Protein AF-A0A139GYJ2-F1 (afdb_monomer)

Foldseek 3Di:
DPPQQWDWDQDVPFGIFIFGQAKAFFQDFNDWWAFALKFADDDDDPVSLVVSLVPDDPVVVVLLLPFDQAPDDDPDSSVSSCQQAKDWDDDPVGHIIITHTSVVSRHAADLQFQWEWDFFADPNRTTITIGGQHIHGGGGTHHYHPDNLDSQQAALVVVQVLCCQRHNDGDCHPQNPDPPSVVLRVLSPLLLLLVCLLVVHQSVVSVPPSSDPDDDDDCVSRVVNNPNDDLVVNLVSLVSNLVSCVVNNNGALVSLVSLLSSLVSLLCVQVVLLQQKQQLVSLVSSVVSLVVSLCRHCSSVDPTDPVNVVSVVVSVVSCPDLSNLLSVLVVVVVVVVCVVDPDDDDPPQRMKWWAQDPVRQIAIAGDDPVVVVVSSVVCVVPVVSSVRRSVSSVSNCVVPNSHHDHD

Structure (mmCIF, N/CA/C/O backbone):
data_AF-A0A139GYJ2-F1
#
_entry.id   AF-A0A139GYJ2-F1
#
loop_
_atom_site.group_PDB
_atom_site.id
_atom_site.type_symbol
_atom_site.label_atom_id
_atom_site.label_alt_id
_atom_site.label_comp_id
_atom_site.label_asym_id
_atom_site.label_entity_id
_atom_site.label_seq_id
_atom_site.pdbx_PDB_ins_code
_atom_site.Cartn_x
_atom_site.Cartn_y
_atom_site.Cartn_z
_atom_site.occupancy
_atom_site.B_iso_or_equiv
_atom_site.auth_seq_id
_atom_site.auth_comp_id
_atom_site.auth_asym_id
_atom_site.auth_atom_id
_atom_site.pdbx_PDB_model_num
ATOM 1 N N . MET A 1 1 ? -29.840 15.832 4.004 1.00 40.50 1 MET A N 1
ATOM 2 C CA . MET A 1 1 ? -29.105 15.132 5.075 1.00 40.50 1 MET A CA 1
ATOM 3 C C . MET A 1 1 ? -28.127 14.225 4.363 1.00 40.50 1 MET A C 1
ATOM 5 O O . MET A 1 1 ? -28.567 13.530 3.461 1.00 40.50 1 MET A O 1
ATOM 9 N N . MET A 1 2 ? -26.829 14.344 4.630 1.00 48.47 2 MET A N 1
ATOM 10 C CA . MET A 1 2 ? -25.855 13.405 4.068 1.00 48.47 2 MET A CA 1
ATOM 11 C C . MET A 1 2 ? -26.141 12.061 4.745 1.00 48.47 2 MET A C 1
ATOM 13 O O . MET A 1 2 ? -26.180 12.024 5.971 1.00 48.47 2 MET A O 1
ATOM 17 N N . GLU A 1 3 ? -26.502 11.030 3.981 1.00 63.88 3 GLU A N 1
ATOM 18 C CA . GLU A 1 3 ? -26.730 9.696 4.543 1.00 63.88 3 GLU A CA 1
ATOM 19 C C . GLU A 1 3 ? -25.429 9.208 5.189 1.00 63.88 3 GLU A C 1
ATOM 21 O O . GLU A 1 3 ? -24.354 9.350 4.601 1.00 63.88 3 GLU A O 1
ATOM 26 N N . ASP A 1 4 ? -25.518 8.673 6.408 1.00 84.38 4 ASP A N 1
ATOM 27 C CA . ASP A 1 4 ? -24.364 8.068 7.067 1.00 84.38 4 ASP A CA 1
ATOM 28 C C . ASP A 1 4 ? -23.887 6.885 6.218 1.00 84.38 4 ASP A C 1
ATOM 30 O O . ASP A 1 4 ? -24.670 5.985 5.922 1.00 84.38 4 ASP A O 1
ATOM 34 N N . LEU A 1 5 ? -22.610 6.877 5.823 1.00 93.50 5 LEU A N 1
ATOM 35 C CA . LEU A 1 5 ? -22.017 5.844 4.954 1.00 93.50 5 LEU A CA 1
ATOM 36 C C . LEU A 1 5 ? -21.827 4.488 5.654 1.00 93.50 5 LEU A C 1
ATOM 38 O O . LEU A 1 5 ? -21.534 3.480 5.007 1.00 93.50 5 LEU A O 1
ATOM 42 N N . TYR A 1 6 ? -21.973 4.458 6.979 1.00 96.75 6 TYR A N 1
ATOM 43 C CA . TYR A 1 6 ? -21.863 3.253 7.785 1.00 96.75 6 TYR A CA 1
ATOM 44 C C . TYR A 1 6 ? -22.793 3.300 9.000 1.00 96.75 6 TYR A C 1
ATOM 46 O O . TYR A 1 6 ? -23.197 4.365 9.461 1.00 96.75 6 TYR A O 1
ATOM 54 N N . THR A 1 7 ? -23.086 2.126 9.551 1.00 96.12 7 THR A N 1
ATOM 55 C CA . THR A 1 7 ? -23.801 1.952 10.817 1.00 96.12 7 THR A CA 1
ATOM 56 C C . THR A 1 7 ? -23.033 1.015 11.743 1.00 96.12 7 THR A C 1
ATOM 58 O O . THR A 1 7 ? -22.316 0.125 11.281 1.00 96.12 7 THR A O 1
ATOM 61 N N . VAL A 1 8 ? -23.177 1.207 13.055 1.00 95.69 8 VAL A N 1
ATOM 62 C CA . VAL A 1 8 ? -22.622 0.303 14.070 1.00 95.69 8 VAL A CA 1
ATOM 63 C C . VAL A 1 8 ? -23.732 -0.619 14.554 1.00 95.69 8 VAL A C 1
ATOM 65 O O . VAL A 1 8 ? -24.777 -0.158 15.012 1.00 95.69 8 VAL A O 1
ATOM 68 N N . ARG A 1 9 ? -23.512 -1.929 14.462 1.00 95.25 9 ARG A N 1
ATOM 69 C CA . ARG A 1 9 ? -24.473 -2.951 14.903 1.00 95.25 9 ARG A CA 1
ATOM 70 C C . ARG A 1 9 ? -23.756 -4.184 15.438 1.00 95.25 9 ARG A C 1
ATOM 72 O O . ARG A 1 9 ? -22.540 -4.302 15.318 1.00 95.25 9 ARG A O 1
ATOM 79 N N . ALA A 1 10 ? -24.516 -5.119 16.004 1.00 94.69 10 ALA A N 1
ATOM 80 C CA . ALA A 1 10 ? -23.977 -6.391 16.468 1.00 94.69 10 ALA A CA 1
ATOM 81 C C . ALA A 1 10 ? -23.309 -7.172 15.320 1.00 94.69 10 ALA A C 1
ATOM 83 O O . ALA A 1 10 ? -23.912 -7.400 14.271 1.00 94.69 10 ALA A O 1
ATOM 84 N N . ALA A 1 11 ? -22.078 -7.613 15.556 1.00 91.31 11 ALA A N 1
ATOM 85 C CA . ALA A 1 11 ? -21.301 -8.488 14.695 1.00 91.31 11 ALA A CA 1
ATOM 86 C C . ALA A 1 11 ? -21.184 -9.863 15.386 1.00 91.31 11 ALA A C 1
ATOM 88 O O . ALA A 1 11 ? -20.552 -9.967 16.445 1.00 91.31 11 ALA A O 1
ATOM 89 N N . PRO A 1 12 ? -21.808 -10.931 14.846 1.00 85.44 12 PRO A N 1
ATOM 90 C CA . PRO A 1 12 ? -21.826 -12.245 15.488 1.00 85.44 12 PRO A CA 1
ATOM 91 C C . PRO A 1 12 ? -20.422 -12.749 15.848 1.00 85.44 12 PRO A C 1
ATOM 93 O O . PRO A 1 12 ? -19.552 -12.868 14.988 1.00 85.44 12 PRO A O 1
ATOM 96 N N . GLY A 1 13 ? -20.198 -13.032 17.134 1.00 82.19 13 GLY A N 1
ATOM 97 C CA . GLY A 1 13 ? -18.906 -13.501 17.652 1.00 82.19 13 GLY A CA 1
ATOM 98 C C . GLY A 1 13 ? -17.806 -12.434 17.766 1.00 82.19 13 GLY A C 1
ATOM 99 O O . GLY A 1 13 ? -16.701 -12.778 18.171 1.00 82.19 13 GLY A O 1
ATOM 100 N N . LYS A 1 14 ? -18.090 -11.164 17.438 1.00 85.81 14 LYS A N 1
ATOM 101 C CA . LYS A 1 14 ? -17.128 -10.043 17.476 1.00 85.81 14 LYS A CA 1
ATOM 102 C C . LYS A 1 14 ? -17.596 -8.846 18.320 1.00 85.81 14 LYS A C 1
ATOM 104 O O . LYS A 1 14 ? -16.878 -7.864 18.445 1.00 85.81 14 LYS A O 1
ATOM 109 N N . GLY A 1 15 ? -18.791 -8.917 18.910 1.00 88.38 15 GLY A N 1
ATOM 110 C CA . GLY A 1 15 ? -19.382 -7.802 19.650 1.00 88.38 15 GLY A CA 1
ATOM 111 C C . GLY A 1 15 ? -20.132 -6.862 18.712 1.00 88.38 15 GLY A C 1
ATOM 112 O O . GLY A 1 15 ? -21.160 -7.248 18.163 1.00 88.38 15 GLY A O 1
ATOM 113 N N . GLU A 1 16 ? -19.638 -5.641 18.535 1.00 93.25 16 GLU A N 1
ATOM 114 C CA . GLU A 1 16 ? -20.156 -4.678 17.555 1.00 93.25 16 GLU A CA 1
ATOM 115 C C . GLU A 1 16 ? -19.203 -4.577 16.358 1.00 93.25 16 GLU A C 1
ATOM 117 O O . GLU A 1 16 ? -18.037 -4.947 16.456 1.00 93.25 16 GLU A O 1
ATOM 122 N N . GLY A 1 17 ? -19.694 -4.079 15.228 1.00 95.06 17 GLY A N 1
ATOM 123 C CA . GLY A 1 17 ? -18.885 -3.785 14.049 1.00 95.06 17 GLY A CA 1
ATOM 124 C C . GLY A 1 17 ? -19.498 -2.667 13.214 1.00 95.06 17 GLY A C 1
ATOM 125 O O . GLY A 1 17 ? -20.679 -2.341 13.367 1.00 95.06 17 GLY A O 1
ATOM 126 N N . CYS A 1 18 ? -18.687 -2.088 12.332 1.00 97.56 18 CYS A N 1
ATOM 127 C CA . CYS A 1 18 ? -19.110 -1.080 11.363 1.00 97.56 18 CYS A CA 1
ATOM 128 C C . CYS A 1 18 ? -19.521 -1.757 10.053 1.00 97.56 18 CYS A C 1
ATOM 130 O O . CYS A 1 18 ? -18.778 -2.586 9.534 1.00 97.56 18 CYS A O 1
ATOM 132 N N . PHE A 1 19 ? -20.672 -1.390 9.499 1.00 97.69 19 PHE A N 1
ATOM 133 C CA . PHE A 1 19 ? -21.205 -1.969 8.264 1.00 97.69 19 PHE A CA 1
ATOM 134 C C . PHE A 1 19 ? -21.613 -0.873 7.293 1.00 97.69 19 PHE A C 1
ATOM 136 O O . PHE A 1 19 ? -22.173 0.136 7.720 1.00 97.69 19 PHE A O 1
ATOM 143 N N . ALA A 1 20 ? -21.346 -1.069 6.005 1.00 97.88 20 ALA A N 1
ATOM 144 C CA . ALA A 1 20 ? -21.682 -0.096 4.974 1.00 97.88 20 ALA A CA 1
ATOM 145 C C . ALA A 1 20 ? -23.205 0.002 4.782 1.00 97.88 20 ALA A C 1
ATOM 147 O O . ALA A 1 20 ? -23.890 -1.012 4.656 1.00 97.88 20 ALA A O 1
ATOM 148 N N . THR A 1 21 ? -23.742 1.222 4.733 1.00 96.88 21 THR A N 1
ATOM 149 C CA . THR A 1 21 ? -25.177 1.478 4.473 1.00 96.88 21 THR A CA 1
ATOM 150 C C . THR A 1 21 ? -25.509 1.495 2.980 1.00 96.88 21 THR A C 1
ATOM 152 O O . THR A 1 21 ? -26.663 1.345 2.585 1.00 96.88 21 THR A O 1
ATOM 155 N N . GLY A 1 22 ? -24.488 1.648 2.137 1.00 95.56 22 GLY A N 1
ATOM 156 C CA . GLY A 1 22 ? -24.576 1.659 0.685 1.00 95.56 22 GLY A CA 1
ATOM 157 C C . GLY A 1 22 ? -23.296 1.119 0.055 1.00 95.56 22 GLY A C 1
ATOM 158 O O . GLY A 1 22 ? -22.395 0.651 0.746 1.00 95.56 22 GLY A O 1
ATOM 159 N N . ARG A 1 23 ? -23.208 1.171 -1.277 1.00 96.44 23 ARG A N 1
ATOM 160 C CA . ARG A 1 23 ? -21.988 0.763 -1.982 1.00 96.44 23 ARG A CA 1
ATOM 161 C C . ARG A 1 23 ? -20.911 1.831 -1.808 1.00 96.44 23 ARG A C 1
ATOM 163 O O . ARG A 1 23 ? -21.102 2.949 -2.281 1.00 96.44 23 ARG A O 1
ATOM 170 N N . LEU A 1 24 ? -19.775 1.442 -1.242 1.00 95.12 24 LEU A N 1
ATOM 171 C CA . LEU A 1 24 ? -18.566 2.258 -1.152 1.00 95.12 24 LEU A CA 1
ATOM 172 C C . LEU A 1 24 ? -17.577 1.788 -2.219 1.00 95.12 24 LEU A C 1
ATOM 174 O O . LEU A 1 24 ? -17.402 0.588 -2.441 1.00 95.12 24 LEU A O 1
ATOM 178 N N . ARG A 1 25 ? -16.961 2.728 -2.922 1.00 92.75 25 ARG A N 1
ATOM 179 C CA . ARG A 1 25 ? -15.926 2.467 -3.924 1.00 92.75 25 ARG A CA 1
ATOM 180 C C . ARG A 1 25 ? -14.554 2.677 -3.310 1.00 92.75 25 ARG A C 1
ATOM 182 O O . ARG A 1 25 ? -14.405 3.440 -2.359 1.00 92.75 25 ARG A O 1
ATOM 189 N N . VAL A 1 26 ? -13.539 2.062 -3.913 1.00 89.12 26 VAL A N 1
ATOM 190 C CA . VAL A 1 26 ? -12.139 2.379 -3.589 1.00 89.12 26 VAL A CA 1
ATOM 191 C C . VAL A 1 26 ? -11.932 3.901 -3.582 1.00 89.12 26 VAL A C 1
ATOM 193 O O . VAL A 1 26 ? -12.307 4.585 -4.540 1.00 89.12 26 VAL A O 1
ATOM 196 N N . GLY A 1 27 ? -11.344 4.405 -2.496 1.00 86.06 27 GLY A N 1
ATOM 197 C CA . GLY A 1 27 ? -11.069 5.821 -2.263 1.00 86.06 27 GLY A CA 1
ATOM 198 C C . GLY A 1 27 ? -12.143 6.588 -1.489 1.00 86.06 27 GLY A C 1
ATOM 199 O O . GLY A 1 27 ? -11.871 7.705 -1.057 1.00 86.06 27 GLY A O 1
ATOM 200 N N . ASP A 1 28 ? -13.334 6.023 -1.270 1.00 89.50 28 ASP A N 1
ATOM 201 C CA . ASP A 1 28 ? -14.377 6.717 -0.509 1.00 89.50 28 ASP A CA 1
ATOM 202 C C . ASP A 1 28 ? -13.944 6.918 0.956 1.00 89.50 28 ASP A C 1
ATOM 204 O O . ASP A 1 28 ? -13.481 5.987 1.625 1.00 89.50 28 ASP A O 1
ATOM 208 N N . ILE A 1 29 ? -14.113 8.144 1.465 1.00 89.50 29 ILE A N 1
ATOM 209 C CA . ILE A 1 29 ? -13.901 8.475 2.878 1.00 89.50 29 ILE A CA 1
ATOM 210 C C . ILE A 1 29 ? -15.123 8.002 3.660 1.00 89.50 29 ILE A C 1
ATOM 212 O O . ILE A 1 29 ? -16.197 8.591 3.578 1.00 89.50 29 ILE A O 1
ATOM 216 N N . ILE A 1 30 ? -14.938 6.949 4.448 1.00 92.81 30 ILE A N 1
ATOM 217 C CA . ILE A 1 30 ? -16.002 6.295 5.214 1.00 92.81 30 ILE A CA 1
ATOM 218 C C . ILE A 1 30 ? -16.279 7.066 6.505 1.00 92.81 30 ILE A C 1
ATOM 220 O O . ILE A 1 30 ? -17.420 7.257 6.923 1.00 92.81 30 ILE A O 1
ATOM 224 N N . MET A 1 31 ? -15.203 7.465 7.178 1.00 91.50 31 MET A N 1
ATOM 225 C CA . MET A 1 31 ? -15.244 7.971 8.541 1.00 91.50 31 MET A CA 1
ATOM 226 C C . MET A 1 31 ? -14.088 8.935 8.766 1.00 91.50 31 MET A C 1
ATOM 228 O O . MET A 1 31 ? -12.961 8.681 8.351 1.00 91.50 31 MET A O 1
ATOM 232 N N . ARG A 1 32 ? -14.370 10.008 9.505 1.00 90.94 32 ARG A N 1
ATOM 233 C CA . ARG A 1 32 ? -13.355 10.871 10.106 1.00 90.94 32 ARG A CA 1
ATOM 234 C C . ARG A 1 32 ? -13.390 10.741 11.624 1.00 90.94 32 ARG A C 1
ATOM 236 O O . ARG A 1 32 ? -14.457 10.876 12.244 1.00 90.94 32 ARG A O 1
ATOM 243 N N . ASP A 1 33 ? -12.212 10.553 12.198 1.00 91.75 33 ASP A N 1
ATOM 244 C CA . ASP A 1 33 ? -11.961 10.541 13.631 1.00 91.75 33 ASP A CA 1
ATOM 245 C C . ASP A 1 33 ? -10.870 11.556 14.015 1.00 91.75 33 ASP A C 1
ATOM 247 O O . ASP A 1 33 ? -10.236 12.193 13.166 1.00 91.75 33 ASP A O 1
ATOM 251 N N . THR A 1 34 ? -10.693 11.739 15.317 1.00 89.88 34 THR A N 1
ATOM 252 C CA . THR A 1 34 ? -9.690 12.630 15.904 1.00 89.88 34 THR A CA 1
ATOM 253 C C . THR A 1 34 ? -8.993 11.937 17.057 1.00 89.88 34 THR A C 1
ATOM 255 O O . THR A 1 34 ? -9.612 11.146 17.769 1.00 89.88 34 THR A O 1
ATOM 258 N N . ASP A 1 35 ? -7.724 12.270 17.259 1.00 91.00 35 ASP A N 1
ATOM 259 C CA . ASP A 1 35 ? -6.956 11.714 18.361 1.00 91.00 35 ASP A CA 1
ATOM 260 C C . ASP A 1 35 ? -7.477 12.249 19.698 1.00 91.00 35 ASP A C 1
ATOM 262 O O . ASP A 1 35 ? -7.641 13.454 19.914 1.00 91.00 35 ASP A O 1
ATOM 266 N N . LYS A 1 36 ? -7.742 11.321 20.609 1.00 93.44 36 LYS A N 1
ATOM 267 C CA . LYS A 1 36 ? -8.095 11.560 22.007 1.00 93.44 36 LYS A CA 1
ATOM 268 C C . LYS A 1 36 ? -7.058 10.898 22.892 1.00 93.44 36 LYS A C 1
ATOM 270 O O . LYS A 1 36 ? -6.369 9.982 22.454 1.00 93.44 36 LYS A O 1
ATOM 275 N N . MET A 1 37 ? -6.967 11.334 24.147 1.00 94.31 37 MET A N 1
ATOM 276 C CA . MET A 1 37 ? -6.057 10.736 25.129 1.00 94.31 37 MET A CA 1
ATOM 277 C C . MET A 1 37 ? -4.624 10.555 24.579 1.00 94.31 37 MET A C 1
ATOM 279 O O . MET A 1 37 ? -4.099 9.448 24.573 1.00 94.31 37 MET A O 1
ATOM 283 N N . ILE A 1 38 ? -4.010 11.610 24.039 1.00 92.31 38 ILE A N 1
ATOM 284 C CA . ILE A 1 38 ? -2.678 11.516 23.420 1.00 92.31 38 ILE A CA 1
ATOM 285 C C . ILE A 1 38 ? -1.622 11.360 24.521 1.00 92.31 38 ILE A C 1
ATOM 287 O O . ILE A 1 38 ? -1.469 12.239 25.368 1.00 92.31 38 ILE A O 1
ATOM 291 N N . ILE A 1 39 ? -0.878 10.255 24.499 1.00 90.88 39 ILE A N 1
ATOM 292 C CA . ILE A 1 39 ? 0.180 9.948 25.464 1.00 90.88 39 ILE A CA 1
ATOM 293 C C . ILE A 1 39 ? 1.502 9.792 24.720 1.00 90.88 39 ILE A C 1
ATOM 295 O O . ILE A 1 39 ? 1.656 8.928 23.856 1.00 90.88 39 ILE A O 1
ATOM 299 N N . GLN A 1 40 ? 2.468 10.628 25.091 1.00 88.06 40 GLN A N 1
ATOM 300 C CA . GLN A 1 40 ? 3.805 10.614 24.512 1.00 88.06 40 GLN A CA 1
ATOM 301 C C . GLN A 1 40 ? 4.652 9.458 25.047 1.00 88.06 40 GLN A C 1
ATOM 303 O O . GLN A 1 40 ? 4.605 9.118 26.233 1.00 88.06 40 GLN A O 1
ATOM 308 N N . GLY A 1 41 ? 5.487 8.904 24.168 1.00 78.50 41 GLY A N 1
ATOM 309 C CA . GLY A 1 41 ? 6.395 7.810 24.479 1.00 78.50 41 GLY A CA 1
ATOM 310 C C . GLY A 1 41 ? 5.820 6.425 24.177 1.00 78.50 41 GLY A C 1
ATOM 311 O O . GLY A 1 41 ? 4.617 6.199 24.096 1.00 78.50 41 GLY A O 1
ATOM 312 N N . ARG A 1 42 ? 6.725 5.450 24.042 1.00 67.94 42 ARG A N 1
ATOM 313 C CA . ARG A 1 42 ? 6.399 4.091 23.568 1.00 67.94 42 ARG A CA 1
ATOM 314 C C . ARG A 1 42 ? 5.543 3.259 24.527 1.00 67.94 42 ARG A C 1
ATOM 316 O O . ARG A 1 42 ? 5.034 2.213 24.135 1.00 67.94 42 ARG A O 1
ATOM 323 N N . LYS A 1 43 ? 5.457 3.642 25.802 1.00 78.94 43 LYS A N 1
ATOM 324 C CA . LYS A 1 43 ? 4.694 2.920 26.827 1.00 78.94 43 LYS A CA 1
ATOM 325 C C . LYS A 1 43 ? 3.943 3.918 27.697 1.00 78.94 43 LYS A C 1
ATOM 327 O O . LYS A 1 43 ? 4.574 4.658 28.440 1.00 78.94 43 LYS A O 1
ATOM 332 N N . ALA A 1 44 ? 2.618 3.864 27.639 1.00 86.00 44 ALA A N 1
ATOM 333 C CA . ALA A 1 44 ? 1.749 4.604 28.543 1.00 86.00 44 ALA A CA 1
ATOM 334 C C . ALA A 1 44 ? 1.693 3.931 29.931 1.00 86.00 44 ALA A C 1
ATOM 336 O O . ALA A 1 44 ? 1.418 2.725 30.017 1.00 86.00 44 ALA A O 1
ATOM 337 N N . SER A 1 45 ? 1.966 4.695 30.995 1.00 90.69 45 SER A N 1
ATOM 338 C CA . SER A 1 45 ? 1.795 4.273 32.393 1.00 90.69 45 SER A CA 1
ATOM 339 C C . SER A 1 45 ? 0.321 4.301 32.818 1.00 90.69 45 SER A C 1
ATOM 341 O O . SER A 1 45 ? -0.524 4.867 32.122 1.00 90.69 45 SER A O 1
ATOM 343 N N . GLU A 1 46 ? -0.002 3.690 33.962 1.00 91.88 46 GLU A N 1
ATOM 344 C CA . GLU A 1 46 ? -1.367 3.729 34.514 1.00 91.88 46 GLU A CA 1
ATOM 345 C C . GLU A 1 46 ? -1.813 5.169 34.785 1.00 91.88 46 GLU A C 1
ATOM 347 O O . GLU A 1 46 ? -2.914 5.564 34.415 1.00 91.88 46 GLU A O 1
ATOM 352 N N . GLU A 1 47 ? -0.928 5.970 35.374 1.00 94.50 47 GLU A N 1
ATOM 353 C CA . GLU A 1 47 ? -1.186 7.356 35.756 1.00 94.50 47 GLU A CA 1
ATOM 354 C C . GLU A 1 47 ? -1.429 8.231 34.525 1.00 94.50 47 GLU A C 1
ATOM 356 O O . GLU A 1 47 ? -2.350 9.046 34.521 1.00 94.50 47 GLU A O 1
ATOM 361 N N . GLN A 1 48 ? -0.651 8.028 33.454 1.00 94.81 48 GLN A N 1
ATOM 362 C CA . GLN A 1 48 ? -0.843 8.745 32.192 1.00 94.81 48 GLN A CA 1
ATOM 363 C C . GLN A 1 48 ? -2.196 8.408 31.558 1.00 94.81 48 GLN A C 1
ATOM 365 O O . GLN A 1 48 ? -2.908 9.309 31.120 1.00 94.81 48 GLN A O 1
ATOM 370 N N . ILE A 1 49 ? -2.574 7.124 31.542 1.00 96.00 49 ILE A N 1
ATOM 371 C CA . ILE A 1 49 ? -3.859 6.669 30.995 1.00 96.00 49 ILE A CA 1
ATOM 372 C C . ILE A 1 49 ? -5.024 7.223 31.823 1.00 96.00 49 ILE A C 1
ATOM 374 O O . ILE A 1 49 ? -5.992 7.731 31.258 1.00 96.00 49 ILE A O 1
ATOM 378 N N . ALA A 1 50 ? -4.928 7.157 33.152 1.00 96.38 50 ALA A N 1
ATOM 379 C CA . ALA A 1 50 ? -5.954 7.661 34.057 1.00 96.38 50 ALA A CA 1
ATOM 380 C C . ALA A 1 50 ? -6.132 9.182 33.929 1.00 96.38 50 ALA A C 1
ATOM 382 O O . ALA A 1 50 ? -7.267 9.653 33.846 1.00 96.38 50 ALA A O 1
ATOM 383 N N . SER A 1 51 ? -5.030 9.938 33.849 1.00 97.00 51 SER A N 1
ATOM 384 C CA . SER A 1 51 ? -5.058 11.388 33.625 1.00 97.00 51 SER A CA 1
ATOM 385 C C . SER A 1 51 ? -5.705 11.726 32.283 1.00 97.00 51 SER A C 1
ATOM 387 O O . SER A 1 51 ? -6.653 12.501 32.237 1.00 97.00 51 SER A O 1
ATOM 389 N N . ALA A 1 52 ? -5.263 11.083 31.199 1.00 96.38 52 ALA A N 1
ATOM 390 C CA . ALA A 1 52 ? -5.805 11.325 29.865 1.00 96.38 52 ALA A CA 1
ATOM 391 C C . ALA A 1 52 ? -7.305 10.989 29.771 1.00 96.38 52 ALA A C 1
ATOM 393 O O . ALA A 1 52 ? -8.060 11.683 29.094 1.00 96.38 52 ALA A O 1
ATOM 394 N N . PHE A 1 53 ? -7.758 9.942 30.469 1.00 98.00 53 PHE A N 1
ATOM 395 C CA . PHE A 1 53 ? -9.178 9.605 30.562 1.00 98.00 53 PHE A CA 1
ATOM 396 C C . PHE A 1 53 ? -9.961 10.645 31.372 1.00 98.00 53 PHE A C 1
ATOM 398 O O . PHE A 1 53 ? -11.098 10.959 31.023 1.00 98.00 53 PHE A O 1
ATOM 405 N N . ALA A 1 54 ? -9.379 11.191 32.445 1.00 97.75 54 ALA A N 1
ATOM 406 C CA . ALA A 1 54 ? -10.018 12.216 33.266 1.00 97.75 54 ALA A CA 1
ATOM 407 C C . ALA A 1 54 ? -10.299 13.509 32.480 1.00 97.75 54 ALA A C 1
ATOM 409 O O . ALA A 1 54 ? -11.327 14.141 32.738 1.00 97.75 54 ALA A O 1
ATOM 410 N N . ASP A 1 55 ? -9.471 13.827 31.485 1.00 97.38 55 ASP A N 1
ATOM 411 C CA . ASP A 1 55 ? -9.596 15.024 30.643 1.00 97.38 55 ASP A CA 1
ATOM 412 C C . ASP A 1 55 ? -10.675 14.916 29.547 1.00 97.38 55 ASP A C 1
ATOM 414 O O . ASP A 1 55 ? -11.066 15.925 28.961 1.00 97.38 55 ASP A O 1
ATOM 418 N N . LEU A 1 56 ? -11.200 13.714 29.278 1.00 97.62 56 LEU A N 1
ATOM 419 C CA . LEU A 1 56 ? -12.292 13.513 28.319 1.00 97.62 56 LEU A CA 1
ATOM 420 C C . LEU A 1 56 ? -13.607 14.166 28.781 1.00 97.62 56 LEU A C 1
ATOM 422 O O . LEU A 1 56 ? -13.933 14.182 29.980 1.00 97.62 56 LEU A O 1
ATOM 426 N N . SER A 1 57 ? -14.421 14.611 27.816 1.00 98.00 57 SER A N 1
ATOM 427 C CA . SER A 1 57 ? -15.797 15.057 28.071 1.00 98.00 57 SER A CA 1
ATOM 428 C C . SER A 1 57 ? -16.666 13.922 28.634 1.00 98.00 57 SER A C 1
ATOM 430 O O . SER A 1 57 ? -16.312 12.742 28.578 1.00 98.00 57 SER A O 1
ATOM 432 N N . ILE A 1 58 ? -17.835 14.257 29.184 1.00 97.88 58 ILE A N 1
ATOM 433 C CA . ILE A 1 58 ? -18.780 13.257 29.708 1.00 97.88 58 ILE A CA 1
ATOM 434 C C . ILE A 1 58 ? -19.220 12.297 28.590 1.00 97.88 58 ILE A C 1
ATOM 436 O O . ILE A 1 58 ? -19.276 11.081 28.786 1.00 97.88 58 ILE A O 1
ATOM 440 N N . GLU A 1 59 ? -19.477 12.834 27.401 1.00 97.56 59 GLU A N 1
ATOM 441 C CA . GLU A 1 59 ? -19.885 12.087 26.214 1.00 97.56 59 GLU A CA 1
ATOM 442 C C . GLU A 1 59 ? -18.754 11.184 25.707 1.00 97.56 59 GLU A C 1
ATOM 444 O O . GLU A 1 59 ? -18.990 10.014 25.402 1.00 97.56 59 GLU A O 1
ATOM 449 N N . GLU A 1 60 ? -17.522 11.696 25.667 1.00 97.56 60 GLU A N 1
ATOM 450 C CA . GLU A 1 60 ? -16.332 10.943 25.255 1.00 97.56 60 GLU A CA 1
ATOM 451 C C . GLU A 1 60 ? -16.006 9.816 26.240 1.00 97.56 60 GLU A C 1
ATOM 453 O O . GLU A 1 60 ? -15.737 8.693 25.815 1.00 97.56 60 GLU A O 1
ATOM 458 N N . LYS A 1 61 ? -16.117 10.059 27.554 1.00 98.38 61 LYS A N 1
ATOM 459 C CA . LYS A 1 61 ? -16.003 9.009 28.582 1.00 98.38 61 LYS A CA 1
ATOM 460 C C . LYS A 1 61 ? -17.053 7.926 28.376 1.00 98.38 61 LYS A C 1
ATOM 462 O O . LYS A 1 61 ? -16.735 6.740 28.441 1.00 98.38 61 LYS A O 1
ATOM 467 N N . ALA A 1 62 ? -18.298 8.311 28.096 1.00 97.56 62 ALA A N 1
ATOM 468 C CA . ALA A 1 62 ? -19.366 7.354 27.831 1.00 97.56 62 ALA A CA 1
ATOM 469 C C . ALA A 1 62 ? -19.106 6.535 26.554 1.00 97.56 62 ALA A C 1
ATOM 471 O O . ALA A 1 62 ? -19.379 5.336 26.539 1.00 97.56 62 ALA A O 1
ATOM 472 N N . GLN A 1 63 ? -18.570 7.151 25.495 1.00 96.44 63 GLN A N 1
ATOM 473 C CA . GLN A 1 63 ? -18.153 6.453 24.272 1.00 96.44 63 GLN A CA 1
ATOM 474 C C . GLN A 1 63 ? -16.991 5.488 24.537 1.00 96.44 63 GLN A C 1
ATOM 476 O O . GLN A 1 63 ? -17.086 4.317 24.173 1.00 96.44 63 GLN A O 1
ATOM 481 N N . PHE A 1 64 ? -15.948 5.948 25.231 1.00 97.88 64 PHE A N 1
ATOM 482 C CA . PHE A 1 64 ? -14.789 5.148 25.620 1.00 97.88 64 PHE A CA 1
ATOM 483 C C . PHE A 1 64 ? -15.198 3.914 26.429 1.00 97.88 64 PHE A C 1
ATOM 485 O O . PHE A 1 64 ? -14.783 2.802 26.127 1.00 97.88 64 PHE A O 1
ATOM 492 N N . MET A 1 65 ? -16.072 4.082 27.424 1.00 97.50 65 MET A N 1
ATOM 493 C CA . MET A 1 65 ? -16.505 2.988 28.301 1.00 97.50 65 MET A CA 1
ATOM 494 C C . MET A 1 65 ? -17.377 1.934 27.597 1.00 97.50 65 MET A C 1
ATOM 496 O O . MET A 1 65 ? -17.611 0.870 28.171 1.00 97.50 65 MET A O 1
ATOM 500 N N . ARG A 1 66 ? -17.841 2.211 26.368 1.00 95.12 66 ARG A N 1
ATOM 501 C CA . ARG A 1 66 ? -18.525 1.251 25.484 1.00 95.12 66 ARG A CA 1
ATOM 502 C C . ARG A 1 66 ? -17.583 0.549 24.502 1.00 95.12 66 ARG A C 1
ATOM 504 O O . ARG A 1 66 ? -18.058 -0.262 23.708 1.00 95.12 66 ARG A O 1
ATOM 511 N N . LEU A 1 67 ? -16.297 0.893 24.468 1.00 95.69 67 LEU A N 1
ATOM 512 C CA . LEU A 1 67 ? -15.314 0.178 23.654 1.00 95.69 67 LEU A CA 1
ATOM 513 C C . LEU A 1 67 ? -15.037 -1.210 24.233 1.00 95.69 67 LEU A C 1
ATOM 515 O O . LEU A 1 67 ? -15.390 -1.513 25.375 1.00 95.69 67 LEU A O 1
ATOM 519 N N . TYR A 1 68 ? -14.410 -2.058 23.421 1.00 94.38 68 TYR A N 1
ATOM 520 C CA . TYR A 1 68 ? -14.049 -3.403 23.836 1.00 94.38 68 TYR A CA 1
ATOM 521 C C . TYR A 1 68 ? -13.096 -3.362 25.038 1.00 94.38 68 TYR A C 1
ATOM 523 O O . TYR A 1 68 ? -12.049 -2.716 25.002 1.00 94.38 68 TYR A O 1
ATOM 531 N N . GLU A 1 69 ? -13.465 -4.053 26.113 1.00 94.69 69 GLU A N 1
ATOM 532 C CA . GLU A 1 69 ? -12.608 -4.243 27.277 1.00 94.69 69 GLU A CA 1
ATOM 533 C C . GLU A 1 69 ? -11.714 -5.459 27.028 1.00 94.69 69 GLU A C 1
ATOM 535 O O . G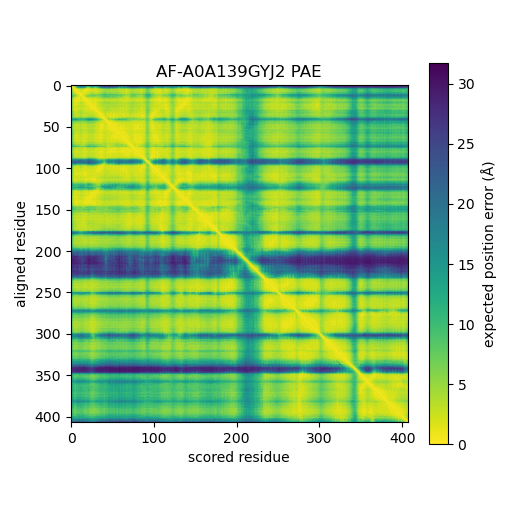LU A 1 69 ? -12.201 -6.588 26.975 1.00 94.69 69 GLU A O 1
ATOM 540 N N . GLY A 1 70 ? -10.412 -5.224 26.847 1.00 91.75 70 GLY A N 1
ATOM 541 C CA . GLY A 1 70 ? -9.452 -6.294 26.594 1.00 91.75 70 GLY A CA 1
ATOM 542 C C . GLY A 1 70 ? -9.442 -7.359 27.694 1.00 91.75 70 GLY A C 1
ATOM 543 O O . GLY A 1 70 ? -9.621 -7.057 28.871 1.00 91.75 70 GLY A O 1
ATOM 544 N N . HIS A 1 71 ? -9.182 -8.605 27.298 1.00 89.75 71 HIS A N 1
ATOM 545 C CA . HIS A 1 71 ? -9.181 -9.771 28.189 1.00 89.75 71 HIS A CA 1
ATOM 546 C C . HIS A 1 71 ? -7.934 -9.893 29.086 1.00 89.75 71 HIS A C 1
ATOM 548 O O . HIS A 1 71 ? -7.932 -10.696 30.015 1.00 89.75 71 HIS A O 1
ATOM 554 N N . LEU A 1 72 ? -6.864 -9.145 28.795 1.00 88.88 72 LEU A N 1
ATOM 555 C CA . LEU A 1 72 ? -5.626 -9.184 29.573 1.00 88.88 72 LEU A CA 1
ATOM 556 C C . LEU A 1 72 ? -5.815 -8.525 30.944 1.00 88.88 72 LEU A C 1
ATOM 558 O O . LEU A 1 72 ? -6.479 -7.492 31.073 1.00 88.88 72 LEU A O 1
ATOM 562 N N . GLU A 1 73 ? -5.191 -9.110 31.964 1.00 89.94 73 GLU A N 1
ATOM 563 C CA . GLU A 1 73 ? -5.269 -8.610 33.333 1.00 89.94 73 GLU A CA 1
ATOM 564 C C . GLU A 1 73 ? -4.466 -7.313 33.490 1.00 89.94 73 GLU A C 1
ATOM 566 O O . GLU A 1 73 ? -3.252 -7.265 33.294 1.00 89.94 73 GLU A O 1
ATOM 571 N N . TYR A 1 74 ? -5.175 -6.249 33.858 1.00 91.12 74 TYR A N 1
ATOM 572 C CA . TYR A 1 74 ? -4.616 -4.945 34.190 1.00 91.12 74 TYR A CA 1
ATOM 573 C C . TYR A 1 74 ? -5.405 -4.321 35.343 1.00 91.12 74 TYR A C 1
ATOM 575 O O . TYR A 1 74 ? -6.599 -4.598 35.497 1.00 91.12 74 TYR A O 1
ATOM 583 N N . ASP A 1 75 ? -4.748 -3.434 36.094 1.00 89.75 75 ASP A N 1
ATOM 584 C CA . ASP A 1 75 ? -5.237 -2.874 37.365 1.00 89.75 75 ASP A CA 1
ATOM 585 C C . ASP A 1 75 ? -6.561 -2.100 37.247 1.00 89.75 75 ASP A C 1
ATOM 587 O O . ASP A 1 75 ? -7.329 -2.029 38.205 1.00 89.75 75 ASP A O 1
ATOM 591 N N . SER A 1 76 ? -6.874 -1.552 36.067 1.00 95.31 76 SER A N 1
ATOM 592 C CA . SER A 1 76 ? -8.112 -0.807 35.832 1.00 95.31 76 SER A CA 1
ATOM 593 C C . SER A 1 76 ? -8.805 -1.178 34.522 1.00 95.31 76 SER A C 1
ATOM 595 O O . SER A 1 76 ? -8.184 -1.549 33.521 1.00 95.31 76 SER A O 1
ATOM 597 N N . LYS A 1 77 ? -10.135 -1.013 34.508 1.00 96.56 77 LYS A N 1
ATOM 598 C CA . LYS A 1 77 ? -10.957 -1.138 33.294 1.00 96.56 77 LYS A CA 1
ATOM 599 C C . LYS A 1 77 ? -10.523 -0.150 32.209 1.00 96.56 77 LYS A C 1
ATOM 601 O O . LYS A 1 77 ? -10.489 -0.512 31.037 1.00 96.56 77 LYS A O 1
ATOM 606 N N . VAL A 1 78 ? -10.146 1.071 32.596 1.00 97.62 78 VAL A N 1
ATOM 607 C CA . VAL A 1 78 ? -9.662 2.095 31.659 1.00 97.62 78 VAL A CA 1
ATOM 608 C C . VAL A 1 78 ? -8.391 1.616 30.959 1.00 97.62 78 VAL A C 1
ATOM 610 O O . VAL A 1 78 ? -8.312 1.695 29.734 1.00 97.62 78 VAL A O 1
ATOM 613 N N . LYS A 1 79 ? -7.437 1.030 31.694 1.00 95.19 79 LYS A N 1
ATOM 614 C CA . LYS A 1 79 ? -6.220 0.465 31.099 1.00 95.19 79 LYS A CA 1
ATOM 615 C C . LYS A 1 79 ? -6.517 -0.720 30.176 1.00 95.19 79 LYS A C 1
ATOM 617 O O . LYS A 1 79 ? -5.916 -0.806 29.109 1.00 95.19 79 LYS A O 1
ATOM 622 N N . ARG A 1 80 ? -7.455 -1.607 30.540 1.00 95.00 80 ARG A N 1
ATOM 623 C CA . ARG A 1 80 ? -7.876 -2.735 29.681 1.00 95.00 80 ARG A CA 1
ATOM 624 C C . ARG A 1 80 ? -8.490 -2.268 28.362 1.00 95.00 80 ARG A C 1
ATOM 626 O O . ARG A 1 80 ? -8.141 -2.802 27.312 1.00 95.00 80 ARG A O 1
ATOM 633 N N . ILE A 1 81 ? -9.354 -1.251 28.399 1.00 96.38 81 ILE A N 1
ATOM 634 C CA . ILE A 1 81 ? -9.920 -0.638 27.187 1.00 96.38 81 ILE A CA 1
ATOM 635 C C . ILE A 1 81 ? -8.814 0.037 26.374 1.00 96.38 81 ILE A C 1
ATOM 637 O O . ILE A 1 81 ? -8.697 -0.212 25.177 1.00 96.38 81 ILE A O 1
ATOM 641 N N . TRP A 1 82 ? -7.963 0.840 27.016 1.00 95.00 82 TRP A N 1
ATOM 642 C CA . TRP A 1 82 ? -6.841 1.502 26.354 1.00 95.00 82 TRP A CA 1
ATOM 643 C C . TRP A 1 82 ? -5.967 0.504 25.591 1.00 95.00 82 TRP A C 1
ATOM 645 O O . TRP A 1 82 ? -5.744 0.662 24.395 1.00 95.00 82 TRP A O 1
ATOM 655 N N . LYS A 1 83 ? -5.533 -0.571 26.257 1.00 90.94 83 LYS A N 1
ATOM 656 C CA . LYS A 1 83 ? -4.623 -1.568 25.682 1.00 90.94 83 LYS A CA 1
ATOM 657 C C . LYS A 1 83 ? -5.200 -2.328 24.493 1.00 90.94 83 LYS A C 1
ATOM 659 O O . LYS A 1 83 ? -4.427 -2.751 23.641 1.00 90.94 83 LYS A O 1
ATOM 664 N N . ALA A 1 84 ? -6.518 -2.484 24.427 1.00 91.38 84 ALA A N 1
ATOM 665 C CA . ALA A 1 84 ? -7.175 -3.181 23.329 1.00 91.38 84 ALA A CA 1
ATOM 666 C C . ALA A 1 84 ? -7.548 -2.271 22.145 1.00 91.38 84 ALA A C 1
ATOM 668 O O . ALA A 1 84 ? -7.887 -2.790 21.087 1.00 91.38 84 ALA A O 1
ATOM 669 N N . ASN A 1 85 ? -7.511 -0.942 22.308 1.00 94.25 85 ASN A N 1
ATOM 670 C CA . ASN A 1 85 ? -8.091 -0.007 21.333 1.00 94.25 85 ASN A CA 1
ATOM 671 C C . ASN A 1 85 ? -7.173 1.164 20.943 1.00 94.25 85 ASN A C 1
ATOM 673 O O . ASN A 1 85 ? -7.543 1.939 20.062 1.00 94.25 85 ASN A O 1
ATOM 677 N N . SER A 1 86 ? -6.019 1.340 21.598 1.00 92.25 86 SER A N 1
ATOM 678 C CA . SER A 1 86 ? -5.108 2.453 21.318 1.00 92.25 86 SER A CA 1
ATOM 679 C C . SER A 1 86 ? -4.399 2.293 19.975 1.00 92.25 86 SER A C 1
ATOM 681 O O . SER A 1 86 ? -3.956 1.195 19.633 1.00 92.25 86 SER A O 1
ATOM 683 N N . PHE A 1 87 ? -4.197 3.407 19.283 1.00 89.75 87 PHE A N 1
ATOM 684 C CA . PHE A 1 87 ? -3.437 3.498 18.042 1.00 89.75 87 PHE A CA 1
ATOM 685 C C . PHE A 1 87 ? -2.090 4.172 18.295 1.00 89.75 87 PHE A C 1
ATOM 687 O O . PHE A 1 87 ? -1.967 5.000 19.198 1.00 89.75 87 PHE A O 1
ATOM 694 N N . GLU A 1 88 ? -1.088 3.843 17.484 1.00 85.75 88 GLU A N 1
ATOM 695 C CA . GLU A 1 88 ? 0.115 4.671 17.379 1.00 85.75 88 GLU A CA 1
ATOM 696 C C . GLU A 1 88 ? -0.268 6.034 16.780 1.00 85.75 88 GLU A C 1
ATOM 698 O O . GLU A 1 88 ? -1.133 6.106 15.906 1.00 85.75 88 GLU A O 1
ATOM 703 N N . CYS A 1 89 ? 0.335 7.109 17.284 1.00 81.81 89 CYS A N 1
ATOM 704 C CA . CYS A 1 89 ? 0.168 8.463 16.754 1.00 81.81 89 CYS A CA 1
ATOM 705 C C . CYS A 1 89 ? 1.443 9.286 16.957 1.00 81.81 89 CYS A C 1
ATOM 707 O O . CYS A 1 89 ? 2.267 8.972 17.822 1.00 81.81 89 CYS A O 1
ATOM 709 N N . GLY A 1 90 ? 1.551 10.393 16.226 1.00 71.69 90 GLY A N 1
ATOM 710 C CA . GLY A 1 90 ? 2.709 11.285 16.278 1.00 71.69 90 GLY A CA 1
ATOM 711 C C . GLY A 1 90 ? 3.732 10.982 15.183 1.00 71.69 90 GLY A C 1
ATOM 712 O O . GLY A 1 90 ? 3.879 9.851 14.721 1.00 71.69 90 GLY A O 1
ATOM 713 N N . GLY A 1 91 ? 4.412 12.032 14.717 1.00 56.12 91 GLY A N 1
ATOM 714 C CA . GLY A 1 91 ? 5.340 11.965 13.591 1.00 56.12 91 GLY A CA 1
ATOM 715 C C . GLY A 1 91 ? 6.776 11.602 13.979 1.00 56.12 91 GLY A C 1
ATOM 716 O O . GLY A 1 91 ? 7.145 11.514 15.149 1.00 56.12 91 GLY A O 1
ATOM 717 N N . LYS A 1 92 ? 7.634 11.460 12.959 1.00 48.12 92 LYS A N 1
ATOM 718 C CA . LYS A 1 92 ? 9.085 11.255 13.138 1.00 48.12 92 LYS A CA 1
ATOM 719 C C . LYS A 1 92 ? 9.760 12.368 13.949 1.00 48.12 92 LYS A C 1
ATOM 721 O O . LYS A 1 92 ? 10.767 12.085 14.592 1.00 48.12 92 LYS A O 1
ATOM 726 N N . ASP A 1 93 ? 9.202 13.577 13.913 1.00 47.34 93 ASP A N 1
ATOM 727 C CA . ASP A 1 93 ? 9.768 14.774 14.541 1.00 47.34 93 ASP A CA 1
ATOM 728 C C . ASP A 1 93 ? 9.205 15.035 15.954 1.00 47.34 93 ASP A C 1
ATOM 730 O O . ASP A 1 93 ? 9.931 15.531 16.812 1.00 47.34 93 ASP A O 1
ATOM 734 N N . ASP A 1 94 ? 7.959 14.621 16.230 1.00 54.16 94 ASP A N 1
ATOM 735 C CA . ASP A 1 94 ? 7.266 14.856 17.513 1.00 54.16 94 ASP A CA 1
ATOM 736 C C . ASP A 1 94 ? 7.457 13.718 18.533 1.00 54.16 94 ASP A C 1
ATOM 738 O O . ASP A 1 94 ? 7.115 13.853 19.709 1.00 54.16 94 ASP A O 1
ATOM 742 N N . GLY A 1 95 ? 8.032 12.596 18.088 1.00 61.41 95 GLY A N 1
ATOM 743 C CA . GLY A 1 95 ? 8.177 11.376 18.874 1.00 61.41 95 GLY A CA 1
ATOM 744 C C . GLY A 1 95 ? 6.975 10.437 18.737 1.00 61.41 95 GLY A C 1
ATOM 745 O O . GLY A 1 95 ? 5.839 10.851 18.529 1.00 61.41 95 GLY A O 1
ATOM 746 N N . VAL A 1 96 ? 7.245 9.132 18.843 1.00 71.75 96 VAL A N 1
ATOM 747 C CA . VAL A 1 96 ? 6.210 8.090 18.767 1.00 71.75 96 VAL A CA 1
ATOM 748 C C . VAL A 1 96 ? 5.405 8.076 20.067 1.00 71.75 96 VAL A C 1
ATOM 750 O O . VAL A 1 96 ? 5.976 7.864 21.146 1.00 71.75 96 VAL A O 1
ATOM 753 N N . GLY A 1 97 ? 4.092 8.265 19.952 1.00 84.88 97 GLY A N 1
ATOM 754 C CA . GLY A 1 97 ? 3.125 8.194 21.041 1.00 84.88 97 GLY A CA 1
ATOM 755 C C . GLY A 1 97 ? 1.980 7.228 20.746 1.00 84.88 97 GLY A C 1
ATOM 756 O O . GLY A 1 97 ? 2.008 6.441 19.798 1.00 84.88 97 GLY A O 1
ATOM 757 N N . SER A 1 98 ? 0.962 7.276 21.598 1.00 89.00 98 SER A N 1
ATOM 758 C CA . SER A 1 98 ? -0.268 6.504 21.430 1.00 89.00 98 SER A CA 1
ATOM 759 C C . SER A 1 98 ? -1.491 7.351 21.753 1.00 89.00 98 SER A C 1
ATOM 761 O O . SER A 1 98 ? -1.436 8.229 22.614 1.00 89.00 98 SER A O 1
ATOM 763 N N . CYS A 1 99 ? -2.593 7.093 21.060 1.00 92.25 99 CYS A N 1
ATOM 764 C CA . CYS A 1 99 ? -3.855 7.804 21.227 1.00 92.25 99 CYS A CA 1
ATOM 765 C C . CYS A 1 99 ? -5.041 6.841 21.191 1.00 92.25 99 CYS A C 1
ATOM 767 O O . CYS A 1 99 ? -4.925 5.665 20.841 1.00 92.25 99 CYS A O 1
ATOM 769 N N . MET A 1 100 ? -6.208 7.372 21.528 1.00 94.19 100 MET A N 1
ATOM 770 C CA . MET A 1 100 ? -7.499 6.728 21.369 1.00 94.19 100 MET A CA 1
ATOM 771 C C . MET A 1 100 ? -8.278 7.387 20.230 1.00 94.19 100 MET A C 1
ATOM 773 O O . MET A 1 100 ? -8.318 8.612 20.135 1.00 94.19 100 MET A O 1
ATOM 777 N N . ARG A 1 101 ? -8.945 6.584 19.400 1.00 94.50 101 ARG A N 1
ATOM 778 C CA . ARG A 1 101 ? -9.782 7.055 18.285 1.00 94.50 101 ARG A CA 1
ATOM 779 C C . ARG A 1 101 ? -11.153 6.406 18.404 1.00 94.50 101 ARG A C 1
ATOM 781 O O . ARG A 1 101 ? -11.360 5.282 17.960 1.00 94.50 101 ARG A O 1
ATOM 788 N N . LEU A 1 102 ? -12.062 7.083 19.108 1.00 95.00 102 LEU A N 1
ATOM 789 C CA . LEU A 1 102 ? -13.284 6.480 19.659 1.00 95.00 102 LEU A CA 1
ATOM 790 C C . LEU A 1 102 ? -14.206 5.855 18.597 1.00 95.00 102 LEU A C 1
ATOM 792 O O . LEU A 1 102 ? -14.904 4.890 18.907 1.00 95.00 102 LEU A O 1
ATOM 796 N N . LYS A 1 103 ? -14.226 6.382 17.366 1.00 94.50 103 LYS A N 1
ATOM 797 C CA . LYS A 1 103 ? -15.017 5.817 16.261 1.00 94.50 103 LYS A CA 1
ATOM 798 C C . LYS A 1 103 ? -14.265 4.677 15.580 1.00 94.50 103 LYS A C 1
ATOM 800 O O . LYS A 1 103 ? -14.849 3.623 15.346 1.00 94.50 103 LYS A O 1
ATOM 805 N N . LEU A 1 104 ? -12.975 4.862 15.303 1.00 95.06 104 LEU A N 1
ATOM 806 C CA . LEU A 1 104 ? -12.132 3.845 14.665 1.00 95.06 104 LEU A CA 1
ATOM 807 C C . LEU A 1 104 ? -11.975 2.584 15.522 1.00 95.06 104 LEU A C 1
ATOM 809 O O . LEU A 1 104 ? -11.924 1.483 14.981 1.00 95.06 104 LEU A O 1
ATOM 813 N N . SER A 1 105 ? -11.991 2.713 16.851 1.00 95.44 105 SER A N 1
ATOM 814 C CA . SER A 1 105 ? -11.972 1.582 17.789 1.00 95.44 105 SER A CA 1
ATOM 815 C C . SER A 1 105 ? -13.211 0.670 17.701 1.00 95.44 105 SER A C 1
ATOM 817 O O . SER A 1 105 ? -13.239 -0.376 18.342 1.00 95.44 105 SER A O 1
ATOM 819 N N . LYS A 1 106 ? -14.246 1.033 16.927 1.00 95.25 106 LYS A N 1
ATOM 820 C CA . LYS A 1 106 ? -15.401 0.163 16.624 1.00 95.25 106 LYS A CA 1
ATOM 821 C C . LYS A 1 106 ? -15.216 -0.691 15.367 1.00 95.25 106 LYS A C 1
ATOM 823 O O . LYS A 1 106 ? -16.054 -1.547 15.089 1.00 95.25 106 LYS A O 1
ATOM 828 N N . VAL A 1 107 ? -14.160 -0.454 14.591 1.00 97.06 107 VAL A N 1
ATOM 829 C CA . VAL A 1 107 ? -13.912 -1.165 13.335 1.00 97.06 107 VAL A CA 1
ATOM 830 C C . VAL A 1 107 ? -13.211 -2.492 13.631 1.00 97.06 107 VAL A C 1
ATOM 832 O O . VAL A 1 107 ? -12.204 -2.543 14.340 1.00 97.06 107 VAL A O 1
ATOM 835 N N . ASN A 1 108 ? -13.752 -3.584 13.095 1.00 96.50 108 ASN A N 1
ATOM 836 C CA . ASN A 1 108 ? -13.240 -4.927 13.354 1.00 96.50 108 ASN A CA 1
ATOM 837 C C . ASN A 1 108 ? -12.047 -5.289 12.463 1.00 96.50 108 ASN A C 1
ATOM 839 O O . ASN A 1 108 ? -11.746 -4.639 11.460 1.00 96.50 108 ASN A O 1
ATOM 843 N N . HIS A 1 109 ? -11.366 -6.368 12.844 1.00 94.81 109 HIS A N 1
ATOM 844 C CA . HIS A 1 109 ? -10.176 -6.847 12.155 1.00 94.81 109 HIS A CA 1
ATOM 845 C C . HIS A 1 109 ? -10.465 -7.772 10.959 1.00 94.81 109 HIS A C 1
ATOM 847 O O . HIS A 1 109 ? -11.278 -8.696 11.049 1.00 94.81 109 HIS A O 1
ATOM 853 N N . SER A 1 110 ? -9.668 -7.632 9.895 1.00 94.12 110 SER A N 1
ATOM 854 C CA . SER A 1 110 ? -9.422 -8.668 8.884 1.00 94.12 110 SER A CA 1
ATOM 855 C C . SER A 1 110 ? -7.938 -8.746 8.509 1.00 94.12 110 SER A C 1
ATOM 857 O O . SER A 1 110 ? -7.267 -7.726 8.380 1.00 94.12 110 SER A O 1
ATOM 859 N N . CYS A 1 111 ? -7.424 -9.959 8.263 1.00 90.94 111 CYS A N 1
ATOM 860 C CA . CYS A 1 111 ? -6.076 -10.167 7.706 1.00 90.94 111 CYS A CA 1
ATOM 861 C C . CYS A 1 111 ? -5.998 -9.877 6.189 1.00 90.94 111 CYS A C 1
ATOM 863 O O . CYS A 1 111 ? -4.915 -9.975 5.604 1.00 90.94 111 CYS A O 1
ATOM 865 N N . SER A 1 112 ? -7.141 -9.584 5.560 1.00 90.00 112 SER A N 1
ATOM 866 C CA . SER A 1 112 ? -7.307 -9.014 4.216 1.00 90.00 112 SER A CA 1
ATOM 867 C C . SER A 1 112 ? -8.394 -7.930 4.332 1.00 90.00 112 SER A C 1
ATOM 869 O O . SER A 1 112 ? -9.584 -8.227 4.193 1.00 90.00 112 SER A O 1
ATOM 871 N N . PRO A 1 113 ? -8.022 -6.721 4.787 1.00 93.88 113 PRO A N 1
ATOM 872 C CA . PRO A 1 113 ? -8.977 -5.652 5.062 1.00 93.88 113 PRO A CA 1
ATOM 873 C C . PRO A 1 113 ? -9.518 -5.009 3.779 1.00 93.88 113 PRO A C 1
ATOM 875 O O . PRO A 1 113 ? -8.889 -5.067 2.718 1.00 93.88 113 PRO A O 1
ATOM 878 N N . ASN A 1 114 ? -10.685 -4.373 3.896 1.00 94.50 114 ASN A N 1
ATOM 879 C CA . ASN A 1 114 ? -11.317 -3.589 2.830 1.00 94.50 114 ASN A CA 1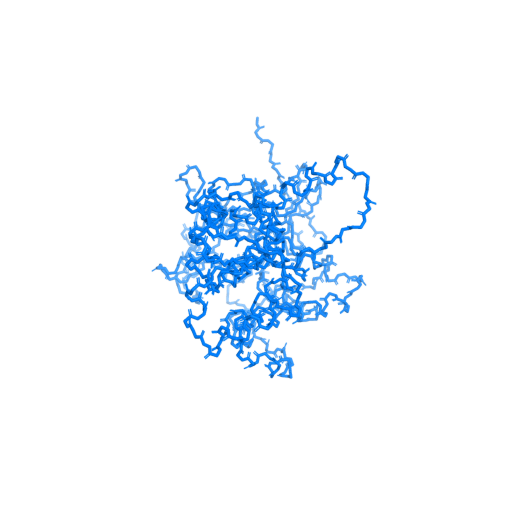
ATOM 880 C C . ASN A 1 114 ? -11.271 -2.074 3.101 1.00 94.50 114 ASN A C 1
ATOM 882 O O . ASN A 1 114 ? -11.590 -1.296 2.201 1.00 94.50 114 ASN A O 1
ATOM 886 N N . ALA A 1 115 ? -10.798 -1.653 4.279 1.00 93.50 115 ALA A N 1
ATOM 887 C CA . ALA A 1 115 ? -10.540 -0.263 4.628 1.00 93.50 115 ALA A CA 1
ATOM 888 C C . ALA A 1 115 ? -9.167 -0.074 5.301 1.00 93.50 115 ALA A C 1
ATOM 890 O O . ALA A 1 115 ? -8.600 -1.019 5.855 1.00 93.50 115 ALA A O 1
ATOM 891 N N . ASP A 1 116 ? -8.641 1.150 5.255 1.00 89.56 116 ASP A N 1
ATOM 892 C CA . ASP A 1 116 ? -7.367 1.533 5.876 1.00 89.56 116 ASP A CA 1
ATOM 893 C C . ASP A 1 116 ? -7.452 2.916 6.540 1.00 89.56 116 ASP A C 1
ATOM 895 O O . ASP A 1 116 ? -8.280 3.748 6.160 1.00 89.56 116 ASP A O 1
ATOM 899 N N . CYS A 1 117 ? -6.607 3.150 7.544 1.00 87.75 117 CYS A N 1
ATOM 900 C CA . CYS A 1 117 ? -6.568 4.381 8.331 1.00 87.75 117 CYS A CA 1
ATOM 901 C C . CYS A 1 117 ? -5.410 5.272 7.879 1.00 87.75 117 CYS A C 1
ATOM 903 O O . CYS A 1 117 ? -4.255 4.858 7.933 1.00 87.75 117 CYS A O 1
ATOM 905 N N . LEU A 1 118 ? -5.701 6.520 7.514 1.00 81.75 118 LEU A N 1
ATOM 906 C CA . LEU A 1 118 ? -4.695 7.491 7.083 1.00 81.75 118 LEU A CA 1
ATOM 907 C C . LEU A 1 118 ? -4.724 8.755 7.948 1.00 81.75 118 LEU A C 1
ATOM 909 O O . LEU A 1 118 ? -5.788 9.314 8.213 1.00 81.75 118 LEU A O 1
ATOM 913 N N . GLU A 1 119 ? -3.541 9.223 8.350 1.00 79.00 119 GLU A N 1
ATOM 914 C CA . GLU A 1 119 ? -3.333 10.479 9.082 1.00 79.00 119 GLU A CA 1
ATOM 915 C C . GLU A 1 119 ? -2.858 11.579 8.137 1.00 79.00 119 GLU A C 1
ATOM 917 O O . GLU A 1 119 ? -1.822 11.448 7.485 1.00 79.00 119 GLU A O 1
ATOM 922 N N . VAL A 1 120 ? -3.627 12.659 8.042 1.00 73.19 120 VAL A N 1
ATOM 923 C CA . VAL A 1 120 ? -3.556 13.605 6.916 1.00 73.19 120 VAL A CA 1
ATOM 924 C C . VAL A 1 120 ? -4.296 14.905 7.197 1.00 73.19 120 VAL A C 1
ATOM 926 O O . VAL A 1 120 ? -5.061 15.016 8.153 1.00 73.19 120 VAL A O 1
ATOM 929 N N . VAL A 1 121 ? -4.132 15.870 6.294 1.00 69.81 121 VAL A N 1
ATOM 930 C CA . VAL A 1 121 ? -4.931 17.093 6.233 1.00 69.81 121 VAL A CA 1
ATOM 931 C C . VAL A 1 121 ? -5.910 16.995 5.062 1.00 69.81 121 VAL A C 1
ATOM 933 O O . VAL A 1 121 ? -5.483 16.878 3.918 1.00 69.81 121 VAL A O 1
ATOM 936 N N . SER A 1 122 ? -7.214 17.074 5.338 1.00 66.25 122 SER A N 1
ATOM 937 C CA . SER A 1 122 ? -8.264 17.191 4.312 1.00 66.25 122 SER A CA 1
ATOM 938 C C . SER A 1 122 ? -9.007 18.507 4.508 1.00 66.25 122 SER A C 1
ATOM 940 O O . SER A 1 122 ? -9.382 18.832 5.635 1.00 66.25 122 SER A O 1
ATOM 942 N N . ASP A 1 123 ? -9.185 19.282 3.436 1.00 67.75 123 ASP A N 1
ATOM 943 C CA . ASP A 1 123 ? -9.816 20.614 3.463 1.00 67.75 123 ASP A CA 1
ATOM 944 C C . ASP A 1 123 ? -9.216 21.561 4.519 1.00 67.75 123 ASP A C 1
ATOM 946 O O . ASP A 1 123 ? -9.913 22.307 5.205 1.00 67.75 123 ASP A O 1
ATOM 950 N N . GLY A 1 124 ? -7.892 21.497 4.690 1.00 67.19 124 GLY A N 1
ATOM 951 C CA . GLY A 1 124 ? -7.166 22.304 5.673 1.00 67.19 124 GLY A CA 1
ATOM 952 C C . GLY A 1 124 ? -7.320 21.836 7.122 1.00 67.19 124 GLY A C 1
ATOM 953 O O . GLY A 1 124 ? -6.775 22.482 8.015 1.00 67.19 124 GLY A O 1
ATOM 954 N N . VAL A 1 125 ? -8.010 20.717 7.377 1.00 67.38 12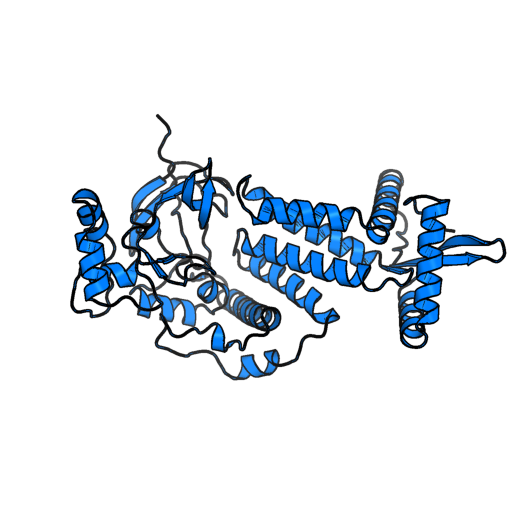5 VAL A N 1
ATOM 955 C CA . VAL A 1 125 ? -8.186 20.185 8.730 1.00 67.38 125 VAL A CA 1
ATOM 956 C C . VAL A 1 125 ? -7.448 18.852 8.896 1.00 67.38 125 VAL A C 1
ATOM 958 O O . VAL A 1 125 ? -7.782 17.883 8.206 1.00 67.38 125 VAL A O 1
ATOM 961 N N . PRO A 1 126 ? -6.468 18.761 9.815 1.00 72.94 126 PRO A N 1
ATOM 962 C CA . PRO A 1 126 ? -5.845 17.491 10.150 1.00 72.94 126 PRO A CA 1
ATOM 963 C C . PRO A 1 126 ? -6.867 16.534 10.771 1.00 72.94 126 PRO A C 1
ATOM 965 O O . PRO A 1 126 ? -7.816 16.936 11.458 1.00 72.94 126 PRO A O 1
ATOM 968 N N . GLY A 1 127 ? -6.693 15.249 10.513 1.00 79.38 127 GLY A N 1
ATOM 969 C CA . GLY A 1 127 ? -7.532 14.210 11.080 1.00 79.38 127 GLY A CA 1
ATOM 970 C C . GLY A 1 127 ? -7.087 12.823 10.663 1.00 79.38 127 GLY A C 1
ATOM 971 O O . GLY A 1 127 ? -6.169 12.655 9.858 1.00 79.38 127 GLY A O 1
ATOM 972 N N . VAL A 1 128 ? -7.785 11.838 11.218 1.00 87.44 128 VAL A N 1
ATOM 973 C CA . VAL A 1 128 ? -7.593 10.433 10.873 1.00 87.44 128 VAL A CA 1
ATOM 974 C C . VAL A 1 128 ? -8.808 9.977 10.094 1.00 87.44 128 VAL A C 1
ATOM 976 O O . VAL A 1 128 ? -9.944 10.127 10.551 1.00 87.44 128 VAL A O 1
ATOM 979 N N . PHE A 1 129 ? -8.572 9.469 8.895 1.00 89.00 129 PHE A N 1
ATOM 980 C CA . PHE A 1 129 ? -9.619 9.114 7.953 1.00 89.00 129 PHE A CA 1
ATOM 981 C C . PHE A 1 129 ? -9.575 7.618 7.687 1.00 89.00 129 PHE A C 1
ATOM 983 O O . PHE A 1 129 ? -8.519 7.064 7.389 1.00 89.00 129 PHE A O 1
ATOM 990 N N . LEU A 1 130 ? -10.735 6.977 7.789 1.00 92.31 130 LEU A N 1
ATOM 991 C CA . LEU A 1 130 ? -10.942 5.615 7.327 1.00 92.31 130 LEU A CA 1
ATOM 992 C C . LEU A 1 130 ? -11.353 5.671 5.859 1.00 92.31 130 LEU A C 1
ATOM 994 O O . LEU A 1 130 ? -12.387 6.263 5.533 1.00 92.31 130 LEU A O 1
ATOM 998 N N . ILE A 1 131 ? -10.563 5.051 4.992 1.00 90.06 131 ILE A N 1
ATOM 999 C CA . ILE A 1 131 ? -10.806 5.026 3.550 1.00 90.06 131 ILE A CA 1
ATOM 1000 C C . ILE A 1 131 ? -11.080 3.607 3.066 1.00 90.06 131 ILE A C 1
ATOM 1002 O O . ILE A 1 131 ? -10.477 2.652 3.553 1.00 90.06 131 ILE A O 1
ATOM 1006 N N . ALA A 1 132 ? -11.958 3.461 2.079 1.00 92.38 132 ALA A N 1
ATOM 1007 C CA . ALA A 1 132 ? -12.148 2.191 1.391 1.00 92.38 132 ALA A CA 1
ATOM 1008 C C . ALA A 1 132 ? -10.936 1.889 0.488 1.00 92.38 132 ALA A C 1
ATOM 1010 O O . ALA A 1 132 ? -10.576 2.686 -0.380 1.00 92.38 132 ALA A O 1
ATOM 1011 N N . ILE A 1 133 ? -10.313 0.722 0.660 1.00 89.75 133 ILE A N 1
ATOM 1012 C CA . ILE A 1 133 ? -9.200 0.238 -0.183 1.00 89.75 133 ILE A CA 1
ATOM 1013 C C . ILE A 1 133 ? -9.627 -0.871 -1.153 1.00 89.75 133 ILE A C 1
ATOM 1015 O O . ILE A 1 133 ? -8.831 -1.316 -1.982 1.00 89.75 133 ILE A O 1
ATOM 1019 N N . GLN A 1 134 ? -10.885 -1.297 -1.050 1.00 90.88 134 GLN A N 1
ATOM 1020 C CA . GLN A 1 134 ? -11.602 -2.193 -1.955 1.00 90.88 134 GLN A CA 1
ATOM 1021 C C . GLN A 1 134 ? -13.038 -1.667 -2.111 1.00 90.88 134 GLN A C 1
ATOM 1023 O O . GLN A 1 134 ? -13.481 -0.850 -1.304 1.00 90.88 134 GLN A O 1
ATOM 1028 N N . ASP A 1 135 ? -13.762 -2.110 -3.138 1.00 92.88 135 ASP A N 1
ATOM 1029 C CA . ASP A 1 135 ? -15.210 -1.878 -3.181 1.00 92.88 135 ASP A CA 1
ATOM 1030 C C . ASP A 1 135 ? -15.863 -2.622 -2.000 1.00 92.88 135 ASP A C 1
ATOM 1032 O O . ASP A 1 135 ? -15.544 -3.786 -1.760 1.00 92.88 135 ASP A O 1
ATOM 1036 N N . ILE A 1 136 ? -16.768 -1.953 -1.282 1.00 96.44 136 ILE A N 1
ATOM 1037 C CA . ILE A 1 136 ? -17.528 -2.510 -0.155 1.00 96.44 136 ILE A CA 1
ATOM 1038 C C . ILE A 1 136 ? -19.009 -2.449 -0.528 1.00 96.44 136 ILE A C 1
ATOM 1040 O O . ILE A 1 136 ? -19.538 -1.384 -0.864 1.00 96.44 136 ILE A O 1
ATOM 1044 N N . LEU A 1 137 ? -19.677 -3.598 -0.533 1.00 97.31 137 LEU A N 1
ATOM 1045 C CA . LEU A 1 137 ? -21.094 -3.692 -0.874 1.00 97.31 137 LEU A CA 1
ATOM 1046 C C . LEU A 1 137 ? -21.980 -3.276 0.315 1.00 97.31 137 LEU A C 1
ATOM 1048 O O . LEU A 1 137 ? -21.533 -3.315 1.462 1.00 97.31 137 LEU A O 1
ATOM 1052 N N . PRO A 1 138 ? -23.250 -2.895 0.069 1.00 97.25 138 PRO A N 1
ATOM 1053 C CA . PRO A 1 138 ? -24.193 -2.646 1.154 1.00 97.25 138 PRO A CA 1
ATOM 1054 C C . PRO A 1 138 ? -24.249 -3.835 2.117 1.00 97.25 138 PRO A C 1
ATOM 1056 O O . PRO A 1 138 ? -24.227 -4.984 1.677 1.00 97.25 138 PRO A O 1
ATOM 1059 N N . GLU A 1 139 ? -24.348 -3.548 3.414 1.00 96.38 139 GLU A N 1
ATOM 1060 C CA . GLU A 1 139 ? -24.364 -4.518 4.516 1.00 96.38 139 GLU A CA 1
ATOM 1061 C C . GLU A 1 139 ? -23.054 -5.278 4.769 1.00 96.38 139 GLU A C 1
ATOM 1063 O O . GLU A 1 139 ? -22.981 -6.009 5.763 1.00 96.38 139 GLU A O 1
ATOM 1068 N N . GLU A 1 140 ? -22.010 -5.105 3.951 1.00 97.44 140 GLU A N 1
ATOM 1069 C CA . GLU A 1 140 ? -20.697 -5.682 4.243 1.00 97.44 140 GLU A CA 1
ATOM 1070 C C . GLU A 1 140 ? -20.040 -4.995 5.445 1.00 97.44 140 GLU A C 1
ATOM 1072 O O . GLU A 1 140 ? -20.196 -3.794 5.686 1.00 97.44 140 GLU A O 1
ATOM 1077 N N . GLU A 1 141 ? -19.301 -5.786 6.224 1.00 97.56 141 GLU A N 1
ATOM 1078 C CA . GLU A 1 141 ? -18.529 -5.284 7.357 1.00 97.56 141 GLU A CA 1
ATOM 1079 C C . GLU A 1 141 ? -17.309 -4.503 6.848 1.00 97.56 141 GLU A C 1
ATOM 1081 O O . GLU A 1 141 ? -16.568 -4.955 5.971 1.00 97.56 141 GLU A O 1
ATOM 1086 N N . ILE A 1 142 ? -17.092 -3.326 7.424 1.00 97.81 142 ILE A N 1
ATOM 1087 C CA . ILE A 1 142 ? -15.933 -2.475 7.175 1.00 97.81 142 ILE A CA 1
ATOM 1088 C C . ILE A 1 142 ? -14.832 -2.934 8.127 1.00 97.81 142 ILE A C 1
ATOM 1090 O O . ILE A 1 142 ? -15.032 -2.990 9.343 1.00 97.81 142 ILE A O 1
ATOM 1094 N N . LEU A 1 143 ? -13.685 -3.312 7.570 1.00 96.25 143 LEU A N 1
ATOM 1095 C CA . LEU A 1 143 ? -12.647 -4.065 8.261 1.00 96.25 143 LEU A CA 1
ATOM 1096 C C . LEU A 1 143 ? -11.275 -3.444 8.015 1.00 96.25 143 LEU A C 1
ATOM 1098 O O . LEU A 1 143 ? -10.901 -3.192 6.869 1.00 96.25 143 LEU A O 1
ATOM 1102 N N . ILE A 1 144 ? -10.504 -3.294 9.092 1.00 94.75 144 ILE A N 1
ATOM 1103 C CA . ILE A 1 144 ? -9.113 -2.819 9.076 1.00 94.75 144 ILE A CA 1
ATOM 1104 C C . ILE A 1 144 ? -8.148 -3.925 9.505 1.00 94.75 144 ILE A C 1
ATOM 1106 O O . ILE A 1 144 ? -8.543 -4.955 10.062 1.00 94.75 144 ILE A O 1
ATOM 1110 N N . SER A 1 145 ? -6.851 -3.715 9.294 1.00 91.81 145 SER A N 1
ATOM 1111 C CA . SER A 1 145 ? -5.841 -4.520 9.974 1.00 91.81 145 SER A CA 1
ATOM 1112 C C . SER A 1 145 ? -5.452 -3.882 11.309 1.00 91.81 145 SER A C 1
ATOM 1114 O O . SER A 1 145 ? -5.125 -2.703 11.358 1.00 91.81 145 SER A O 1
ATOM 1116 N N . TYR A 1 146 ? -5.447 -4.658 12.398 1.00 90.00 146 TYR A N 1
ATOM 1117 C CA . TYR A 1 146 ? -4.985 -4.177 13.710 1.00 90.00 146 TYR A CA 1
ATOM 1118 C C . TYR A 1 146 ? -3.460 -4.084 13.790 1.00 90.00 146 TYR A C 1
ATOM 1120 O O . TYR A 1 146 ? -2.920 -3.437 14.681 1.00 90.00 146 TYR A O 1
ATOM 1128 N N . ASN A 1 147 ? -2.763 -4.752 12.873 1.00 81.56 147 ASN A N 1
ATOM 1129 C CA . ASN A 1 147 ? -1.326 -4.636 12.698 1.00 81.56 147 ASN A CA 1
ATOM 1130 C C . ASN A 1 147 ? -0.992 -5.078 11.277 1.00 81.56 147 ASN A C 1
ATOM 1132 O O . ASN A 1 147 ? -0.830 -6.273 11.000 1.00 81.56 147 ASN A O 1
ATOM 1136 N N . ASP A 1 148 ? -0.971 -4.112 10.365 1.00 77.06 148 ASP A N 1
ATOM 1137 C CA . ASP A 1 148 ? -0.808 -4.387 8.944 1.00 77.06 148 ASP A CA 1
ATOM 1138 C C . ASP A 1 148 ? 0.531 -5.080 8.664 1.00 77.06 148 ASP A C 1
ATOM 1140 O O . ASP A 1 148 ? 0.541 -6.140 8.048 1.00 77.06 148 ASP A O 1
ATOM 1144 N N . ASP A 1 149 ? 1.639 -4.599 9.235 1.00 71.62 149 ASP A N 1
ATOM 1145 C CA . ASP A 1 149 ? 2.968 -5.193 9.029 1.00 71.62 149 ASP A CA 1
ATOM 1146 C C . ASP A 1 149 ? 3.047 -6.672 9.441 1.00 71.62 149 ASP A C 1
ATOM 1148 O O . ASP A 1 149 ? 3.589 -7.504 8.702 1.00 71.62 149 ASP A O 1
ATOM 1152 N N . TYR A 1 150 ? 2.470 -7.024 10.593 1.00 72.25 150 TYR A N 1
ATOM 1153 C CA . TYR A 1 150 ? 2.453 -8.407 11.074 1.00 72.25 150 TYR A CA 1
ATOM 1154 C C . TYR A 1 150 ? 1.494 -9.272 10.265 1.00 72.25 150 TYR A C 1
ATOM 1156 O O . TYR A 1 150 ? 1.852 -10.344 9.773 1.00 72.25 150 TYR A O 1
ATOM 1164 N N . THR A 1 151 ? 0.247 -8.828 10.130 1.00 75.56 151 THR A N 1
ATOM 1165 C CA . THR A 1 151 ? -0.791 -9.664 9.528 1.00 75.56 151 THR A CA 1
ATOM 1166 C C . THR A 1 151 ? -0.539 -9.887 8.043 1.00 75.56 151 THR A C 1
ATOM 1168 O O . THR A 1 151 ? -0.773 -10.994 7.576 1.00 75.56 151 THR A O 1
ATOM 1171 N N . ARG A 1 152 ? 0.029 -8.921 7.314 1.00 81.44 152 ARG A N 1
ATOM 1172 C CA . ARG A 1 152 ? 0.408 -9.026 5.892 1.00 81.44 152 ARG A CA 1
ATOM 1173 C C . ARG A 1 152 ? 1.456 -10.101 5.601 1.00 81.44 152 ARG A C 1
ATOM 1175 O O . ARG A 1 152 ? 1.457 -10.655 4.507 1.00 81.44 152 ARG A O 1
ATOM 1182 N N . SER A 1 153 ? 2.330 -10.406 6.558 1.00 78.12 153 SER A N 1
ATOM 1183 C CA . SER A 1 153 ? 3.549 -11.191 6.317 1.00 78.12 153 SER A CA 1
ATOM 1184 C C . SER A 1 153 ? 3.623 -12.511 7.102 1.00 78.12 153 SER A C 1
ATOM 1186 O O . SER A 1 153 ? 4.368 -13.415 6.730 1.00 78.12 153 SER A O 1
ATOM 1188 N N . MET A 1 154 ? 2.814 -12.681 8.149 1.00 81.31 154 MET A N 1
ATOM 1189 C CA . MET A 1 154 ? 2.763 -13.921 8.930 1.00 81.31 154 MET A CA 1
ATOM 1190 C C . MET A 1 154 ? 1.829 -14.974 8.335 1.00 81.31 154 MET A C 1
ATOM 1192 O O . MET A 1 154 ? 0.817 -14.643 7.715 1.00 81.31 154 MET A O 1
ATOM 1196 N N . ASP A 1 155 ? 2.123 -16.248 8.605 1.00 83.75 155 ASP A N 1
ATOM 1197 C CA . ASP A 1 155 ? 1.210 -17.362 8.331 1.00 83.75 155 ASP A CA 1
ATOM 1198 C C . ASP A 1 155 ? -0.016 -17.368 9.264 1.00 83.75 155 ASP A C 1
ATOM 1200 O O . ASP A 1 155 ? -0.073 -16.667 10.280 1.00 83.75 155 ASP A O 1
ATOM 1204 N N . ARG A 1 156 ? -1.040 -18.143 8.904 1.00 87.19 156 ARG A N 1
ATOM 1205 C CA . ARG A 1 156 ? -2.336 -18.169 9.590 1.00 87.19 156 ARG A CA 1
ATOM 1206 C C . ARG A 1 156 ? -2.211 -18.507 11.068 1.00 87.19 156 ARG A C 1
ATOM 1208 O O . ARG A 1 156 ? -2.918 -17.909 11.881 1.00 87.19 156 ARG A O 1
ATOM 1215 N N . SER A 1 157 ? -1.349 -19.465 11.406 1.00 84.31 157 SER A N 1
ATOM 1216 C CA . SER A 1 157 ? -1.147 -19.894 12.790 1.00 84.31 157 SER A CA 1
ATOM 1217 C C . SER A 1 157 ? -0.635 -18.733 13.637 1.00 84.31 157 SER A C 1
ATOM 1219 O O . SER A 1 157 ? -1.241 -18.402 14.657 1.00 84.31 157 SER A O 1
ATOM 1221 N N . ASN A 1 158 ? 0.414 -18.053 13.169 1.00 83.00 158 ASN A N 1
ATOM 1222 C CA . ASN A 1 158 ? 1.006 -16.927 13.882 1.00 83.00 158 ASN A CA 1
ATOM 1223 C C . ASN A 1 158 ? 0.050 -15.729 13.976 1.00 83.00 158 ASN A C 1
ATOM 1225 O O . ASN A 1 158 ? -0.094 -15.150 15.052 1.00 83.00 158 ASN A O 1
ATOM 1229 N N . ARG A 1 159 ? -0.687 -15.399 12.900 1.00 88.06 159 ARG A N 1
ATOM 1230 C CA . ARG A 1 159 ? -1.705 -14.328 12.934 1.00 88.06 159 ARG A CA 1
ATOM 1231 C C . ARG A 1 159 ? -2.777 -14.597 13.988 1.00 88.06 159 ARG A C 1
ATOM 1233 O O . ARG A 1 159 ? -3.111 -13.712 14.770 1.00 88.06 159 ARG A O 1
ATOM 1240 N N . ARG A 1 160 ? -3.319 -15.818 14.021 1.00 88.94 160 ARG A N 1
ATOM 1241 C CA . ARG A 1 160 ? -4.369 -16.201 14.978 1.00 88.94 160 ARG A CA 1
ATOM 1242 C C . ARG A 1 160 ? -3.869 -16.228 16.409 1.00 88.94 160 ARG A C 1
ATOM 1244 O O . ARG A 1 160 ? -4.571 -15.748 17.289 1.00 88.94 160 ARG A O 1
ATOM 1251 N N . GLN A 1 161 ? -2.674 -16.761 16.633 1.00 85.88 161 GLN A N 1
ATOM 1252 C CA . GLN A 1 161 ? -2.075 -16.783 17.960 1.00 85.88 161 GLN A CA 1
ATOM 1253 C C . GLN A 1 161 ? -1.841 -15.364 18.483 1.00 85.88 161 GLN A C 1
ATOM 1255 O O . GLN A 1 161 ? -2.193 -15.074 19.624 1.00 85.88 161 GLN A O 1
ATOM 1260 N N . TRP A 1 162 ? -1.307 -14.473 17.643 1.00 84.94 162 TRP A N 1
ATOM 1261 C CA . TRP A 1 162 ? -1.108 -13.072 18.001 1.00 84.94 162 TRP A CA 1
ATOM 1262 C C . TRP A 1 162 ? -2.438 -12.373 18.316 1.00 84.94 162 TRP A C 1
ATOM 1264 O O . TRP A 1 162 ? -2.583 -11.796 19.389 1.00 84.94 162 TRP A O 1
ATOM 1274 N N . LEU A 1 163 ? -3.450 -12.496 17.448 1.00 88.44 163 LEU A N 1
ATOM 1275 C CA . LEU A 1 163 ? -4.774 -11.902 17.679 1.00 88.44 163 LEU A CA 1
ATOM 1276 C C . LEU A 1 163 ? -5.459 -12.460 18.931 1.00 88.44 163 LEU A C 1
ATOM 1278 O O . LEU A 1 163 ? -6.007 -11.697 19.724 1.00 88.44 163 LEU A O 1
ATOM 1282 N N . SER A 1 164 ? -5.372 -13.770 19.157 1.00 89.19 164 SER A N 1
ATOM 1283 C CA . SER A 1 164 ? -5.904 -14.400 20.363 1.00 89.19 164 SER A CA 1
ATOM 1284 C C . SER A 1 164 ? -5.207 -13.867 21.607 1.00 89.19 164 SER A C 1
ATOM 1286 O O . SER A 1 164 ? -5.878 -13.563 22.584 1.00 89.19 164 SER A O 1
ATOM 1288 N N . LYS A 1 165 ? -3.880 -13.719 21.575 1.00 85.88 165 LYS A N 1
ATOM 1289 C CA . LYS A 1 165 ? -3.106 -13.242 22.721 1.00 85.88 165 LYS A CA 1
ATOM 1290 C C . LYS A 1 165 ? -3.331 -11.757 23.018 1.00 85.88 165 LYS A C 1
ATOM 1292 O O . LYS A 1 165 ? -3.386 -11.373 24.179 1.00 85.88 165 LYS A O 1
ATOM 1297 N N . CYS A 1 166 ? -3.435 -10.916 21.996 1.00 83.81 166 CYS A N 1
ATOM 1298 C CA . CYS A 1 166 ? -3.520 -9.464 22.176 1.00 83.81 166 CYS A CA 1
ATOM 1299 C C . CYS A 1 166 ? -4.963 -8.974 22.327 1.00 83.81 166 CYS A C 1
ATOM 1301 O O . CYS A 1 166 ? -5.223 -8.053 23.095 1.00 83.81 166 CYS A O 1
ATOM 1303 N N . PHE A 1 167 ? -5.904 -9.603 21.619 1.00 88.56 167 PHE A N 1
ATOM 1304 C CA . PHE A 1 167 ? -7.290 -9.143 21.513 1.00 88.56 167 PHE A CA 1
ATOM 1305 C C . PHE A 1 167 ? -8.312 -10.169 22.006 1.00 88.56 167 PHE A C 1
ATOM 1307 O O . PHE A 1 167 ? -9.449 -9.795 22.264 1.00 88.56 167 PHE A O 1
ATOM 1314 N N . GLY A 1 168 ? -7.933 -11.430 22.225 1.00 88.69 168 GLY A N 1
ATOM 1315 C CA . GLY A 1 168 ? -8.816 -12.424 22.848 1.00 88.69 168 GLY A CA 1
ATOM 1316 C C . GLY A 1 168 ? -9.801 -13.087 21.889 1.00 88.69 168 GLY A C 1
ATOM 1317 O O . GLY A 1 168 ? -10.816 -13.606 22.339 1.00 88.69 168 GLY A O 1
ATOM 1318 N N . PHE A 1 169 ? -9.529 -13.072 20.579 1.00 90.94 169 PHE A N 1
ATOM 1319 C CA . PHE A 1 169 ? -10.379 -13.730 19.585 1.00 90.94 169 PHE A CA 1
ATOM 1320 C C . PHE A 1 169 ? -9.574 -14.552 18.574 1.00 90.94 169 PHE A C 1
ATOM 1322 O O . PHE A 1 169 ? -8.419 -14.253 18.263 1.00 90.94 169 PHE A O 1
ATOM 1329 N N . GLU A 1 170 ? -10.214 -15.574 18.007 1.00 90.88 170 GLU A N 1
ATOM 1330 C CA . GLU A 1 170 ? -9.673 -16.344 16.889 1.00 90.88 170 GLU A CA 1
ATOM 1331 C C . GLU A 1 170 ? -10.189 -15.783 15.556 1.00 90.88 170 GLU A C 1
ATOM 1333 O O . GLU A 1 170 ? -11.390 -15.746 15.291 1.00 90.88 170 GLU A O 1
ATOM 1338 N N . CYS A 1 171 ? -9.282 -15.344 14.681 1.00 91.06 171 CYS A N 1
ATOM 1339 C CA . CYS A 1 171 ? -9.665 -14.741 13.405 1.00 91.06 171 CYS A CA 1
ATOM 1340 C C . CYS A 1 171 ? -10.209 -15.771 12.399 1.00 91.06 171 CYS A C 1
ATOM 1342 O O . CYS A 1 171 ? -9.525 -16.743 12.045 1.00 91.06 171 CYS A O 1
ATOM 1344 N N . ASN A 1 172 ? -11.409 -15.508 11.870 1.00 91.00 172 ASN A N 1
ATOM 1345 C CA . ASN A 1 172 ? -12.069 -16.301 10.825 1.00 91.00 172 ASN A CA 1
ATOM 1346 C C . ASN A 1 172 ? -12.271 -15.548 9.494 1.00 91.00 172 ASN A C 1
ATOM 1348 O O . ASN A 1 172 ? -13.053 -16.010 8.668 1.00 91.00 172 ASN A O 1
ATOM 1352 N N . CYS A 1 173 ? -11.596 -14.407 9.291 1.00 91.06 173 CYS A N 1
ATOM 1353 C CA . CYS A 1 173 ? -11.722 -13.618 8.059 1.00 91.06 173 CYS A CA 1
ATOM 1354 C C . CYS A 1 173 ? -11.400 -14.448 6.802 1.00 91.06 173 CYS A C 1
ATOM 1356 O O . CYS A 1 173 ? -10.825 -15.532 6.904 1.00 91.06 173 CYS A O 1
ATOM 1358 N N . SER A 1 174 ? -11.693 -13.915 5.614 1.00 87.75 174 SER A N 1
ATOM 1359 C CA . SER A 1 174 ? -11.452 -14.585 4.324 1.00 87.75 174 SER A CA 1
ATOM 1360 C C . SER A 1 174 ? -10.046 -15.190 4.198 1.00 87.75 174 SER A C 1
ATOM 1362 O O . SER A 1 174 ? -9.913 -16.335 3.778 1.00 87.75 174 SER A O 1
ATOM 1364 N N . ALA A 1 175 ? -9.009 -14.485 4.663 1.00 88.19 175 ALA A N 1
ATOM 1365 C CA . ALA A 1 175 ? -7.618 -14.954 4.641 1.00 88.19 175 ALA A CA 1
ATOM 1366 C C . ALA A 1 175 ? -7.262 -15.995 5.728 1.00 88.19 175 ALA A C 1
ATOM 1368 O O . ALA A 1 175 ? -6.197 -16.606 5.685 1.00 88.19 175 ALA A O 1
ATOM 1369 N N . CYS A 1 176 ? -8.103 -16.178 6.747 1.00 88.00 176 CYS A N 1
ATOM 1370 C CA . CYS A 1 176 ? -7.937 -17.184 7.806 1.00 88.00 176 CYS A CA 1
ATOM 1371 C C . CYS A 1 176 ? -8.970 -18.324 7.715 1.00 88.00 176 CYS A C 1
ATOM 1373 O O . CYS A 1 176 ? -8.921 -19.256 8.529 1.00 88.00 176 CYS A O 1
ATOM 1375 N N . GLY A 1 177 ? -9.902 -18.238 6.766 1.00 80.75 177 GLY A N 1
ATOM 1376 C CA . GLY A 1 177 ? -10.942 -19.221 6.493 1.00 80.75 177 GLY A CA 1
ATOM 1377 C C . GLY A 1 177 ? -10.405 -20.533 5.900 1.00 80.75 177 GLY A C 1
ATOM 1378 O O . GLY A 1 177 ? -9.196 -20.752 5.855 1.00 80.75 177 GLY A O 1
ATOM 1379 N N . PRO A 1 178 ? -11.298 -21.447 5.487 1.00 61.28 178 PRO A N 1
ATOM 1380 C CA . PRO A 1 178 ? -10.932 -22.813 5.103 1.00 61.28 178 PRO A CA 1
ATOM 1381 C C . PRO A 1 178 ? -10.312 -22.961 3.701 1.00 61.28 178 PRO A C 1
ATOM 1383 O O . PRO A 1 178 ? -9.803 -24.036 3.397 1.00 61.28 178 PRO A O 1
ATOM 1386 N N . ALA A 1 179 ? -10.342 -21.935 2.846 1.00 66.94 179 ALA A N 1
ATOM 1387 C CA . ALA A 1 179 ? -9.823 -22.031 1.480 1.00 66.94 179 ALA A CA 1
ATOM 1388 C C . ALA A 1 179 ? -8.310 -21.745 1.415 1.00 66.94 179 ALA A C 1
ATOM 1390 O O . ALA A 1 179 ? -7.852 -20.718 1.908 1.00 66.94 179 ALA A O 1
ATOM 1391 N N . ASP A 1 180 ? -7.555 -22.665 0.802 1.00 71.06 180 ASP A N 1
ATOM 1392 C CA . ASP A 1 180 ? -6.157 -22.527 0.351 1.00 71.06 180 ASP A CA 1
ATOM 1393 C C . ASP A 1 180 ? -5.155 -21.895 1.337 1.00 71.06 180 ASP A C 1
ATOM 1395 O O . ASP A 1 180 ? -4.214 -21.195 0.949 1.00 71.06 180 ASP A O 1
ATOM 1399 N N . VAL A 1 181 ? -5.302 -22.211 2.629 1.00 81.62 181 VAL A N 1
ATOM 1400 C CA . VAL A 1 181 ? -4.420 -21.739 3.712 1.00 81.62 181 VAL A CA 1
ATOM 1401 C C . VAL A 1 181 ? -2.940 -21.984 3.408 1.00 81.62 181 VAL A C 1
ATOM 1403 O O . VAL A 1 181 ? -2.119 -21.105 3.642 1.00 81.62 181 VAL A O 1
ATOM 1406 N N . SER A 1 182 ? -2.582 -23.146 2.854 1.00 83.94 182 SER A N 1
ATOM 1407 C CA . SER A 1 182 ? -1.183 -23.489 2.562 1.00 83.94 182 SER A CA 1
ATOM 1408 C C . SER A 1 182 ? -0.555 -22.585 1.497 1.00 83.94 182 SER A C 1
ATOM 1410 O O . SER A 1 182 ? 0.617 -22.226 1.611 1.00 83.94 182 SER A O 1
ATOM 1412 N N . ILE A 1 183 ? -1.327 -22.190 0.479 1.00 86.19 183 ILE A N 1
ATOM 1413 C CA . ILE A 1 183 ? -0.863 -21.297 -0.587 1.00 86.19 183 ILE A CA 1
ATOM 1414 C C . ILE A 1 183 ? -0.730 -19.873 -0.046 1.00 86.19 183 ILE A C 1
ATOM 1416 O O . ILE A 1 183 ? 0.288 -19.226 -0.297 1.00 86.19 183 ILE A O 1
ATOM 1420 N N . SER A 1 184 ? -1.714 -19.402 0.728 1.00 88.00 184 SER A N 1
ATOM 1421 C CA . SER A 1 184 ? -1.638 -18.089 1.382 1.00 88.00 184 SER A CA 1
ATOM 1422 C C . SER A 1 184 ? -0.448 -18.010 2.340 1.00 88.00 184 SER A C 1
ATOM 1424 O O . SER A 1 184 ? 0.349 -17.073 2.272 1.00 88.00 184 SER A O 1
ATOM 1426 N N . ASP A 1 185 ? -0.239 -19.038 3.164 1.00 86.00 185 ASP A N 1
ATOM 1427 C CA . ASP A 1 185 ? 0.893 -19.105 4.088 1.00 86.00 185 ASP A CA 1
ATOM 1428 C C . ASP A 1 185 ? 2.235 -19.102 3.343 1.00 86.00 185 ASP A C 1
ATOM 1430 O O . ASP A 1 185 ? 3.162 -18.395 3.745 1.00 86.00 185 ASP A O 1
ATOM 1434 N N . ALA A 1 186 ? 2.343 -19.824 2.222 1.00 83.31 186 ALA A N 1
ATOM 1435 C CA . ALA A 1 186 ? 3.536 -19.793 1.379 1.00 83.31 186 ALA A CA 1
ATOM 1436 C C . ALA A 1 186 ? 3.802 -18.387 0.813 1.00 83.31 186 ALA A C 1
ATOM 1438 O O . ALA A 1 186 ? 4.927 -17.889 0.900 1.00 83.31 186 ALA A O 1
ATOM 1439 N N . ARG A 1 187 ? 2.776 -17.713 0.281 1.00 88.44 187 ARG A N 1
ATOM 1440 C CA . ARG A 1 187 ? 2.908 -16.350 -0.258 1.00 88.44 187 ARG A CA 1
ATOM 1441 C C . ARG A 1 187 ? 3.277 -15.342 0.825 1.00 88.44 187 ARG A C 1
ATOM 1443 O O . ARG A 1 187 ? 4.185 -14.545 0.607 1.00 88.44 187 ARG A O 1
ATOM 1450 N N . ARG A 1 188 ? 2.654 -15.398 2.006 1.00 86.50 188 ARG A N 1
ATOM 1451 C CA . ARG A 1 188 ? 2.958 -14.484 3.123 1.00 86.50 188 ARG A CA 1
ATOM 1452 C C . ARG A 1 188 ? 4.368 -14.676 3.671 1.00 86.50 188 ARG A C 1
ATOM 1454 O O . ARG A 1 188 ? 5.056 -13.685 3.896 1.00 86.50 188 ARG A O 1
ATOM 1461 N N . ARG A 1 189 ? 4.867 -15.916 3.743 1.00 81.25 189 ARG A N 1
ATOM 1462 C CA . ARG A 1 189 ? 6.283 -16.188 4.062 1.00 81.25 189 ARG A CA 1
ATOM 1463 C C . ARG A 1 189 ? 7.241 -15.567 3.041 1.00 81.25 189 ARG A C 1
ATOM 1465 O O . ARG A 1 189 ? 8.276 -15.028 3.428 1.00 81.25 189 ARG A O 1
ATOM 1472 N N . ILE A 1 190 ? 6.894 -15.589 1.752 1.00 83.00 190 ILE A N 1
ATOM 1473 C CA . ILE A 1 190 ? 7.689 -14.917 0.714 1.00 83.00 190 ILE A CA 1
ATOM 1474 C C . ILE A 1 190 ? 7.583 -13.389 0.841 1.00 83.00 190 ILE A C 1
ATOM 1476 O O . ILE A 1 190 ? 8.597 -12.704 0.734 1.00 83.00 190 ILE A O 1
ATOM 1480 N N . ILE A 1 191 ? 6.397 -12.841 1.125 1.00 85.69 191 ILE A N 1
ATOM 1481 C CA . ILE A 1 191 ? 6.210 -11.404 1.397 1.00 85.69 191 ILE A CA 1
ATOM 1482 C C . ILE A 1 191 ? 7.107 -10.964 2.557 1.00 85.69 191 ILE A C 1
ATOM 1484 O O . ILE A 1 191 ? 7.848 -9.996 2.407 1.00 85.69 191 ILE A O 1
ATOM 1488 N N . PHE A 1 192 ? 7.097 -11.697 3.674 1.00 80.56 192 PHE A N 1
ATOM 1489 C CA . PHE A 1 192 ? 7.957 -11.440 4.833 1.00 80.56 192 PHE A CA 1
ATOM 1490 C C . PHE A 1 192 ? 9.439 -11.373 4.448 1.00 80.56 192 PHE A C 1
ATOM 1492 O O . PHE A 1 192 ? 10.143 -10.418 4.778 1.00 80.56 192 PHE A O 1
ATOM 1499 N N . ALA A 1 193 ? 9.895 -12.367 3.687 1.00 77.19 193 ALA A N 1
ATOM 1500 C CA . ALA A 1 193 ? 11.246 -12.433 3.152 1.00 77.19 193 ALA A CA 1
ATOM 1501 C C . ALA A 1 193 ? 11.606 -11.203 2.295 1.00 77.19 193 ALA A C 1
ATOM 1503 O O . ALA A 1 193 ? 12.622 -10.539 2.521 1.00 77.19 193 ALA A O 1
ATOM 1504 N N . LEU A 1 194 ? 10.764 -10.870 1.318 1.00 81.62 194 LEU A N 1
ATOM 1505 C CA . LEU A 1 194 ? 10.997 -9.756 0.398 1.00 81.62 194 LEU A CA 1
ATOM 1506 C C . LEU A 1 194 ? 10.977 -8.396 1.111 1.00 81.62 194 LEU A C 1
ATOM 1508 O O . LEU A 1 194 ? 11.790 -7.525 0.796 1.00 81.62 194 LEU A O 1
ATOM 1512 N N . GLU A 1 195 ? 10.094 -8.222 2.094 1.00 79.31 195 GLU A N 1
ATOM 1513 C CA . GLU A 1 195 ? 10.020 -7.034 2.948 1.00 79.31 195 GLU A CA 1
ATOM 1514 C C . GLU A 1 195 ? 11.302 -6.843 3.775 1.00 79.31 195 GLU A C 1
ATOM 1516 O O . GLU A 1 195 ? 11.894 -5.758 3.763 1.00 79.31 195 GLU A O 1
ATOM 1521 N N . ALA A 1 196 ? 11.808 -7.910 4.402 1.00 73.25 196 ALA A N 1
ATOM 1522 C CA . ALA A 1 196 ? 13.061 -7.861 5.152 1.00 73.25 196 ALA A CA 1
ATOM 1523 C C . ALA A 1 196 ? 14.267 -7.503 4.261 1.00 73.25 196 ALA A C 1
ATOM 1525 O O . ALA A 1 196 ? 15.048 -6.605 4.597 1.00 73.25 196 ALA A O 1
ATOM 1526 N N . LEU A 1 197 ? 14.375 -8.134 3.083 1.00 73.62 197 LEU A N 1
ATOM 1527 C CA . LEU A 1 197 ? 15.416 -7.832 2.091 1.00 73.62 197 LEU A CA 1
ATOM 1528 C C . LEU A 1 197 ? 15.358 -6.370 1.631 1.00 73.62 197 LEU A C 1
ATOM 1530 O O . LEU A 1 197 ? 16.394 -5.709 1.519 1.00 73.62 197 LEU A O 1
ATOM 1534 N N . ARG A 1 198 ? 14.150 -5.848 1.389 1.00 71.44 198 ARG A N 1
ATOM 1535 C CA . ARG A 1 198 ? 13.921 -4.457 0.981 1.00 71.44 198 ARG A CA 1
ATOM 1536 C C . ARG A 1 198 ? 14.356 -3.468 2.057 1.00 71.44 19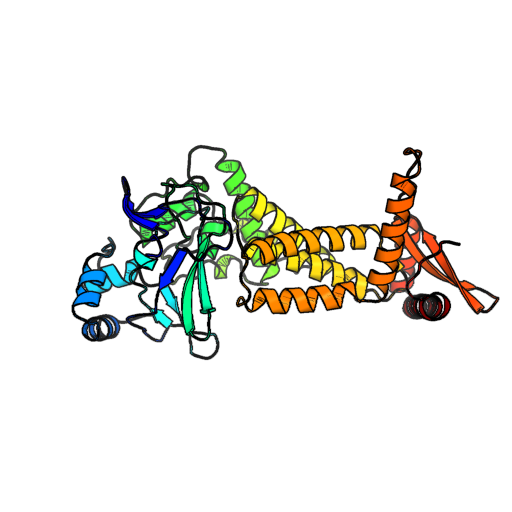8 ARG A C 1
ATOM 1538 O O . ARG A 1 198 ? 15.010 -2.475 1.738 1.00 71.44 198 ARG A O 1
ATOM 1545 N N . MET A 1 199 ? 13.992 -3.717 3.315 1.00 65.50 199 MET A N 1
ATOM 1546 C CA . MET A 1 199 ? 14.303 -2.808 4.421 1.00 65.50 199 MET A CA 1
ATOM 1547 C C . MET A 1 199 ? 15.750 -2.916 4.912 1.00 65.50 199 MET A C 1
ATOM 1549 O O . MET A 1 199 ? 16.171 -2.079 5.709 1.00 65.50 199 MET A O 1
ATOM 1553 N N . LYS A 1 200 ? 16.522 -3.909 4.439 1.00 65.12 200 LYS A N 1
ATOM 1554 C CA . LYS A 1 200 ? 17.855 -4.255 4.972 1.00 65.12 200 LYS A CA 1
ATOM 1555 C C . LYS A 1 200 ? 17.832 -4.458 6.491 1.00 65.12 200 LYS A C 1
ATOM 1557 O O . LYS A 1 200 ? 18.818 -4.184 7.173 1.00 65.12 200 LYS A O 1
ATOM 1562 N N . ARG A 1 201 ? 16.686 -4.890 7.011 1.00 58.41 201 ARG A N 1
ATOM 1563 C CA . ARG A 1 201 ? 16.471 -5.152 8.431 1.00 58.41 201 ARG A CA 1
ATOM 1564 C C . ARG A 1 201 ? 16.593 -6.637 8.676 1.00 58.41 201 ARG A C 1
ATOM 1566 O O . ARG A 1 201 ? 16.285 -7.443 7.797 1.00 58.41 201 ARG A O 1
ATOM 1573 N N . ASN A 1 202 ? 17.021 -6.998 9.878 1.00 53.47 202 ASN A N 1
ATOM 1574 C CA . ASN A 1 202 ? 16.902 -8.381 10.295 1.00 53.47 202 ASN A CA 1
ATOM 1575 C C . ASN A 1 202 ? 15.396 -8.718 10.331 1.00 53.47 202 ASN A C 1
ATOM 1577 O O . ASN A 1 202 ? 14.641 -7.970 10.951 1.00 53.47 202 ASN A O 1
ATOM 1581 N N . PRO A 1 203 ? 14.922 -9.801 9.690 1.00 50.38 203 PRO A N 1
ATOM 1582 C CA . PRO A 1 203 ? 13.510 -10.185 9.745 1.00 50.38 203 PRO A CA 1
ATOM 1583 C C . PRO A 1 203 ? 12.987 -10.337 11.188 1.00 50.38 203 PRO A C 1
ATOM 1585 O O . PRO A 1 203 ? 11.807 -10.129 11.454 1.00 50.38 203 PRO A O 1
ATOM 1588 N N . THR A 1 204 ? 13.871 -10.617 12.152 1.00 50.38 204 THR A N 1
ATOM 1589 C CA . THR A 1 204 ? 13.534 -10.643 13.587 1.00 50.38 204 THR A CA 1
ATOM 1590 C C . THR A 1 204 ? 13.238 -9.267 14.198 1.00 50.38 204 THR A C 1
ATOM 1592 O O . THR A 1 204 ? 12.656 -9.211 15.274 1.00 50.38 204 THR A O 1
ATOM 1595 N N . GLU A 1 205 ? 13.571 -8.156 13.534 1.00 46.19 205 GLU A N 1
ATOM 1596 C CA . GLU A 1 205 ? 13.221 -6.790 13.967 1.00 46.19 205 GLU A CA 1
ATOM 1597 C C . GLU A 1 205 ? 11.785 -6.399 13.590 1.00 46.19 205 GLU A C 1
ATOM 1599 O O . GLU A 1 205 ? 11.190 -5.561 14.265 1.00 46.19 205 GLU A O 1
ATOM 1604 N N . TYR A 1 206 ? 11.199 -7.023 12.556 1.00 41.72 206 TYR A N 1
ATOM 1605 C CA . TYR A 1 206 ? 9.759 -6.911 12.269 1.00 41.72 206 TYR A CA 1
ATOM 1606 C C . TYR A 1 206 ? 8.913 -7.540 13.377 1.00 41.72 206 TYR A C 1
ATOM 1608 O O . TYR A 1 206 ? 7.784 -7.118 13.607 1.00 41.72 206 TYR A O 1
ATOM 1616 N N . LEU A 1 207 ? 9.490 -8.484 14.125 1.00 47.19 207 LEU A N 1
ATOM 1617 C CA . LEU A 1 207 ? 8.929 -9.048 15.351 1.00 47.19 207 LEU A CA 1
ATOM 1618 C C . LEU A 1 207 ? 9.138 -8.103 16.546 1.00 47.19 207 LEU A C 1
ATOM 1620 O O . LEU A 1 207 ? 9.576 -8.521 17.620 1.00 47.19 207 LEU A O 1
ATOM 1624 N N . ASN A 1 208 ? 8.874 -6.808 16.347 1.00 41.09 208 ASN A N 1
ATOM 1625 C CA . ASN A 1 208 ? 9.029 -5.798 17.378 1.00 41.09 208 ASN A CA 1
ATOM 1626 C C . ASN A 1 208 ? 8.215 -6.175 18.648 1.00 41.09 208 ASN A C 1
ATOM 1628 O O . ASN A 1 208 ? 6.984 -6.236 18.568 1.00 41.09 208 ASN A O 1
ATOM 1632 N N . PRO A 1 209 ? 8.843 -6.395 19.823 1.00 38.50 209 PRO A N 1
ATOM 1633 C CA . PRO A 1 209 ? 8.257 -7.117 20.964 1.00 38.50 209 PRO A CA 1
ATOM 1634 C C . PRO A 1 209 ? 7.151 -6.389 21.739 1.00 38.50 209 PRO A C 1
ATOM 1636 O O . PRO A 1 209 ? 6.723 -6.877 22.782 1.00 38.50 209 PRO A O 1
ATOM 1639 N N . TYR A 1 210 ? 6.724 -5.196 21.324 1.00 44.34 210 TYR A N 1
ATOM 1640 C CA . TYR A 1 210 ? 5.957 -4.317 22.215 1.00 44.34 210 TYR A CA 1
ATOM 1641 C C . TYR A 1 210 ? 4.492 -4.714 22.388 1.00 44.34 210 TYR A C 1
ATOM 1643 O O . TYR A 1 210 ? 3.930 -4.408 23.436 1.00 44.34 210 TYR A O 1
ATOM 1651 N N . ASN A 1 211 ? 3.930 -5.474 21.442 1.00 40.88 211 ASN A N 1
ATOM 1652 C CA . ASN A 1 211 ? 2.585 -6.049 21.561 1.00 40.88 211 ASN A CA 1
ATOM 1653 C C . ASN A 1 211 ? 2.580 -7.581 21.443 1.00 40.88 211 ASN A C 1
ATOM 1655 O O . ASN A 1 211 ? 1.531 -8.194 21.573 1.00 40.88 211 ASN A O 1
ATOM 1659 N N . ALA A 1 212 ? 3.731 -8.214 21.207 1.00 38.00 212 ALA A N 1
ATOM 1660 C CA . ALA A 1 212 ? 3.856 -9.655 21.035 1.00 38.00 212 ALA A CA 1
ATOM 1661 C C . ALA A 1 212 ? 4.892 -10.197 22.020 1.00 38.00 212 ALA A C 1
ATOM 1663 O O . ALA A 1 212 ? 6.066 -10.386 21.704 1.00 38.00 212 ALA A O 1
ATOM 1664 N N . GLU A 1 213 ? 4.446 -10.505 23.230 1.00 36.56 213 GLU A N 1
ATOM 1665 C CA . GLU A 1 213 ? 5.117 -11.513 24.042 1.00 36.56 213 GLU A CA 1
ATOM 1666 C C . GLU A 1 213 ? 4.988 -12.894 23.353 1.00 36.56 213 GLU A C 1
ATOM 1668 O O . GLU A 1 213 ? 4.220 -13.735 23.801 1.00 36.56 213 GLU A O 1
ATOM 1673 N N . SER A 1 214 ? 5.677 -13.149 22.243 1.00 39.00 214 SER A N 1
ATOM 1674 C CA . SER A 1 214 ? 6.098 -14.503 21.843 1.00 39.00 214 SER A CA 1
ATOM 1675 C C . SER A 1 214 ? 6.800 -14.471 20.492 1.00 39.00 214 SER A C 1
ATOM 1677 O O . SER A 1 214 ? 6.214 -14.131 19.467 1.00 39.00 214 SER A O 1
ATOM 1679 N N . ARG A 1 215 ? 8.061 -14.899 20.513 1.00 37.75 215 ARG A N 1
ATOM 1680 C CA . ARG A 1 215 ? 8.880 -15.234 19.349 1.00 37.75 215 ARG A CA 1
ATOM 1681 C C . ARG A 1 215 ? 8.407 -16.562 18.772 1.00 37.75 215 ARG A C 1
ATOM 1683 O O . ARG A 1 215 ? 8.627 -17.576 19.425 1.00 37.75 215 ARG A O 1
ATOM 1690 N N . ILE A 1 216 ? 7.842 -16.582 17.568 1.00 46.31 216 ILE A N 1
ATOM 1691 C CA . ILE A 1 216 ? 7.729 -17.816 16.777 1.00 46.31 216 ILE A CA 1
ATOM 1692 C C . ILE A 1 216 ? 7.949 -17.467 15.301 1.00 46.31 216 ILE A C 1
ATOM 1694 O O . ILE A 1 216 ? 7.010 -17.218 14.557 1.00 46.31 216 ILE A O 1
ATOM 1698 N N . ILE A 1 217 ? 9.213 -17.423 14.877 1.00 42.16 217 ILE A N 1
ATOM 1699 C CA . ILE A 1 217 ? 9.587 -17.628 13.472 1.00 42.16 217 ILE A CA 1
ATOM 1700 C C . ILE A 1 217 ? 10.749 -18.623 13.452 1.00 42.16 217 ILE A C 1
ATOM 1702 O O . ILE A 1 217 ? 11.665 -18.535 14.270 1.00 42.16 217 ILE A O 1
ATOM 1706 N N . ASP A 1 218 ? 10.668 -19.574 12.523 1.00 42.38 218 ASP A N 1
ATOM 1707 C CA . ASP A 1 218 ? 11.701 -20.556 12.201 1.00 42.38 218 ASP A CA 1
ATOM 1708 C C . ASP A 1 218 ? 13.021 -19.852 11.806 1.00 42.38 218 ASP A C 1
ATOM 1710 O O . ASP A 1 218 ? 13.048 -19.118 10.811 1.00 42.38 218 ASP A O 1
ATOM 1714 N N . PRO A 1 219 ? 14.122 -20.060 12.553 1.00 41.19 219 PRO A N 1
ATOM 1715 C CA . PRO A 1 219 ? 15.417 -19.447 12.269 1.00 41.19 219 PRO A CA 1
ATOM 1716 C C . PRO A 1 219 ? 15.977 -19.740 10.869 1.00 41.19 219 PRO A C 1
ATOM 1718 O O . PRO A 1 219 ? 16.745 -18.933 10.346 1.00 41.19 219 PRO A O 1
ATOM 1721 N N . SER A 1 220 ? 15.583 -20.846 10.230 1.00 42.41 220 SER A N 1
ATOM 1722 C CA . SER A 1 220 ? 16.103 -21.245 8.914 1.00 42.41 220 SER A CA 1
ATOM 1723 C C . SER A 1 220 ? 15.672 -20.307 7.774 1.00 42.41 220 SER A C 1
ATOM 1725 O O . SER A 1 220 ? 16.409 -20.127 6.804 1.00 42.41 220 SER A O 1
ATOM 1727 N N . ALA A 1 221 ? 14.532 -19.617 7.909 1.00 43.41 221 ALA A N 1
ATOM 1728 C CA . ALA A 1 221 ? 14.087 -18.615 6.937 1.00 43.41 221 ALA A CA 1
ATOM 1729 C C . ALA A 1 221 ? 14.959 -17.343 6.950 1.00 43.41 221 ALA A C 1
ATOM 1731 O O . ALA A 1 221 ? 15.021 -16.629 5.952 1.00 43.41 221 ALA A O 1
ATOM 1732 N N . ILE A 1 222 ? 15.648 -17.060 8.063 1.00 48.16 222 ILE A N 1
ATOM 1733 C CA . ILE A 1 222 ? 16.485 -15.863 8.239 1.00 48.16 222 ILE A CA 1
ATOM 1734 C C . ILE A 1 222 ? 17.805 -16.002 7.473 1.00 48.16 222 ILE A C 1
ATOM 1736 O O . ILE A 1 222 ? 18.290 -15.029 6.898 1.00 48.16 222 ILE A O 1
ATOM 1740 N N . GLU A 1 223 ? 18.366 -17.209 7.408 1.00 48.72 223 GLU A N 1
ATOM 1741 C CA . GLU A 1 223 ? 19.670 -17.465 6.786 1.00 48.72 223 GLU A CA 1
ATOM 1742 C C . GLU A 1 223 ? 19.644 -17.245 5.261 1.00 48.72 223 GLU A C 1
ATOM 1744 O O . GLU A 1 223 ? 20.594 -16.708 4.689 1.00 48.72 223 GLU A O 1
ATOM 1749 N N . LEU A 1 224 ? 18.505 -17.521 4.609 1.00 46.97 224 LEU A N 1
ATOM 1750 C CA . LEU A 1 224 ? 18.282 -17.230 3.184 1.00 46.97 224 LEU A CA 1
ATOM 1751 C C . LEU A 1 224 ? 18.199 -15.714 2.883 1.00 46.97 224 LEU A C 1
ATOM 1753 O O . LEU A 1 224 ? 18.418 -15.293 1.746 1.00 46.97 224 LEU A O 1
ATOM 1757 N N . LEU A 1 225 ? 17.888 -14.890 3.893 1.00 48.69 225 LEU A N 1
ATOM 1758 C CA . LEU A 1 225 ? 17.613 -13.449 3.773 1.00 48.69 225 LEU A CA 1
ATOM 1759 C C . LEU A 1 225 ? 18.812 -12.556 4.091 1.00 48.69 225 LEU A C 1
ATOM 1761 O O . LEU A 1 225 ? 18.789 -11.362 3.799 1.00 48.69 225 LEU A O 1
ATOM 1765 N N . MET A 1 226 ? 19.884 -13.116 4.650 1.00 49.06 226 MET A N 1
ATOM 1766 C CA . MET A 1 226 ? 21.101 -12.369 4.987 1.00 49.06 226 MET A CA 1
ATOM 1767 C C . MET A 1 226 ? 22.043 -12.141 3.791 1.00 49.06 226 MET A C 1
ATOM 1769 O O . MET A 1 226 ? 23.092 -11.507 3.936 1.00 49.06 226 MET A O 1
ATOM 1773 N N . ALA A 1 227 ? 21.677 -12.595 2.588 1.00 52.66 227 ALA A N 1
ATOM 1774 C CA . ALA A 1 227 ? 22.399 -12.249 1.370 1.00 52.66 227 ALA A CA 1
ATOM 1775 C C . ALA A 1 227 ? 22.190 -10.761 1.035 1.00 52.66 227 ALA A C 1
ATOM 1777 O O . ALA A 1 227 ? 21.065 -10.318 0.806 1.00 52.66 227 ALA A O 1
ATOM 1778 N N . ARG A 1 228 ? 23.277 -9.975 0.974 1.00 55.97 228 ARG A N 1
ATOM 1779 C CA . ARG A 1 228 ? 23.219 -8.571 0.531 1.00 55.97 228 ARG A CA 1
ATOM 1780 C C . ARG A 1 228 ? 22.626 -8.524 -0.886 1.00 55.97 228 ARG A C 1
ATOM 1782 O O . ARG A 1 228 ? 23.254 -9.073 -1.793 1.00 55.97 228 ARG A O 1
ATOM 1789 N N . PRO A 1 229 ? 21.466 -7.882 -1.109 1.00 55.78 229 PRO A N 1
ATOM 1790 C CA . PRO A 1 229 ? 20.917 -7.748 -2.451 1.00 55.78 229 PRO A CA 1
ATOM 1791 C C . PRO A 1 229 ? 21.894 -6.960 -3.324 1.00 55.78 229 PRO A C 1
ATOM 1793 O O . PRO A 1 229 ? 22.251 -5.831 -2.977 1.00 55.78 229 PRO A O 1
ATOM 1796 N N . ASP A 1 230 ? 22.318 -7.526 -4.453 1.00 60.72 230 ASP A N 1
ATOM 1797 C CA . ASP A 1 230 ? 22.848 -6.703 -5.537 1.00 60.72 230 ASP A CA 1
ATOM 1798 C C . ASP A 1 230 ? 21.706 -5.861 -6.145 1.00 60.72 230 ASP A C 1
ATOM 1800 O O . ASP A 1 230 ? 20.517 -6.134 -5.950 1.00 60.72 230 ASP A O 1
ATOM 1804 N N . PHE A 1 231 ? 22.062 -4.786 -6.845 1.00 55.72 231 PHE A N 1
ATOM 1805 C CA . PHE A 1 231 ? 21.089 -3.846 -7.403 1.00 55.72 231 PHE A CA 1
ATOM 1806 C C . PHE A 1 231 ? 20.155 -4.497 -8.439 1.00 55.72 231 PHE A C 1
ATOM 1808 O O . PHE A 1 231 ? 18.976 -4.142 -8.505 1.00 55.72 231 PHE A O 1
ATOM 1815 N N . GLU A 1 232 ? 20.647 -5.477 -9.204 1.00 58.69 232 GLU A N 1
ATOM 1816 C CA . GLU A 1 232 ? 19.867 -6.197 -10.217 1.00 58.69 232 GLU A CA 1
ATOM 1817 C C . GLU A 1 232 ? 18.733 -7.015 -9.576 1.00 58.69 232 GLU A C 1
ATOM 1819 O O . GLU A 1 232 ? 17.587 -6.953 -10.030 1.00 58.69 232 GLU A O 1
ATOM 1824 N N . ARG A 1 233 ? 19.006 -7.672 -8.443 1.00 68.12 233 ARG A N 1
ATOM 1825 C CA . ARG A 1 233 ? 18.019 -8.441 -7.672 1.00 68.12 233 ARG A CA 1
ATOM 1826 C C . ARG A 1 233 ? 16.965 -7.573 -6.990 1.00 68.12 233 ARG A C 1
ATOM 1828 O O . ARG A 1 233 ? 15.835 -8.027 -6.826 1.00 68.12 233 ARG A O 1
ATOM 1835 N N . THR A 1 234 ? 17.278 -6.321 -6.633 1.00 75.12 234 THR A N 1
ATOM 1836 C CA . THR A 1 234 ? 16.296 -5.457 -5.943 1.00 75.12 234 THR A CA 1
ATOM 1837 C C . THR A 1 234 ? 15.037 -5.208 -6.773 1.00 75.12 234 THR A C 1
ATOM 1839 O O . THR A 1 234 ? 13.935 -5.254 -6.228 1.00 75.12 234 THR A O 1
ATOM 1842 N N . THR A 1 235 ? 15.165 -5.023 -8.089 1.00 83.88 235 THR A N 1
ATOM 1843 C CA . THR A 1 235 ? 14.014 -4.848 -8.991 1.00 83.88 235 THR A CA 1
ATOM 1844 C C . THR A 1 235 ? 13.115 -6.079 -9.001 1.00 83.88 235 THR A C 1
ATOM 1846 O O . THR A 1 235 ? 11.898 -5.949 -8.864 1.00 83.88 235 THR A O 1
ATOM 1849 N N . ALA A 1 236 ? 13.707 -7.276 -9.086 1.00 83.69 236 ALA A N 1
ATOM 1850 C CA . ALA A 1 236 ? 12.965 -8.532 -9.025 1.00 83.69 236 ALA A CA 1
ATOM 1851 C C . ALA A 1 236 ? 12.230 -8.689 -7.685 1.00 83.69 236 ALA A C 1
ATOM 1853 O O . ALA A 1 236 ? 11.079 -9.115 -7.672 1.00 83.69 236 ALA A O 1
ATOM 1854 N N . TYR A 1 237 ? 12.844 -8.287 -6.569 1.00 85.75 237 TYR A N 1
ATOM 1855 C CA . TYR A 1 237 ? 12.211 -8.369 -5.250 1.00 85.75 237 TYR A CA 1
ATOM 1856 C C . TYR A 1 237 ? 10.983 -7.469 -5.132 1.00 85.75 237 TYR A C 1
ATOM 1858 O O . TYR A 1 237 ? 9.949 -7.915 -4.643 1.00 85.75 237 TYR A O 1
ATOM 1866 N N . HIS A 1 238 ? 11.064 -6.227 -5.615 1.00 87.88 238 HIS A N 1
ATOM 1867 C CA . HIS A 1 238 ? 9.914 -5.323 -5.614 1.00 87.88 238 HIS A CA 1
ATOM 1868 C C . HIS A 1 238 ? 8.794 -5.802 -6.544 1.00 87.88 238 HIS A C 1
ATOM 1870 O O . HIS A 1 238 ? 7.626 -5.727 -6.168 1.00 87.88 238 HIS A O 1
ATOM 1876 N N . TYR A 1 239 ? 9.144 -6.322 -7.724 1.00 91.19 239 TYR A N 1
ATOM 1877 C CA . TYR A 1 239 ? 8.177 -6.909 -8.649 1.00 91.19 239 TYR A CA 1
ATOM 1878 C C . TYR A 1 239 ? 7.462 -8.114 -8.025 1.00 91.19 239 TYR A C 1
ATOM 1880 O O . TYR A 1 239 ? 6.233 -8.152 -7.988 1.00 91.19 239 TYR A O 1
ATOM 1888 N N . LEU A 1 240 ? 8.215 -9.076 -7.484 1.00 91.50 240 LEU A N 1
ATOM 1889 C CA . LEU A 1 240 ? 7.650 -10.253 -6.822 1.00 91.50 240 LEU A CA 1
ATOM 1890 C C . LEU A 1 240 ? 6.774 -9.852 -5.634 1.00 91.50 240 LEU A C 1
ATOM 1892 O O . LEU A 1 240 ? 5.666 -10.361 -5.505 1.00 91.50 240 LEU A O 1
ATOM 1896 N N . LEU A 1 241 ? 7.226 -8.898 -4.816 1.00 90.12 241 LEU A N 1
ATOM 1897 C CA . LEU A 1 241 ? 6.467 -8.396 -3.674 1.00 90.12 241 LEU A CA 1
ATOM 1898 C C . LEU A 1 241 ? 5.112 -7.834 -4.116 1.00 90.12 241 LEU A C 1
ATOM 1900 O O . LEU A 1 241 ? 4.095 -8.207 -3.543 1.00 90.12 241 LEU A O 1
ATOM 1904 N N . ALA A 1 242 ? 5.083 -6.994 -5.154 1.00 92.38 242 ALA A N 1
ATOM 1905 C CA . ALA A 1 242 ? 3.837 -6.434 -5.670 1.00 92.38 242 ALA A CA 1
ATOM 1906 C C . ALA A 1 242 ? 2.860 -7.530 -6.137 1.00 92.38 242 ALA A C 1
ATOM 1908 O O . ALA A 1 242 ? 1.686 -7.501 -5.774 1.00 92.38 242 ALA A O 1
ATOM 1909 N N . ASN A 1 243 ? 3.356 -8.541 -6.860 1.00 92.75 243 ASN A N 1
ATOM 1910 C CA . ASN A 1 243 ? 2.534 -9.666 -7.318 1.00 92.75 243 ASN A CA 1
ATOM 1911 C C . ASN A 1 243 ? 2.004 -10.517 -6.157 1.00 92.75 243 ASN A C 1
ATOM 1913 O O . ASN A 1 243 ? 0.841 -10.911 -6.174 1.00 92.75 243 ASN A O 1
ATOM 1917 N N . PHE A 1 244 ? 2.830 -10.805 -5.148 1.00 91.88 244 PHE A N 1
ATOM 1918 C CA . PHE A 1 244 ? 2.383 -11.587 -3.996 1.00 91.88 244 PHE A CA 1
ATOM 1919 C C . PHE A 1 244 ? 1.362 -10.829 -3.147 1.00 91.88 244 PHE A C 1
ATOM 1921 O O . PHE A 1 244 ? 0.398 -11.443 -2.704 1.00 91.88 244 PHE A O 1
ATOM 1928 N N . LEU A 1 245 ? 1.524 -9.515 -2.963 1.00 90.50 245 LEU A N 1
ATOM 1929 C CA . LEU A 1 245 ? 0.531 -8.694 -2.266 1.00 90.50 245 LEU A CA 1
ATOM 1930 C C . LEU A 1 245 ? -0.819 -8.694 -3.002 1.00 90.50 245 LEU A C 1
ATOM 1932 O O . LEU A 1 245 ? -1.848 -8.920 -2.368 1.00 90.50 245 LEU A O 1
ATOM 1936 N N . GLU A 1 246 ? -0.817 -8.525 -4.333 1.00 90.00 246 GLU A N 1
ATOM 1937 C CA . GLU A 1 246 ? -2.040 -8.635 -5.146 1.00 90.00 246 GLU A CA 1
ATOM 1938 C C . GLU A 1 246 ? -2.684 -10.019 -5.032 1.00 90.00 246 GLU A C 1
ATOM 1940 O O . GLU A 1 246 ? -3.887 -10.125 -4.799 1.00 90.00 246 GLU A O 1
ATOM 1945 N N . ALA A 1 247 ? -1.888 -11.083 -5.164 1.00 89.62 247 ALA A N 1
ATOM 1946 C CA . ALA A 1 247 ? -2.379 -12.457 -5.094 1.00 89.62 247 ALA A CA 1
ATOM 1947 C C . ALA A 1 247 ? -2.941 -12.825 -3.710 1.00 89.62 247 ALA A C 1
ATOM 1949 O O . ALA A 1 247 ? -3.796 -13.705 -3.615 1.00 89.62 247 ALA A O 1
ATOM 1950 N N . GLU A 1 248 ? -2.476 -12.160 -2.649 1.00 88.00 248 GLU A N 1
ATOM 1951 C CA . GLU A 1 248 ? -3.006 -12.293 -1.289 1.00 88.00 248 GLU A CA 1
ATOM 1952 C C . GLU A 1 248 ? -4.276 -11.470 -1.035 1.00 88.00 248 GLU A C 1
ATOM 1954 O O . GLU A 1 248 ? -4.831 -11.532 0.065 1.00 88.00 248 GLU A O 1
ATOM 1959 N N . GLY A 1 249 ? -4.739 -10.686 -2.016 1.00 85.25 249 GLY A N 1
ATOM 1960 C CA . GLY A 1 249 ? -5.885 -9.792 -1.844 1.00 85.25 249 GLY A CA 1
ATOM 1961 C C . GLY A 1 249 ? -5.622 -8.697 -0.808 1.00 85.25 249 GLY A C 1
ATOM 1962 O O . GLY A 1 249 ? -6.551 -8.196 -0.174 1.00 85.25 249 GLY A O 1
ATOM 1963 N N . LEU A 1 250 ? -4.354 -8.357 -0.574 1.00 81.88 250 LEU A N 1
ATOM 1964 C CA . LEU A 1 250 ? -3.969 -7.236 0.271 1.00 81.88 250 LEU A CA 1
ATOM 1965 C C . LEU A 1 250 ? -4.047 -6.000 -0.618 1.00 81.88 250 LEU A C 1
ATOM 1967 O O . LEU A 1 250 ? -3.152 -5.791 -1.417 1.00 81.88 250 LEU A O 1
ATOM 1971 N N . GLY A 1 251 ? -5.158 -5.263 -0.577 1.00 71.12 251 GLY A N 1
ATOM 1972 C CA . GLY A 1 251 ? -5.397 -4.103 -1.442 1.00 71.12 251 GLY A CA 1
ATOM 1973 C C . GLY A 1 251 ? -4.706 -2.813 -0.978 1.00 71.12 251 GLY A C 1
ATOM 1974 O O . GLY A 1 251 ? -3.884 -2.808 -0.063 1.00 71.12 251 GLY A O 1
ATOM 1975 N N . GLY A 1 252 ? -5.077 -1.694 -1.603 1.00 70.69 252 GLY A N 1
ATOM 1976 C CA . GLY A 1 252 ? -4.720 -0.353 -1.134 1.00 70.69 252 GLY A CA 1
ATOM 1977 C C . GLY A 1 252 ? -3.346 0.182 -1.560 1.00 70.69 252 GLY A C 1
ATOM 1978 O O . GLY A 1 252 ? -2.744 -0.242 -2.552 1.00 70.69 252 GLY A O 1
ATOM 1979 N N . SER A 1 253 ? -2.867 1.176 -0.807 1.00 68.62 253 SER A N 1
ATOM 1980 C CA . SER A 1 253 ? -1.698 2.007 -1.132 1.00 68.62 253 SER A CA 1
ATOM 1981 C C . SER A 1 253 ? -0.425 1.177 -1.113 1.00 68.62 253 SER A C 1
ATOM 1983 O O . SER A 1 253 ? 0.451 1.379 -1.947 1.00 68.62 253 SER A O 1
ATOM 1985 N N . ASN A 1 254 ? -0.349 0.183 -0.228 1.00 77.25 254 ASN A N 1
ATOM 1986 C CA . ASN A 1 254 ? 0.799 -0.704 -0.082 1.00 77.25 254 ASN A CA 1
ATOM 1987 C C . ASN A 1 254 ? 1.163 -1.433 -1.384 1.00 77.25 254 ASN A C 1
ATOM 1989 O O . ASN A 1 254 ? 2.343 -1.503 -1.740 1.00 77.25 254 ASN A O 1
ATOM 1993 N N . VAL A 1 255 ? 0.171 -1.917 -2.138 1.00 87.19 255 VAL A N 1
ATOM 1994 C CA . VAL A 1 255 ? 0.417 -2.579 -3.429 1.00 87.19 255 VAL A CA 1
ATOM 1995 C C . VAL A 1 255 ? 0.842 -1.580 -4.492 1.00 87.19 255 VAL A C 1
ATOM 1997 O O . VAL A 1 255 ? 1.827 -1.804 -5.197 1.00 87.19 255 VAL A O 1
ATOM 2000 N N . GLY A 1 256 ? 0.144 -0.444 -4.572 1.00 87.88 256 GLY A N 1
ATOM 2001 C CA . GLY A 1 256 ? 0.507 0.639 -5.483 1.00 87.88 256 GLY A CA 1
ATOM 2002 C C . GLY A 1 256 ? 1.937 1.130 -5.238 1.00 87.88 256 GLY A C 1
ATOM 2003 O O . GLY A 1 256 ? 2.708 1.319 -6.178 1.00 87.88 256 GLY A O 1
ATOM 2004 N N . VAL A 1 257 ? 2.342 1.243 -3.970 1.00 86.12 257 VAL A N 1
ATOM 2005 C CA . VAL A 1 257 ? 3.704 1.587 -3.547 1.00 86.12 257 VAL A CA 1
ATOM 2006 C C . VAL A 1 257 ? 4.702 0.485 -3.911 1.00 86.12 257 VAL A C 1
ATOM 2008 O O . VAL A 1 257 ? 5.812 0.803 -4.345 1.00 86.12 257 VAL A O 1
ATOM 2011 N N . ALA A 1 258 ? 4.346 -0.797 -3.783 1.00 88.81 258 ALA A N 1
ATOM 2012 C CA . ALA A 1 258 ? 5.205 -1.901 -4.211 1.00 88.81 258 ALA A CA 1
ATOM 2013 C C . ALA A 1 258 ? 5.472 -1.858 -5.727 1.00 88.81 258 ALA A C 1
ATOM 2015 O O . ALA A 1 258 ? 6.637 -1.905 -6.133 1.00 88.81 258 ALA A O 1
ATOM 2016 N N . TRP A 1 259 ? 4.433 -1.654 -6.546 1.00 93.25 259 TRP A N 1
ATOM 2017 C CA . TRP A 1 259 ? 4.573 -1.454 -7.994 1.00 93.25 259 TRP A CA 1
ATOM 2018 C C . TRP A 1 259 ? 5.371 -0.206 -8.346 1.00 93.25 259 TRP A C 1
ATOM 2020 O O . TRP A 1 259 ? 6.262 -0.274 -9.194 1.00 93.25 259 TRP A O 1
ATOM 2030 N N . LYS A 1 260 ? 5.114 0.918 -7.663 1.00 92.44 260 LYS A N 1
ATOM 2031 C CA . LYS A 1 260 ? 5.896 2.150 -7.827 1.00 92.44 260 LYS A CA 1
ATOM 2032 C C . LYS A 1 260 ? 7.374 1.863 -7.601 1.00 92.44 260 LYS A C 1
ATOM 2034 O O . LYS A 1 260 ? 8.206 2.231 -8.421 1.00 92.44 260 LYS A O 1
ATOM 2039 N N . ASN A 1 261 ? 7.708 1.187 -6.506 1.00 90.25 261 ASN A N 1
ATOM 2040 C CA . ASN A 1 261 ? 9.093 0.871 -6.183 1.00 90.25 261 ASN A CA 1
ATOM 2041 C C . ASN A 1 261 ? 9.719 -0.070 -7.224 1.00 90.25 261 ASN A C 1
ATOM 2043 O O . ASN A 1 261 ? 10.871 0.141 -7.598 1.00 90.25 261 ASN A O 1
ATOM 2047 N N . ALA A 1 262 ? 8.974 -1.053 -7.741 1.00 92.69 262 ALA A N 1
ATOM 2048 C CA . ALA A 1 262 ? 9.441 -1.908 -8.835 1.00 92.69 262 ALA A CA 1
ATOM 2049 C C . ALA A 1 262 ? 9.747 -1.090 -10.101 1.00 92.69 262 ALA A C 1
ATOM 2051 O O . ALA A 1 262 ? 10.823 -1.234 -10.683 1.00 92.69 262 ALA A O 1
ATOM 2052 N N . ALA A 1 263 ? 8.841 -0.185 -10.485 1.00 94.94 263 ALA A N 1
ATOM 2053 C CA . ALA A 1 263 ? 9.015 0.705 -11.629 1.00 94.94 263 ALA A CA 1
ATOM 2054 C C . ALA A 1 263 ? 10.218 1.641 -11.447 1.00 94.94 263 ALA A C 1
ATOM 2056 O O . ALA A 1 263 ? 11.057 1.728 -12.336 1.00 94.94 263 ALA A O 1
ATOM 2057 N N . VAL A 1 264 ? 10.368 2.273 -10.280 1.00 92.44 264 VAL A N 1
ATOM 2058 C CA . VAL A 1 264 ? 11.505 3.159 -9.974 1.00 92.44 264 VAL A CA 1
ATOM 2059 C C . VAL A 1 264 ? 12.835 2.405 -10.035 1.00 92.44 264 VAL A C 1
ATOM 2061 O O . VAL A 1 264 ? 13.811 2.917 -10.576 1.00 92.44 264 VAL A O 1
ATOM 2064 N N . LYS A 1 265 ? 12.905 1.173 -9.517 1.00 90.88 265 LYS A N 1
ATOM 2065 C CA . LYS A 1 265 ? 14.139 0.375 -9.594 1.00 90.88 265 LYS A CA 1
ATOM 2066 C C . LYS A 1 265 ? 14.467 -0.051 -11.023 1.00 90.88 265 LYS A C 1
ATOM 2068 O O . LYS A 1 265 ? 15.631 0.033 -11.409 1.00 90.88 265 LYS A O 1
ATOM 2073 N N . MET A 1 266 ? 13.461 -0.415 -11.819 1.00 92.56 266 MET A N 1
ATOM 2074 C CA . MET A 1 266 ? 13.641 -0.669 -13.251 1.00 92.56 266 MET A CA 1
ATOM 2075 C C . MET A 1 266 ? 14.101 0.595 -13.991 1.00 92.56 266 MET A C 1
ATOM 2077 O O . MET A 1 266 ? 15.041 0.537 -14.777 1.00 92.56 266 MET A O 1
ATOM 2081 N N . TYR A 1 267 ? 13.497 1.750 -13.701 1.00 93.19 267 TYR A N 1
ATOM 2082 C CA . TYR A 1 267 ? 13.904 3.037 -14.262 1.00 93.19 267 TYR A CA 1
ATOM 2083 C C . TYR A 1 267 ? 15.367 3.347 -13.947 1.00 93.19 267 TYR A C 1
ATOM 2085 O O . TYR A 1 267 ? 16.125 3.649 -14.862 1.00 93.19 267 TYR A O 1
ATOM 2093 N N . ASN A 1 268 ? 15.794 3.206 -12.691 1.00 89.12 268 ASN A N 1
ATOM 2094 C CA . ASN A 1 268 ? 17.186 3.449 -12.318 1.00 89.12 268 ASN A CA 1
ATOM 2095 C C . ASN A 1 268 ? 18.143 2.488 -13.046 1.00 89.12 268 ASN A C 1
ATOM 2097 O O . ASN A 1 268 ? 19.198 2.914 -13.495 1.00 89.12 268 ASN A O 1
ATOM 2101 N N . GLN A 1 269 ? 17.772 1.216 -13.245 1.00 85.69 269 GLN A N 1
ATOM 2102 C CA . GLN A 1 269 ? 18.573 0.282 -14.054 1.00 85.69 269 GLN A CA 1
ATOM 2103 C C . GLN A 1 269 ? 18.730 0.738 -15.509 1.00 85.69 269 GLN A C 1
ATOM 2105 O O . GLN A 1 269 ? 19.800 0.562 -16.087 1.00 85.69 269 GLN A O 1
ATOM 2110 N N . ILE A 1 270 ? 17.683 1.322 -16.096 1.00 88.12 270 ILE A N 1
ATOM 2111 C CA . ILE A 1 270 ? 17.712 1.863 -17.461 1.00 88.12 270 ILE A CA 1
ATOM 2112 C C . ILE A 1 270 ? 18.534 3.163 -17.507 1.00 88.12 270 ILE A C 1
ATOM 2114 O O . ILE A 1 270 ? 19.374 3.333 -18.386 1.00 88.12 270 ILE A O 1
ATOM 2118 N N . SER A 1 271 ? 18.298 4.061 -16.551 1.00 82.38 271 SER A N 1
ATOM 2119 C CA . SER A 1 271 ? 18.868 5.409 -16.454 1.00 82.38 271 SER A CA 1
ATOM 2120 C C . SER A 1 271 ? 20.354 5.398 -16.084 1.00 82.38 271 SER A C 1
ATOM 2122 O O . SER A 1 271 ? 21.176 5.925 -16.828 1.00 82.38 271 SER A O 1
ATOM 2124 N N . ASP A 1 272 ? 20.727 4.752 -14.975 1.00 76.38 272 ASP A N 1
ATOM 2125 C CA . ASP A 1 272 ? 22.100 4.755 -14.432 1.00 76.38 272 ASP A CA 1
ATOM 2126 C C . ASP A 1 272 ? 23.098 4.055 -15.368 1.00 76.38 272 ASP A C 1
ATOM 2128 O O . ASP A 1 272 ? 24.324 4.247 -15.306 1.00 76.38 272 ASP A O 1
ATOM 2132 N N . ALA A 1 273 ? 22.576 3.217 -16.265 1.00 71.19 273 ALA A N 1
ATOM 2133 C CA . ALA A 1 273 ? 23.380 2.534 -17.249 1.00 71.19 273 ALA A CA 1
ATOM 2134 C C . ALA A 1 273 ? 24.079 3.519 -18.192 1.00 71.19 273 ALA A C 1
ATOM 2136 O O . ALA A 1 273 ? 25.212 3.204 -18.547 1.00 71.19 273 ALA A O 1
ATOM 2137 N N . GLU A 1 274 ? 23.485 4.680 -18.527 1.00 76.81 274 GLU A N 1
ATOM 2138 C CA . GLU A 1 274 ? 24.008 5.722 -19.443 1.00 76.81 274 GLU A CA 1
ATOM 2139 C C . GLU A 1 274 ? 24.976 5.174 -20.504 1.00 76.81 274 GLU A C 1
ATOM 2141 O O . GLU A 1 274 ? 26.124 5.605 -20.639 1.00 76.81 274 GLU A O 1
ATOM 2146 N N . ASN A 1 275 ? 24.562 4.115 -21.186 1.00 86.75 275 ASN A N 1
ATOM 2147 C CA . ASN A 1 275 ? 25.451 3.281 -21.985 1.00 86.75 275 ASN A CA 1
ATOM 2148 C C . ASN A 1 275 ? 25.140 3.334 -23.472 1.00 86.75 275 ASN A C 1
ATOM 2150 O O . ASN A 1 275 ? 25.657 2.509 -24.224 1.00 86.75 275 ASN A O 1
ATOM 2154 N N . GLY A 1 276 ? 24.300 4.281 -23.896 1.00 89.25 276 GLY A N 1
ATOM 2155 C CA . GLY A 1 276 ? 23.827 4.363 -25.272 1.00 89.25 276 GLY A CA 1
ATOM 2156 C C . GLY A 1 276 ? 23.111 3.092 -25.722 1.00 89.25 276 GLY A C 1
ATOM 2157 O O . GLY A 1 276 ? 23.145 2.762 -26.907 1.00 89.25 276 GLY A O 1
ATOM 2158 N N . ILE A 1 277 ? 22.518 2.346 -24.786 1.00 91.38 277 ILE A N 1
ATOM 2159 C CA . ILE A 1 277 ? 21.672 1.192 -25.065 1.00 91.38 277 ILE A CA 1
ATOM 2160 C C . ILE A 1 277 ? 20.298 1.476 -24.461 1.00 91.38 277 ILE A C 1
ATOM 2162 O O . ILE A 1 277 ? 20.181 1.792 -23.281 1.00 91.38 277 ILE A O 1
ATOM 2166 N N . ILE A 1 278 ? 19.252 1.348 -25.270 1.00 92.44 278 ILE A N 1
ATOM 2167 C CA . ILE A 1 278 ? 17.861 1.374 -24.820 1.00 92.44 278 ILE A CA 1
ATOM 2168 C C . ILE A 1 278 ? 17.376 -0.077 -24.747 1.00 92.44 278 ILE A C 1
ATOM 2170 O O . ILE A 1 278 ? 17.104 -0.680 -25.790 1.00 92.44 278 ILE A O 1
ATOM 2174 N N . PRO A 1 279 ? 17.266 -0.661 -23.544 1.00 91.12 279 PRO A N 1
ATOM 2175 C CA . PRO A 1 279 ? 16.774 -2.020 -23.368 1.00 91.12 279 PRO A CA 1
ATOM 2176 C C . PRO A 1 279 ? 15.237 -2.042 -23.456 1.00 91.12 279 PRO A C 1
ATOM 2178 O O . PRO A 1 279 ? 14.532 -1.767 -22.483 1.00 91.12 279 PRO A O 1
ATOM 2181 N N . LEU A 1 280 ? 14.692 -2.338 -24.639 1.00 90.00 280 LEU A N 1
ATOM 2182 C CA . LEU A 1 280 ? 13.262 -2.168 -24.929 1.00 90.00 280 LEU A CA 1
ATOM 2183 C C . LEU A 1 280 ? 12.362 -3.031 -24.039 1.00 90.00 280 LEU A C 1
ATOM 2185 O O . LEU A 1 280 ? 11.312 -2.564 -23.601 1.00 90.00 280 LEU A O 1
ATOM 2189 N N . ARG A 1 281 ? 12.771 -4.264 -23.721 1.00 86.81 281 ARG A N 1
ATOM 2190 C CA . ARG A 1 281 ? 11.999 -5.159 -22.842 1.00 86.81 281 ARG A CA 1
ATOM 2191 C C . ARG A 1 281 ? 11.877 -4.604 -21.418 1.00 86.81 281 ARG A C 1
ATOM 2193 O O . ARG A 1 281 ? 10.801 -4.635 -20.827 1.00 86.81 281 ARG A O 1
ATOM 2200 N N . GLN A 1 282 ? 12.959 -4.048 -20.887 1.00 90.12 282 GLN A N 1
ATOM 2201 C CA . GLN A 1 282 ? 13.005 -3.412 -19.574 1.00 90.12 282 GLN A CA 1
ATOM 2202 C C . GLN A 1 282 ? 12.154 -2.141 -19.556 1.00 90.12 282 GLN A C 1
ATOM 2204 O O . GLN A 1 282 ? 11.407 -1.933 -18.602 1.00 90.12 282 GLN A O 1
ATOM 2209 N N . VAL A 1 283 ? 12.193 -1.337 -20.626 1.00 92.69 283 VAL A N 1
ATOM 2210 C CA . VAL A 1 283 ? 11.314 -0.166 -20.763 1.00 92.69 283 VAL A CA 1
ATOM 2211 C C . VAL A 1 283 ? 9.841 -0.584 -20.788 1.00 92.69 283 VAL A C 1
ATOM 2213 O O . VAL A 1 283 ? 9.045 0.003 -20.060 1.00 92.69 283 VAL A O 1
ATOM 2216 N N . LYS A 1 284 ? 9.463 -1.622 -21.554 1.00 91.94 284 LYS A N 1
ATOM 2217 C CA . LYS A 1 284 ? 8.086 -2.157 -21.551 1.00 91.94 284 LYS A CA 1
ATOM 2218 C C . LYS A 1 284 ? 7.648 -2.545 -20.133 1.00 91.94 284 LYS A C 1
ATOM 2220 O O . LYS A 1 284 ? 6.582 -2.124 -19.691 1.00 91.94 284 LYS A O 1
ATOM 2225 N N . ASN A 1 285 ? 8.485 -3.291 -19.404 1.00 92.69 285 ASN A N 1
ATOM 2226 C CA . ASN A 1 285 ? 8.206 -3.677 -18.017 1.00 92.69 285 ASN A CA 1
ATOM 2227 C C . ASN A 1 285 ? 8.027 -2.451 -17.112 1.00 92.69 285 ASN A C 1
ATOM 2229 O O . ASN A 1 285 ? 7.031 -2.364 -16.402 1.00 92.69 285 ASN A O 1
ATOM 2233 N N . PHE A 1 286 ? 8.946 -1.484 -17.179 1.00 95.31 286 PHE A N 1
ATOM 2234 C CA . PHE A 1 286 ? 8.852 -0.221 -16.446 1.00 95.31 286 PHE A CA 1
ATOM 2235 C C . PHE A 1 286 ? 7.514 0.489 -16.694 1.00 95.31 286 PHE A C 1
ATOM 2237 O O . PHE A 1 286 ? 6.836 0.840 -15.731 1.00 95.31 286 PHE A O 1
ATOM 2244 N N . LEU A 1 287 ? 7.107 0.650 -17.958 1.00 95.38 287 LEU A N 1
ATOM 2245 C CA . LEU A 1 287 ? 5.863 1.336 -18.320 1.00 95.38 287 LEU A CA 1
ATOM 2246 C C . LEU A 1 287 ? 4.626 0.604 -17.787 1.00 95.38 287 LEU A C 1
ATOM 2248 O O . LEU A 1 287 ? 3.732 1.239 -17.230 1.00 95.38 287 LEU A O 1
ATOM 2252 N N . VAL A 1 288 ? 4.584 -0.728 -17.906 1.00 94.81 288 VAL A N 1
ATOM 2253 C CA . VAL A 1 288 ? 3.474 -1.545 -17.384 1.00 94.81 288 VAL A CA 1
ATOM 2254 C C . VAL A 1 288 ? 3.383 -1.431 -15.863 1.00 94.81 288 VAL A C 1
ATOM 2256 O O . VAL A 1 288 ? 2.300 -1.219 -15.319 1.00 94.81 288 VAL A O 1
ATOM 2259 N N . TRP A 1 289 ? 4.512 -1.539 -15.164 1.00 95.94 289 TRP A N 1
ATOM 2260 C CA . TRP A 1 289 ? 4.550 -1.482 -13.703 1.00 95.94 289 TRP A CA 1
ATOM 2261 C C . TRP A 1 289 ? 4.204 -0.087 -13.180 1.00 95.94 289 TRP A C 1
ATOM 2263 O O . TRP A 1 289 ? 3.479 0.036 -12.194 1.00 95.94 289 TRP A O 1
ATOM 2273 N N . LEU A 1 290 ? 4.665 0.964 -13.863 1.00 95.69 290 LEU A N 1
ATOM 2274 C CA . LEU A 1 290 ? 4.331 2.347 -13.534 1.00 95.69 290 LEU A CA 1
ATOM 2275 C C . LEU A 1 290 ? 2.837 2.625 -13.742 1.00 95.69 290 LEU A C 1
ATOM 2277 O O . LEU A 1 290 ? 2.202 3.230 -12.879 1.00 95.69 290 LEU A O 1
ATOM 2281 N N . ALA A 1 291 ? 2.256 2.128 -14.838 1.00 93.62 291 ALA A N 1
ATOM 2282 C CA . ALA A 1 291 ? 0.823 2.235 -15.097 1.00 93.62 291 ALA A CA 1
ATOM 2283 C C . ALA A 1 291 ? -0.008 1.491 -14.038 1.00 93.62 291 ALA A C 1
ATOM 2285 O O . ALA A 1 291 ? -1.011 2.023 -13.560 1.00 93.62 291 ALA A O 1
ATOM 2286 N N . ARG A 1 292 ? 0.432 0.295 -13.618 1.00 92.38 292 ARG A N 1
ATOM 2287 C CA . ARG A 1 292 ? -0.216 -0.469 -12.541 1.00 92.38 292 ARG A CA 1
ATOM 2288 C C . ARG A 1 292 ? -0.158 0.275 -11.205 1.00 92.38 292 ARG A C 1
ATOM 2290 O O . ARG A 1 292 ? -1.184 0.405 -10.540 1.00 92.38 292 ARG A O 1
ATOM 2297 N N . ALA A 1 293 ? 1.003 0.837 -10.858 1.00 91.94 293 ALA A N 1
ATOM 2298 C CA . ALA A 1 293 ? 1.169 1.684 -9.677 1.00 91.94 293 ALA A CA 1
ATOM 2299 C C . ALA A 1 293 ? 0.213 2.884 -9.708 1.00 91.94 293 ALA A C 1
ATOM 2301 O O . ALA A 1 293 ? -0.515 3.119 -8.745 1.00 91.94 293 ALA A O 1
ATOM 2302 N N . LYS A 1 294 ? 0.169 3.602 -10.838 1.00 90.12 294 LYS A N 1
ATOM 2303 C CA . LYS A 1 294 ? -0.704 4.761 -11.043 1.00 90.12 294 LYS A CA 1
ATOM 2304 C C . LYS A 1 294 ? -2.172 4.407 -10.886 1.00 90.12 294 LYS A C 1
ATOM 2306 O O . LYS A 1 294 ? -2.886 5.114 -10.187 1.00 90.12 294 LYS A O 1
ATOM 2311 N N . GLN A 1 295 ? -2.614 3.310 -11.500 1.00 88.12 295 GLN A N 1
ATOM 2312 C CA . GLN A 1 295 ? -3.994 2.845 -11.389 1.00 88.12 295 GLN A CA 1
ATOM 2313 C C . GLN A 1 295 ? -4.400 2.669 -9.922 1.00 88.12 295 GLN A C 1
ATOM 2315 O O . GLN A 1 295 ? -5.458 3.144 -9.527 1.00 88.12 295 GLN A O 1
ATOM 2320 N N . MET A 1 296 ? -3.558 2.018 -9.116 1.00 86.50 296 MET A N 1
ATOM 2321 C CA . MET A 1 296 ? -3.857 1.730 -7.710 1.00 86.50 296 MET A CA 1
ATOM 2322 C C . MET A 1 296 ? -3.767 2.968 -6.816 1.00 86.50 296 MET A C 1
ATOM 2324 O O . MET A 1 296 ? -4.646 3.189 -5.990 1.00 86.50 296 MET A O 1
ATOM 2328 N N . ILE A 1 297 ? -2.734 3.794 -7.000 1.00 85.06 297 ILE A N 1
ATOM 2329 C CA . ILE A 1 297 ? -2.527 5.016 -6.212 1.00 85.06 297 ILE A CA 1
ATOM 2330 C C . ILE A 1 297 ? -3.637 6.037 -6.502 1.00 85.06 297 ILE A C 1
ATOM 2332 O O . ILE A 1 297 ? -4.184 6.628 -5.577 1.00 85.06 297 ILE A O 1
ATOM 2336 N N . LEU A 1 298 ? -4.023 6.214 -7.771 1.00 84.25 298 LEU A N 1
ATOM 2337 C CA . LEU A 1 298 ? -5.086 7.150 -8.151 1.00 84.25 298 LEU A CA 1
ATOM 2338 C C . LEU A 1 298 ? -6.494 6.610 -7.890 1.00 84.25 298 LEU A C 1
ATOM 2340 O O . LEU A 1 298 ? -7.419 7.404 -7.732 1.00 84.25 298 LEU A O 1
ATOM 2344 N N . ALA A 1 299 ? -6.680 5.288 -7.805 1.00 81.31 299 ALA A N 1
ATOM 2345 C CA . ALA A 1 299 ? -7.965 4.707 -7.410 1.00 81.31 299 ALA A CA 1
ATOM 2346 C C . ALA A 1 299 ? -8.397 5.143 -6.004 1.00 81.31 299 ALA A C 1
ATOM 2348 O O . ALA A 1 299 ? -9.586 5.122 -5.720 1.00 81.31 299 ALA A O 1
ATOM 2349 N N . MET A 1 300 ? -7.466 5.603 -5.164 1.00 75.38 300 MET A N 1
ATOM 2350 C CA . MET A 1 300 ? -7.779 6.192 -3.862 1.00 75.38 300 MET A CA 1
ATOM 2351 C C . MET A 1 300 ? -8.471 7.561 -3.958 1.00 75.38 300 MET A C 1
ATOM 2353 O O . MET A 1 300 ? -8.950 8.046 -2.944 1.00 75.38 300 MET A O 1
ATOM 2357 N N . ARG A 1 301 ? -8.555 8.168 -5.159 1.00 66.88 301 ARG A N 1
ATOM 2358 C CA . ARG A 1 301 ? -9.349 9.376 -5.479 1.00 66.88 301 ARG A CA 1
ATOM 2359 C C . ARG A 1 301 ? -9.130 10.559 -4.537 1.00 66.88 301 ARG A C 1
ATOM 2361 O O . ARG A 1 301 ? -10.064 11.311 -4.267 1.00 66.88 301 ARG A O 1
ATOM 2368 N N . TRP A 1 302 ? -7.914 10.724 -4.029 1.00 62.94 302 TRP A N 1
ATOM 2369 C CA . TRP A 1 302 ? -7.695 11.676 -2.957 1.00 62.94 302 TRP A CA 1
ATOM 2370 C C . TRP A 1 302 ? -6.556 12.649 -3.232 1.00 62.94 302 TRP A C 1
ATOM 2372 O O . TRP A 1 302 ? -5.372 12.319 -3.147 1.00 62.94 302 TRP A O 1
ATOM 2382 N N . ASP A 1 303 ? -6.967 13.881 -3.519 1.00 55.94 303 ASP A N 1
ATOM 2383 C CA . ASP A 1 303 ? -6.119 15.003 -3.923 1.00 55.94 303 ASP A CA 1
ATOM 2384 C C . ASP A 1 303 ? -5.188 15.497 -2.794 1.00 55.94 303 ASP A C 1
ATOM 2386 O O . ASP A 1 303 ? -4.244 16.241 -3.050 1.00 55.94 303 ASP A O 1
ATOM 2390 N N . GLY A 1 304 ? -5.422 15.056 -1.549 1.00 53.22 304 GLY A N 1
ATOM 2391 C CA . GLY A 1 304 ? -4.649 15.427 -0.359 1.00 53.22 304 GLY A CA 1
ATOM 2392 C C . GLY A 1 304 ? -3.587 14.416 0.084 1.00 53.22 304 GLY A C 1
ATOM 2393 O O . GLY A 1 304 ? -2.823 14.720 1.000 1.00 53.22 304 GLY A O 1
ATOM 2394 N N . HIS A 1 305 ? -3.499 13.225 -0.528 1.00 65.25 305 HIS A N 1
ATOM 2395 C CA . HIS A 1 305 ? -2.493 12.247 -0.106 1.00 65.25 305 HIS A CA 1
ATOM 2396 C C . HIS A 1 305 ? -1.090 12.736 -0.515 1.00 65.25 305 HIS A C 1
ATOM 2398 O O . HIS A 1 305 ? -0.815 12.837 -1.717 1.00 65.25 305 HIS A O 1
ATOM 2404 N N . PRO A 1 306 ? -0.145 12.962 0.419 1.00 62.81 306 PRO A N 1
ATOM 2405 C CA . PRO A 1 306 ? 1.195 13.451 0.073 1.00 62.81 306 PRO A CA 1
ATOM 2406 C C . PRO A 1 306 ? 1.926 12.514 -0.903 1.00 62.81 306 PRO A C 1
ATOM 2408 O O . PRO A 1 306 ? 2.684 12.958 -1.766 1.00 62.81 306 PRO A O 1
ATOM 2411 N N . ASP A 1 307 ? 1.651 11.208 -0.829 1.00 67.62 307 ASP A N 1
ATOM 2412 C CA . ASP A 1 307 ? 2.196 10.244 -1.792 1.00 67.62 307 ASP A CA 1
ATOM 2413 C C . ASP A 1 307 ? 1.628 10.332 -3.211 1.00 67.62 307 ASP A C 1
ATOM 2415 O O . ASP A 1 307 ? 2.339 9.914 -4.122 1.00 67.62 307 ASP A O 1
ATOM 2419 N N . VAL A 1 308 ? 0.422 10.871 -3.435 1.00 77.56 308 VAL A N 1
ATOM 2420 C CA . VAL A 1 308 ? -0.158 10.991 -4.786 1.00 77.56 308 VAL A CA 1
ATOM 2421 C C . VAL A 1 308 ? 0.552 12.092 -5.565 1.00 77.56 308 VAL A C 1
ATOM 2423 O O . VAL A 1 308 ? 1.080 11.824 -6.642 1.00 77.56 308 VAL A O 1
ATOM 2426 N N . ALA A 1 309 ? 0.642 13.305 -5.009 1.00 78.25 309 ALA A N 1
ATOM 2427 C CA . ALA A 1 309 ? 1.342 14.414 -5.660 1.00 78.25 309 ALA A CA 1
ATOM 2428 C C . ALA A 1 309 ? 2.819 14.070 -5.910 1.00 78.25 309 ALA A C 1
ATOM 2430 O O . ALA A 1 309 ? 3.310 14.189 -7.034 1.00 78.25 309 ALA A O 1
ATOM 2431 N N . ARG A 1 310 ? 3.495 13.523 -4.889 1.00 81.69 310 ARG A N 1
ATOM 2432 C CA . ARG A 1 310 ? 4.882 13.053 -4.995 1.00 81.69 310 ARG A CA 1
ATOM 2433 C C . ARG A 1 310 ? 5.045 11.954 -6.046 1.00 81.69 310 ARG A C 1
ATOM 2435 O O . ARG A 1 310 ? 6.050 11.922 -6.751 1.00 81.69 310 ARG A O 1
ATOM 2442 N N . PHE A 1 311 ? 4.082 11.036 -6.145 1.00 87.12 311 PHE A N 1
ATOM 2443 C CA . PHE A 1 311 ? 4.098 9.999 -7.171 1.00 87.12 311 PHE A CA 1
ATOM 2444 C C . PHE A 1 311 ? 3.948 10.590 -8.571 1.00 87.12 311 PHE A C 1
ATOM 2446 O O . PHE A 1 311 ? 4.737 10.233 -9.436 1.00 87.12 311 PHE A O 1
ATOM 2453 N N . LEU A 1 312 ? 2.987 11.489 -8.794 1.00 88.12 312 LEU A N 1
ATOM 2454 C CA . LEU A 1 312 ? 2.746 12.101 -10.105 1.00 88.12 312 LEU A CA 1
ATOM 2455 C C . LEU A 1 312 ? 3.937 12.943 -10.577 1.00 88.12 312 LEU A C 1
ATOM 2457 O O . LEU A 1 312 ? 4.306 12.884 -11.749 1.00 88.12 312 LEU A O 1
ATOM 2461 N N . GLU A 1 313 ? 4.577 13.682 -9.670 1.00 89.44 313 GLU A N 1
ATOM 2462 C CA . GLU A 1 313 ? 5.814 14.411 -9.964 1.00 89.44 313 GLU A CA 1
ATOM 2463 C C . GLU A 1 313 ? 6.938 13.448 -10.377 1.00 89.44 313 GLU A C 1
ATOM 2465 O O . GLU A 1 313 ? 7.563 13.623 -11.426 1.00 89.44 313 GLU A O 1
ATOM 2470 N N . GLN A 1 314 ? 7.151 12.384 -9.595 1.00 90.50 314 GLN A N 1
ATOM 2471 C CA . GLN A 1 314 ? 8.166 11.374 -9.889 1.00 90.50 314 GLN A CA 1
ATOM 2472 C C . GLN A 1 314 ? 7.879 10.632 -11.206 1.00 90.50 314 GLN A C 1
ATOM 2474 O O . GLN A 1 314 ? 8.797 10.389 -11.989 1.00 90.50 314 GLN A O 1
ATOM 2479 N N . GLU A 1 315 ? 6.618 10.278 -11.462 1.00 93.94 315 GLU A N 1
ATOM 2480 C CA . GLU A 1 315 ? 6.148 9.658 -12.703 1.00 93.94 315 GLU A CA 1
ATOM 2481 C C . GLU A 1 315 ? 6.481 10.549 -13.902 1.00 93.94 315 GLU A C 1
ATOM 2483 O O . GLU A 1 315 ? 7.125 10.092 -14.847 1.00 93.94 315 GLU A O 1
ATOM 2488 N N . SER A 1 316 ? 6.094 11.826 -13.832 1.00 93.50 316 SER A N 1
ATOM 2489 C CA . SER A 1 316 ? 6.350 12.813 -14.880 1.00 93.50 316 SER A CA 1
ATOM 2490 C C . SER A 1 316 ? 7.847 12.937 -15.175 1.00 93.50 316 SER A C 1
ATOM 2492 O O . SER A 1 316 ? 8.259 12.817 -16.329 1.00 93.50 316 SER A O 1
ATOM 2494 N N . ALA A 1 317 ? 8.679 13.068 -14.136 1.00 93.44 317 ALA A N 1
ATOM 2495 C CA . ALA A 1 317 ? 10.129 13.165 -14.285 1.00 93.44 317 ALA A CA 1
ATOM 2496 C C . ALA A 1 317 ? 10.742 11.922 -14.961 1.00 93.44 317 ALA A C 1
ATOM 2498 O O . ALA A 1 317 ? 11.566 12.055 -15.867 1.00 93.44 317 ALA A O 1
ATOM 2499 N N . MET A 1 318 ? 10.326 10.711 -14.568 1.00 94.81 318 MET A N 1
ATOM 2500 C CA . MET A 1 318 ? 10.818 9.470 -15.183 1.00 94.81 318 MET A CA 1
ATOM 2501 C C . MET A 1 318 ? 10.381 9.341 -16.646 1.00 94.81 318 MET A C 1
ATOM 2503 O O . MET A 1 318 ? 11.181 8.944 -17.495 1.00 94.81 318 MET A O 1
ATOM 2507 N N . LEU A 1 319 ? 9.126 9.683 -16.955 1.00 94.31 319 LEU A N 1
ATOM 2508 C CA . LEU A 1 319 ? 8.591 9.616 -18.316 1.00 94.31 319 LEU A CA 1
ATOM 2509 C C . LEU A 1 319 ? 9.231 10.649 -19.247 1.00 94.31 319 LEU A C 1
ATOM 2511 O O . LEU A 1 319 ? 9.326 10.392 -20.443 1.00 94.31 319 LEU A O 1
ATOM 2515 N N . GLN A 1 320 ? 9.696 11.785 -18.725 1.00 91.88 320 GLN A N 1
ATOM 2516 C CA . GLN A 1 320 ? 10.376 12.833 -19.495 1.00 91.88 320 GLN A CA 1
ATOM 2517 C C . GLN A 1 320 ? 11.873 12.568 -19.726 1.00 91.88 320 GLN A C 1
ATOM 2519 O O . GLN A 1 320 ? 12.521 13.331 -20.443 1.00 91.88 320 GLN A O 1
ATOM 2524 N N . SER A 1 321 ? 12.444 11.500 -19.160 1.00 91.12 321 SER A N 1
ATOM 2525 C CA . SER A 1 321 ? 13.866 11.206 -19.349 1.00 91.12 321 SER A CA 1
ATOM 2526 C C . SER A 1 321 ? 14.175 10.829 -20.804 1.00 91.12 321 SER A C 1
ATOM 2528 O O . SER A 1 321 ? 13.379 10.175 -21.481 1.00 91.12 321 SER A O 1
ATOM 2530 N N . GLY A 1 322 ? 15.349 11.228 -21.304 1.00 89.94 322 GLY A N 1
ATOM 2531 C CA . GLY A 1 322 ? 15.660 11.111 -22.732 1.00 89.94 322 GLY A CA 1
ATOM 2532 C C . GLY A 1 322 ? 15.599 9.677 -23.269 1.00 89.94 322 GLY A C 1
ATOM 2533 O O . GLY A 1 322 ? 14.966 9.431 -24.294 1.00 89.94 322 GLY A O 1
ATOM 2534 N N . TYR A 1 323 ? 16.202 8.716 -22.562 1.00 90.44 323 TYR A N 1
ATOM 2535 C CA . TYR A 1 323 ? 16.176 7.296 -22.945 1.00 90.44 323 TYR A CA 1
ATOM 2536 C C . TYR A 1 323 ? 14.743 6.744 -22.989 1.00 90.44 323 TYR A C 1
ATOM 2538 O O . TYR A 1 323 ? 14.388 6.009 -23.913 1.00 90.44 323 TYR A O 1
ATOM 2546 N N . ILE A 1 324 ? 13.911 7.125 -22.014 1.00 93.25 324 ILE A N 1
ATOM 2547 C CA . ILE A 1 324 ? 12.514 6.694 -21.923 1.00 93.25 324 ILE A CA 1
ATOM 2548 C C . ILE A 1 324 ? 11.674 7.333 -23.033 1.00 93.25 324 ILE A C 1
ATOM 2550 O O . ILE A 1 324 ? 10.924 6.624 -23.696 1.00 93.25 324 ILE A O 1
ATOM 2554 N N . GLN A 1 325 ? 11.853 8.625 -23.313 1.00 92.62 325 GLN A N 1
ATOM 2555 C CA . GLN A 1 325 ? 11.167 9.327 -24.402 1.00 92.62 325 GLN A CA 1
ATOM 2556 C C . GLN A 1 325 ? 11.453 8.700 -25.772 1.00 92.62 325 GLN A C 1
ATOM 2558 O O . GLN A 1 325 ? 10.523 8.438 -26.537 1.00 92.62 325 GLN A O 1
ATOM 2563 N N . VAL A 1 326 ? 12.722 8.398 -26.077 1.00 91.12 326 VAL A N 1
ATOM 2564 C CA . VAL A 1 326 ? 13.084 7.716 -27.334 1.00 91.12 326 VAL A CA 1
ATOM 2565 C C . VAL A 1 326 ? 12.407 6.347 -27.433 1.00 91.12 326 VAL A C 1
ATOM 2567 O O . VAL A 1 326 ? 11.863 5.995 -28.483 1.00 91.12 326 VAL A O 1
ATOM 2570 N N . ALA A 1 327 ? 12.404 5.586 -26.338 1.00 91.31 327 ALA A N 1
ATOM 2571 C CA . ALA A 1 327 ? 11.793 4.265 -26.290 1.00 91.31 327 ALA A CA 1
ATOM 2572 C C . ALA A 1 327 ? 10.260 4.307 -26.435 1.00 91.31 327 ALA A C 1
ATOM 2574 O O . ALA A 1 327 ? 9.708 3.524 -27.207 1.00 91.31 327 ALA A O 1
ATOM 2575 N N . ILE A 1 328 ? 9.571 5.227 -25.748 1.00 90.75 328 ILE A N 1
ATOM 2576 C CA . ILE A 1 328 ? 8.114 5.418 -25.854 1.00 90.75 328 ILE A CA 1
ATOM 2577 C C . ILE A 1 328 ? 7.734 5.747 -27.299 1.00 90.75 328 ILE A C 1
ATOM 2579 O O . ILE A 1 328 ? 6.910 5.048 -27.887 1.00 90.75 328 ILE A O 1
ATOM 2583 N N . ASN A 1 329 ? 8.399 6.735 -27.907 1.00 88.00 329 ASN A N 1
ATOM 2584 C CA . ASN A 1 329 ? 8.124 7.143 -29.287 1.00 88.00 329 ASN A CA 1
ATOM 2585 C C . ASN A 1 329 ? 8.307 5.990 -30.286 1.00 88.00 329 ASN A C 1
ATOM 2587 O O . ASN A 1 329 ? 7.586 5.906 -31.284 1.00 88.00 329 ASN A O 1
ATOM 2591 N N . PHE A 1 330 ? 9.266 5.094 -30.037 1.00 87.50 330 PHE A N 1
ATOM 2592 C CA . PHE A 1 330 ? 9.451 3.892 -30.844 1.00 87.50 330 PHE A CA 1
ATOM 2593 C C . PHE A 1 330 ? 8.304 2.888 -30.668 1.00 87.50 330 PHE A C 1
ATOM 2595 O O . PHE A 1 330 ? 7.714 2.443 -31.655 1.00 87.50 330 PHE A O 1
ATOM 2602 N N . LEU A 1 331 ? 7.969 2.556 -29.418 1.00 85.06 331 LEU A N 1
ATOM 2603 C CA . LEU A 1 331 ? 6.935 1.574 -29.084 1.00 85.06 331 LEU A CA 1
ATOM 2604 C C . LEU A 1 331 ? 5.541 2.010 -29.572 1.00 85.06 331 LEU A C 1
ATOM 2606 O O . LEU A 1 331 ? 4.795 1.186 -30.100 1.00 85.06 331 LEU A O 1
ATOM 2610 N N . GLU A 1 332 ? 5.199 3.298 -29.469 1.00 83.62 332 GLU A N 1
ATOM 2611 C CA . GLU A 1 332 ? 3.917 3.835 -29.949 1.00 83.62 332 GLU A CA 1
ATOM 2612 C C . GLU A 1 332 ? 3.780 3.764 -31.473 1.00 83.62 332 GLU A C 1
ATOM 2614 O O . GLU A 1 332 ? 2.727 3.386 -31.993 1.00 83.62 332 GLU A O 1
ATOM 2619 N N . ARG A 1 333 ? 4.853 4.082 -32.207 1.00 79.31 333 ARG A N 1
ATOM 2620 C CA . ARG A 1 333 ? 4.875 3.969 -33.672 1.00 79.31 333 ARG A CA 1
ATOM 2621 C C . ARG A 1 333 ? 4.720 2.527 -34.130 1.00 79.31 333 ARG A C 1
ATOM 2623 O O . ARG A 1 333 ? 3.989 2.294 -35.091 1.00 79.31 333 ARG A O 1
ATOM 2630 N N . LYS A 1 334 ? 5.390 1.583 -33.456 1.00 73.50 334 LYS A N 1
ATOM 2631 C CA . LYS A 1 334 ? 5.246 0.152 -33.741 1.00 73.50 334 LYS A CA 1
ATOM 2632 C C . LYS A 1 334 ? 3.792 -0.283 -33.535 1.00 73.50 334 LYS A C 1
ATOM 2634 O O . LYS A 1 334 ? 3.183 -0.772 -34.478 1.00 73.50 334 LYS A O 1
ATOM 2639 N N . ARG A 1 335 ? 3.188 0.044 -32.384 1.00 73.75 335 ARG A N 1
ATOM 2640 C CA . ARG A 1 335 ? 1.775 -0.268 -32.102 1.00 73.75 335 ARG A CA 1
ATOM 2641 C C . ARG A 1 335 ? 0.828 0.249 -33.190 1.00 73.75 335 ARG A C 1
ATOM 2643 O O . ARG A 1 335 ? -0.043 -0.488 -33.628 1.00 73.75 335 ARG A O 1
ATOM 2650 N N . ASN A 1 336 ? 1.009 1.489 -33.648 1.00 73.06 336 ASN A N 1
ATOM 2651 C CA . ASN A 1 336 ? 0.151 2.079 -34.683 1.00 73.06 336 ASN A CA 1
ATOM 2652 C C . ASN A 1 336 ? 0.334 1.432 -36.072 1.00 73.06 336 ASN A C 1
ATOM 2654 O O . ASN A 1 336 ? -0.592 1.465 -36.881 1.00 73.06 336 ASN A O 1
ATOM 2658 N N . ARG A 1 337 ? 1.512 0.859 -36.364 1.00 70.25 337 ARG A N 1
ATOM 2659 C CA . ARG A 1 337 ? 1.753 0.075 -37.588 1.00 70.25 337 ARG A CA 1
ATOM 2660 C C . ARG A 1 337 ? 1.135 -1.318 -37.484 1.00 70.25 337 ARG A C 1
ATOM 2662 O O . ARG A 1 337 ? 0.465 -1.731 -38.421 1.00 70.25 337 ARG A O 1
ATOM 2669 N N . ASP A 1 338 ? 1.290 -1.985 -36.343 1.00 62.03 338 ASP A N 1
ATOM 2670 C CA . ASP A 1 338 ? 0.765 -3.338 -36.111 1.00 62.03 338 ASP A CA 1
ATOM 2671 C C . ASP A 1 338 ? -0.772 -3.363 -36.059 1.00 62.03 338 ASP A C 1
ATOM 2673 O O . ASP A 1 338 ? -1.396 -4.325 -36.482 1.00 62.03 338 ASP A O 1
ATOM 2677 N N . THR A 1 339 ? -1.430 -2.284 -35.619 1.00 61.56 339 THR A N 1
ATOM 2678 C CA . THR A 1 339 ? -2.896 -2.171 -35.747 1.00 61.56 339 THR A CA 1
ATOM 2679 C C . THR A 1 339 ? -3.360 -1.950 -37.191 1.00 61.56 339 THR A C 1
ATOM 2681 O O . THR A 1 339 ? -4.543 -2.116 -37.479 1.00 61.56 339 THR A O 1
ATOM 2684 N N . ALA A 1 340 ? -2.458 -1.539 -38.089 1.00 59.34 340 ALA A N 1
ATOM 2685 C CA . ALA A 1 340 ? -2.744 -1.263 -39.497 1.00 59.34 340 ALA A CA 1
ATOM 2686 C C . ALA A 1 340 ? -2.335 -2.411 -40.444 1.00 59.34 340 ALA A C 1
ATOM 2688 O O . ALA A 1 340 ? -2.804 -2.446 -41.580 1.00 59.34 340 ALA A O 1
ATOM 2689 N N . ALA A 1 341 ? -1.498 -3.351 -39.996 1.00 54.19 341 ALA A N 1
ATOM 2690 C CA . ALA A 1 341 ? -1.049 -4.512 -40.761 1.00 54.19 341 ALA A CA 1
ATOM 2691 C C . ALA A 1 341 ? -1.423 -5.806 -40.019 1.00 54.19 341 ALA A C 1
ATOM 2693 O O . ALA A 1 341 ? -1.098 -5.962 -38.848 1.00 54.19 341 ALA A O 1
ATOM 2694 N N . ALA A 1 342 ? -2.116 -6.734 -40.689 1.00 48.78 342 ALA A N 1
ATOM 2695 C CA . ALA A 1 342 ? -2.411 -8.050 -40.124 1.00 48.78 342 ALA A CA 1
ATOM 2696 C C . ALA A 1 342 ? -1.106 -8.740 -39.685 1.00 48.78 342 ALA A C 1
ATOM 2698 O O . ALA A 1 342 ? -0.127 -8.739 -40.427 1.00 48.78 342 ALA A O 1
ATOM 2699 N N . ALA A 1 343 ? -1.114 -9.262 -38.458 1.00 49.47 343 ALA A N 1
ATOM 2700 C CA . ALA A 1 343 ? 0.034 -9.790 -37.736 1.00 49.47 343 ALA A CA 1
ATOM 2701 C C . ALA A 1 343 ? 0.785 -10.882 -38.516 1.00 49.47 343 ALA A C 1
ATOM 2703 O O . ALA A 1 343 ? 0.389 -12.042 -38.482 1.00 49.47 343 ALA A O 1
ATOM 2704 N N . ASP A 1 344 ? 1.900 -10.511 -39.142 1.00 39.47 344 ASP A N 1
ATOM 2705 C CA . ASP A 1 344 ? 2.905 -11.447 -39.635 1.00 39.47 344 ASP A CA 1
ATOM 2706 C C . ASP A 1 344 ? 4.277 -11.068 -39.059 1.00 39.47 344 ASP A C 1
ATOM 2708 O O . ASP A 1 344 ? 4.807 -9.987 -39.301 1.00 39.47 344 ASP A O 1
ATOM 2712 N N . CYS A 1 345 ? 4.816 -12.003 -38.270 1.00 44.09 345 CYS A N 1
ATOM 2713 C CA . CYS A 1 345 ? 6.181 -12.080 -37.747 1.00 44.09 345 CYS A CA 1
ATOM 2714 C C . CYS A 1 345 ? 6.704 -10.824 -37.013 1.00 44.09 345 CYS A C 1
ATOM 2716 O O . CYS A 1 345 ? 7.480 -10.038 -37.554 1.00 44.09 345 CYS A O 1
ATOM 2718 N N . GLU A 1 346 ? 6.349 -10.669 -35.730 1.00 51.38 346 GLU A N 1
ATOM 2719 C CA . GLU A 1 346 ? 6.999 -9.681 -34.861 1.00 51.38 346 GLU A CA 1
ATOM 2720 C C . GLU A 1 346 ? 8.486 -10.026 -34.669 1.00 51.38 346 GLU A C 1
ATOM 2722 O O . GLU A 1 346 ? 8.840 -10.864 -33.838 1.00 51.38 346 GLU A O 1
ATOM 2727 N N . GLU A 1 347 ? 9.387 -9.330 -35.365 1.00 58.31 347 GLU A N 1
ATOM 2728 C CA . GLU A 1 347 ? 10.749 -9.167 -34.856 1.00 58.31 347 GLU A CA 1
ATOM 2729 C C . GLU A 1 347 ? 10.659 -8.388 -33.536 1.00 58.31 347 GLU A C 1
ATOM 2731 O O . GLU A 1 347 ? 10.435 -7.171 -33.486 1.00 58.31 347 GLU A O 1
ATOM 2736 N N . GLU A 1 348 ? 10.758 -9.106 -32.418 1.00 68.62 348 GLU A N 1
ATOM 2737 C CA . GLU A 1 348 ? 10.850 -8.475 -31.112 1.00 68.62 348 GLU A CA 1
ATOM 2738 C C . GLU A 1 348 ? 12.250 -7.872 -30.947 1.00 68.62 348 GLU A C 1
ATOM 2740 O O . GLU A 1 348 ? 13.217 -8.540 -30.583 1.00 68.62 348 GLU A O 1
ATOM 2745 N N . HIS A 1 349 ? 12.366 -6.573 -31.227 1.00 82.44 349 HIS A N 1
ATOM 2746 C CA . HIS A 1 349 ? 13.585 -5.817 -30.964 1.00 82.44 349 HIS A CA 1
ATOM 2747 C C . HIS A 1 349 ? 13.931 -5.871 -29.468 1.00 82.44 349 HIS A C 1
ATOM 2749 O O . HIS A 1 349 ? 13.194 -5.347 -28.627 1.00 82.44 349 HIS A O 1
ATOM 2755 N N . PHE A 1 350 ? 15.072 -6.480 -29.135 1.00 87.44 350 PHE A N 1
ATOM 2756 C CA . PHE A 1 350 ? 15.508 -6.642 -27.747 1.00 87.44 350 PHE A CA 1
ATOM 2757 C C . PHE A 1 350 ? 16.037 -5.328 -27.158 1.00 87.44 350 PHE A C 1
ATOM 2759 O O . PHE A 1 350 ? 15.620 -4.904 -26.076 1.00 87.44 350 PHE A O 1
ATOM 2766 N N . ALA A 1 351 ? 16.938 -4.660 -27.880 1.00 91.44 351 ALA A N 1
ATOM 2767 C CA . ALA A 1 351 ? 17.471 -3.357 -27.505 1.00 91.44 351 ALA A CA 1
ATOM 2768 C C . ALA A 1 351 ? 17.804 -2.503 -28.736 1.00 91.44 351 ALA A C 1
ATOM 2770 O O . ALA A 1 351 ? 17.848 -2.994 -29.867 1.00 91.44 351 ALA A O 1
ATOM 2771 N N . ILE A 1 352 ? 18.043 -1.215 -28.500 1.00 92.19 352 ILE A N 1
ATOM 2772 C CA . ILE A 1 352 ? 18.540 -0.265 -29.499 1.00 92.19 352 ILE A CA 1
ATOM 2773 C C . ILE A 1 352 ? 19.883 0.273 -29.030 1.00 92.19 352 ILE A C 1
ATOM 2775 O O . ILE A 1 352 ? 20.028 0.612 -27.857 1.00 92.19 352 ILE A O 1
ATOM 2779 N N . THR A 1 353 ? 20.848 0.397 -29.933 1.00 93.56 353 THR A N 1
ATOM 2780 C CA . THR A 1 353 ? 22.120 1.078 -29.671 1.00 93.56 353 THR A CA 1
ATOM 2781 C C . THR A 1 353 ? 22.384 2.182 -30.687 1.00 93.56 353 THR A C 1
ATOM 2783 O O . THR A 1 353 ? 21.741 2.239 -31.735 1.00 93.56 353 THR A O 1
ATOM 2786 N N . PHE A 1 354 ? 23.329 3.066 -30.374 1.00 93.94 354 PHE A N 1
ATOM 2787 C CA . PHE A 1 354 ? 23.641 4.253 -31.162 1.00 93.94 354 PHE A CA 1
ATOM 2788 C C . PHE A 1 354 ? 25.125 4.298 -31.500 1.00 93.94 354 PHE A C 1
ATOM 2790 O O . PHE A 1 354 ? 25.974 4.028 -30.648 1.00 93.94 354 PHE A O 1
ATOM 2797 N N . ARG A 1 355 ? 2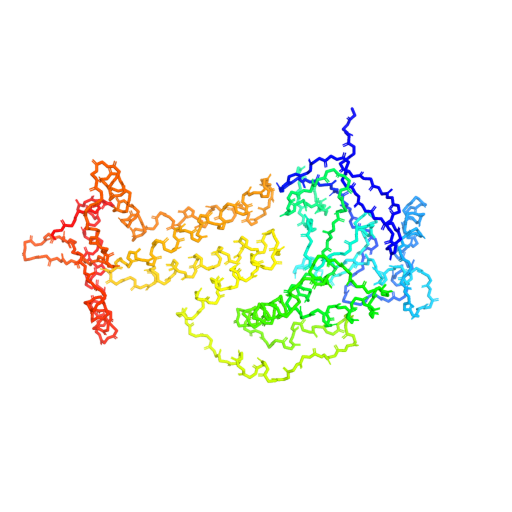5.448 4.669 -32.741 1.00 93.06 355 ARG A N 1
ATOM 2798 C CA . ARG A 1 355 ? 26.832 4.864 -33.196 1.00 93.06 355 ARG A CA 1
ATOM 2799 C C . ARG A 1 355 ? 26.942 6.117 -34.049 1.00 93.06 355 ARG A C 1
ATOM 2801 O O . ARG A 1 355 ? 26.007 6.466 -34.762 1.00 93.06 355 ARG A O 1
ATOM 2808 N N . ILE A 1 356 ? 28.085 6.790 -33.949 1.00 93.69 356 ILE A N 1
ATOM 2809 C CA . ILE A 1 356 ? 28.455 7.878 -34.855 1.00 93.69 356 ILE A CA 1
ATOM 2810 C C . ILE A 1 356 ? 29.204 7.236 -36.017 1.00 93.69 356 ILE A C 1
ATOM 2812 O O . ILE A 1 356 ? 30.251 6.627 -35.809 1.00 93.69 356 ILE A O 1
ATOM 2816 N N . GLU A 1 357 ? 28.649 7.352 -37.213 1.00 92.38 357 GLU A N 1
ATOM 2817 C CA . GLU A 1 357 ? 29.246 6.813 -38.433 1.00 92.38 357 GLU A CA 1
ATOM 2818 C C . GLU A 1 357 ? 30.354 7.736 -38.970 1.00 92.38 357 GLU A C 1
ATOM 2820 O O . GLU A 1 357 ? 30.560 8.849 -38.476 1.00 92.38 357 GLU A O 1
ATOM 2825 N N . ALA A 1 358 ? 31.084 7.278 -39.992 1.00 90.81 358 ALA A N 1
ATOM 2826 C CA . ALA A 1 358 ? 32.213 8.013 -40.578 1.00 90.81 358 ALA A CA 1
ATOM 2827 C C . ALA A 1 358 ? 31.830 9.397 -41.146 1.00 90.81 358 ALA A C 1
ATOM 2829 O O . ALA A 1 358 ? 32.665 10.296 -41.194 1.00 90.81 358 ALA A O 1
ATOM 2830 N N . ASP A 1 359 ? 30.564 9.583 -41.530 1.00 91.88 359 ASP A N 1
ATOM 2831 C CA . ASP A 1 359 ? 29.988 10.859 -41.977 1.00 91.88 359 ASP A CA 1
ATOM 2832 C C . ASP A 1 359 ? 29.651 11.820 -40.819 1.00 91.88 359 ASP A C 1
ATOM 2834 O O . ASP A 1 359 ? 29.159 12.927 -41.032 1.00 91.88 359 ASP A O 1
ATOM 2838 N N . GLY A 1 360 ? 29.902 11.407 -39.576 1.00 91.19 360 GLY A N 1
ATOM 2839 C CA . GLY A 1 360 ? 29.574 12.169 -38.384 1.00 91.19 360 GLY A CA 1
ATOM 2840 C C . GLY A 1 360 ? 28.088 12.147 -38.024 1.00 91.19 360 GLY A C 1
ATOM 2841 O O . GLY A 1 360 ? 27.706 12.840 -37.078 1.00 91.19 360 GLY A O 1
ATOM 2842 N N . ILE A 1 361 ? 27.242 11.373 -38.703 1.00 92.69 361 ILE A N 1
ATOM 2843 C CA . ILE A 1 361 ? 25.819 11.234 -38.375 1.00 92.69 361 ILE A CA 1
ATOM 2844 C C . ILE A 1 361 ? 25.660 10.145 -37.312 1.00 92.69 361 ILE A C 1
ATOM 2846 O O . ILE A 1 361 ? 26.261 9.073 -37.406 1.00 92.69 361 ILE A O 1
ATOM 2850 N N . ALA A 1 362 ? 24.871 10.421 -36.273 1.00 93.69 362 ALA A N 1
ATOM 2851 C CA . ALA A 1 362 ? 24.521 9.406 -35.294 1.00 93.69 362 ALA A CA 1
ATOM 2852 C C . ALA A 1 362 ? 23.339 8.591 -35.830 1.00 93.69 362 ALA A C 1
ATOM 2854 O O . ALA A 1 362 ? 22.327 9.147 -36.254 1.00 93.69 362 ALA A O 1
ATOM 2855 N N . ARG A 1 363 ? 23.467 7.266 -35.815 1.00 93.44 363 ARG A N 1
ATOM 2856 C CA . ARG A 1 363 ? 22.442 6.326 -36.282 1.00 93.44 363 ARG A CA 1
ATOM 2857 C C . ARG A 1 363 ? 22.058 5.356 -35.174 1.00 93.44 363 ARG A C 1
ATOM 2859 O O . ARG A 1 363 ? 22.849 5.112 -34.259 1.00 93.44 363 ARG A O 1
ATOM 2866 N N . SER A 1 364 ? 20.836 4.831 -35.256 1.00 92.25 364 SER A N 1
ATOM 2867 C CA . SER A 1 364 ? 20.290 3.879 -34.288 1.00 92.25 364 SER A CA 1
ATOM 2868 C C . SER A 1 364 ? 20.122 2.502 -34.919 1.00 92.25 364 SER A C 1
ATOM 2870 O O . SER A 1 364 ? 19.717 2.400 -36.074 1.00 92.25 364 SER A O 1
ATOM 2872 N N . PHE A 1 365 ? 20.427 1.457 -34.156 1.00 90.69 365 PHE A N 1
ATOM 2873 C CA . PHE A 1 365 ? 20.445 0.074 -34.623 1.00 90.69 365 PHE A CA 1
ATOM 2874 C C . PHE A 1 365 ? 19.688 -0.803 -33.641 1.00 90.69 365 PHE A C 1
ATOM 2876 O O . PHE A 1 365 ? 19.909 -0.697 -32.432 1.00 90.69 365 PHE A O 1
ATOM 2883 N N . SER A 1 366 ? 18.834 -1.688 -34.149 1.00 90.31 366 SER A N 1
ATOM 2884 C CA . SER A 1 366 ? 18.287 -2.756 -33.319 1.00 90.31 366 SER A CA 1
ATOM 2885 C C . SER A 1 366 ? 19.327 -3.853 -33.139 1.00 90.31 366 SER A C 1
ATOM 2887 O O . SER A 1 366 ? 20.035 -4.203 -34.078 1.00 90.31 366 SER A O 1
ATOM 2889 N N . ILE A 1 367 ? 19.409 -4.382 -31.924 1.00 90.38 367 ILE A N 1
ATOM 2890 C CA . ILE A 1 367 ? 20.313 -5.471 -31.574 1.00 90.38 367 ILE A CA 1
ATOM 2891 C C . ILE A 1 367 ? 19.549 -6.551 -30.810 1.00 90.38 367 ILE A C 1
ATOM 2893 O O . ILE A 1 367 ? 18.631 -6.256 -30.036 1.00 90.38 367 ILE A O 1
ATOM 2897 N N . GLY A 1 368 ? 19.946 -7.806 -31.018 1.00 90.50 368 GLY A N 1
ATOM 2898 C CA . GLY A 1 368 ? 19.437 -8.955 -30.268 1.00 90.50 368 GLY A CA 1
ATOM 2899 C C . GLY A 1 368 ? 20.080 -9.092 -28.883 1.00 90.50 368 GLY A C 1
ATOM 2900 O O . GLY A 1 368 ? 21.064 -8.424 -28.556 1.00 90.50 368 GLY A O 1
ATOM 2901 N N . GLU A 1 369 ? 19.558 -10.012 -28.071 1.00 89.50 369 GLU A N 1
ATOM 2902 C CA . GLU A 1 369 ? 20.063 -10.279 -26.716 1.00 89.50 369 GLU A CA 1
ATOM 2903 C C . GLU A 1 369 ? 21.562 -10.643 -26.661 1.00 89.50 369 GLU A C 1
ATOM 2905 O O . GLU A 1 369 ? 22.282 -10.030 -25.865 1.00 89.50 369 GLU A O 1
ATOM 2910 N N . PRO A 1 370 ? 22.099 -11.547 -27.513 1.00 92.00 370 PRO A N 1
ATOM 2911 C CA . PRO A 1 370 ? 23.520 -11.895 -27.462 1.00 92.00 370 PRO A CA 1
ATOM 2912 C C . PRO A 1 370 ? 24.441 -10.702 -27.747 1.00 92.00 370 PRO A C 1
ATOM 2914 O O . PRO A 1 370 ? 25.487 -10.548 -27.113 1.00 92.00 370 PRO A O 1
ATOM 2917 N N . GLU A 1 371 ? 24.049 -9.838 -28.686 1.00 91.94 371 GLU A N 1
ATOM 2918 C CA . GLU A 1 371 ? 24.813 -8.643 -29.041 1.00 91.94 371 GLU A CA 1
ATOM 2919 C C . GLU A 1 371 ? 24.747 -7.587 -27.937 1.00 91.94 371 GLU A C 1
ATOM 2921 O O . GLU A 1 371 ? 25.784 -7.042 -27.554 1.00 91.94 371 GLU A O 1
ATOM 2926 N N . CYS A 1 372 ? 23.563 -7.360 -27.364 1.00 91.06 372 CYS A N 1
ATOM 2927 C CA . CYS A 1 372 ? 23.388 -6.470 -26.220 1.00 91.06 372 CYS A CA 1
ATOM 2928 C C . CYS A 1 372 ? 24.266 -6.904 -25.036 1.00 91.06 372 CYS A C 1
ATOM 2930 O O . CYS A 1 372 ? 25.050 -6.107 -24.518 1.00 91.06 372 CYS A O 1
ATOM 2932 N N . ASN A 1 373 ? 24.239 -8.192 -24.680 1.00 89.81 373 ASN A N 1
ATOM 2933 C CA . ASN A 1 373 ? 25.068 -8.744 -23.606 1.00 89.81 373 ASN A CA 1
ATOM 2934 C C . ASN A 1 373 ? 26.569 -8.581 -23.893 1.00 89.81 373 ASN A C 1
ATOM 2936 O O . ASN A 1 373 ? 27.340 -8.208 -23.004 1.00 89.81 373 ASN A O 1
ATOM 2940 N N . LYS A 1 374 ? 26.993 -8.789 -25.145 1.00 92.56 374 LYS A N 1
ATOM 2941 C CA . LYS A 1 374 ? 28.383 -8.575 -25.574 1.00 92.56 374 LYS A CA 1
ATOM 2942 C C . LYS A 1 374 ? 28.802 -7.107 -25.463 1.00 92.56 374 LYS A C 1
ATOM 2944 O O . LYS A 1 374 ? 29.920 -6.835 -25.022 1.00 92.56 374 LYS A O 1
ATOM 2949 N N . LEU A 1 375 ? 27.941 -6.164 -25.853 1.00 90.38 375 LEU A N 1
ATOM 2950 C CA . LEU A 1 375 ? 28.205 -4.725 -25.735 1.00 90.38 375 LEU A CA 1
ATOM 2951 C C . LEU A 1 375 ? 28.305 -4.293 -24.270 1.00 90.38 375 LEU A C 1
ATOM 2953 O O . LEU A 1 375 ? 29.292 -3.662 -23.896 1.00 90.38 375 LEU A O 1
ATOM 2957 N N . LEU A 1 376 ? 27.350 -4.704 -23.433 1.00 89.62 376 LEU A N 1
ATOM 2958 C CA . LEU A 1 376 ? 27.358 -4.429 -21.994 1.00 89.62 376 LEU A CA 1
ATOM 2959 C C . LEU A 1 376 ? 28.617 -4.980 -21.319 1.00 89.62 376 LEU A C 1
ATOM 2961 O O . LEU A 1 376 ? 29.266 -4.279 -20.542 1.00 89.62 376 LEU A O 1
ATOM 2965 N N . TRP A 1 377 ? 29.006 -6.217 -21.643 1.00 90.81 377 TRP A N 1
ATOM 2966 C CA . TRP A 1 377 ? 30.233 -6.816 -21.122 1.00 90.81 377 TRP A CA 1
ATOM 2967 C C . TRP A 1 377 ? 31.473 -6.009 -21.528 1.00 90.81 377 TRP A C 1
ATOM 2969 O O . TRP A 1 377 ? 32.294 -5.678 -20.673 1.00 90.81 377 TRP A O 1
ATOM 2979 N N . LYS A 1 378 ? 31.585 -5.611 -22.803 1.00 91.44 378 LYS A N 1
ATOM 2980 C CA . LYS A 1 378 ? 32.697 -4.772 -23.281 1.00 91.44 378 LYS A CA 1
ATOM 2981 C C . LYS A 1 378 ? 32.749 -3.419 -22.574 1.00 91.44 378 LYS A C 1
ATOM 2983 O O . LYS A 1 378 ? 33.827 -2.982 -22.189 1.00 91.44 378 LYS A O 1
ATOM 2988 N N . GLN A 1 379 ? 31.605 -2.770 -22.377 1.00 91.62 379 GLN A N 1
ATOM 2989 C CA . GLN A 1 379 ? 31.518 -1.482 -21.684 1.00 91.62 379 GLN A CA 1
ATOM 2990 C C . GLN A 1 379 ? 31.912 -1.576 -20.203 1.00 91.62 379 GLN A C 1
ATOM 2992 O O . GLN A 1 379 ? 32.484 -0.626 -19.673 1.00 91.62 379 GLN A O 1
ATOM 2997 N N . ARG A 1 380 ? 31.655 -2.716 -19.542 1.00 88.31 380 ARG A N 1
ATOM 2998 C CA . ARG A 1 380 ? 32.139 -2.980 -18.173 1.00 88.31 380 ARG A CA 1
ATOM 2999 C C . ARG A 1 380 ? 33.667 -3.083 -18.119 1.00 88.31 380 ARG A C 1
ATOM 3001 O O . ARG A 1 380 ? 34.262 -2.609 -17.160 1.00 88.31 380 ARG A O 1
ATOM 3008 N N . GLN A 1 381 ? 34.290 -3.674 -19.141 1.00 92.31 381 GLN A N 1
ATOM 3009 C CA . GLN A 1 381 ? 35.752 -3.783 -19.238 1.00 92.31 381 GLN A CA 1
ATOM 3010 C C . GLN A 1 381 ? 36.413 -2.464 -19.662 1.00 92.31 381 GLN A C 1
ATOM 3012 O O . GLN A 1 381 ? 37.518 -2.151 -19.231 1.00 92.31 381 GLN A O 1
ATOM 3017 N N . VAL A 1 382 ? 35.738 -1.684 -20.512 1.00 91.62 382 VAL A N 1
ATOM 3018 C CA . VAL A 1 382 ? 36.276 -0.463 -21.119 1.00 91.62 382 VAL A CA 1
ATOM 3019 C C . VAL A 1 382 ? 35.276 0.691 -20.940 1.00 91.62 382 VAL A C 1
ATOM 3021 O O . VAL A 1 382 ? 34.438 0.933 -21.815 1.00 91.62 382 VAL A O 1
ATOM 3024 N N . PRO A 1 383 ? 35.357 1.452 -19.829 1.00 87.50 383 PRO A N 1
ATOM 3025 C CA . PRO A 1 383 ? 34.399 2.517 -19.515 1.00 87.50 383 PRO A CA 1
ATOM 3026 C C . PRO A 1 383 ? 34.318 3.657 -20.545 1.00 87.50 383 PRO A C 1
ATOM 3028 O O . PRO A 1 383 ? 33.312 4.367 -20.590 1.00 87.50 383 PRO A O 1
ATOM 3031 N N . SER A 1 384 ? 35.341 3.860 -21.386 1.00 91.31 384 SER A N 1
ATOM 3032 C CA . SER A 1 384 ? 35.282 4.848 -22.476 1.00 91.31 384 SER A CA 1
ATOM 3033 C C . SER A 1 384 ? 34.238 4.485 -23.534 1.00 91.31 384 SER A C 1
ATOM 3035 O O . SER A 1 384 ? 33.547 5.381 -24.010 1.00 91.31 384 SER A O 1
ATOM 3037 N N . LEU A 1 385 ? 34.025 3.192 -23.812 1.00 90.38 385 LEU A N 1
ATOM 3038 C CA . LEU A 1 385 ? 32.997 2.731 -24.753 1.00 90.38 385 LEU A CA 1
ATOM 3039 C C . LEU A 1 385 ? 31.583 3.079 -24.271 1.00 90.38 385 LEU A C 1
ATOM 3041 O O . LEU A 1 385 ? 30.721 3.418 -25.077 1.00 90.38 385 LEU A O 1
ATOM 3045 N N . LYS A 1 386 ? 31.342 3.041 -22.950 1.00 90.31 386 LYS A N 1
ATOM 3046 C CA . LYS A 1 386 ? 30.080 3.508 -22.348 1.00 90.31 386 LYS A CA 1
ATOM 3047 C C . LYS A 1 386 ? 29.866 4.997 -22.646 1.00 90.31 386 LYS A C 1
ATOM 3049 O O . LYS A 1 386 ? 28.795 5.386 -23.103 1.00 90.31 386 LYS A O 1
ATOM 3054 N N . LYS A 1 387 ? 30.901 5.824 -22.446 1.00 90.56 387 LYS A N 1
ATOM 3055 C CA . LYS A 1 387 ? 30.844 7.274 -22.712 1.00 90.56 387 LYS A CA 1
ATOM 3056 C C . LYS A 1 387 ? 30.645 7.592 -24.195 1.00 90.56 387 LYS A C 1
ATOM 3058 O O . LYS A 1 387 ? 29.900 8.512 -24.518 1.00 90.56 387 LYS A O 1
ATOM 3063 N N . GLU A 1 388 ? 31.300 6.854 -25.086 1.00 92.00 388 GLU A N 1
ATOM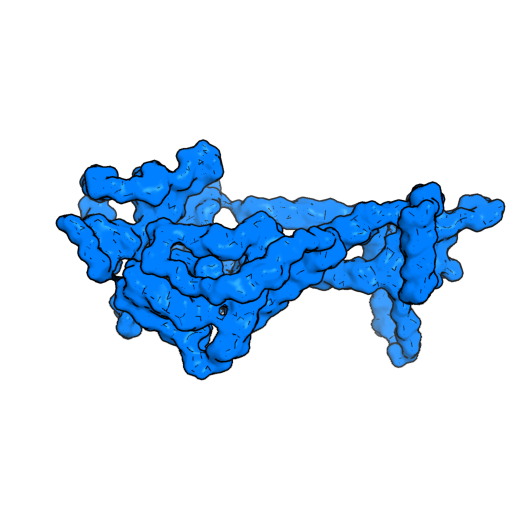 3064 C CA . GLU A 1 388 ? 31.150 7.006 -26.538 1.00 92.00 388 GLU A CA 1
ATOM 3065 C C . GLU A 1 388 ? 29.737 6.656 -27.001 1.00 92.00 388 GLU A C 1
ATOM 3067 O O . GLU A 1 388 ? 29.124 7.439 -27.726 1.00 92.00 388 GLU A O 1
ATOM 3072 N N . ALA A 1 389 ? 29.186 5.539 -26.525 1.00 91.69 389 ALA A N 1
ATOM 3073 C CA . ALA A 1 389 ? 27.817 5.143 -26.833 1.00 91.69 389 ALA A CA 1
ATOM 3074 C C . ALA A 1 389 ? 26.793 6.157 -26.289 1.00 91.69 389 ALA A C 1
ATOM 3076 O O . ALA A 1 389 ? 25.872 6.546 -27.005 1.00 91.69 389 ALA A O 1
ATOM 3077 N N . ASN A 1 390 ? 26.985 6.667 -25.066 1.00 92.44 390 ASN A N 1
ATOM 3078 C CA . ASN A 1 390 ? 26.132 7.726 -24.512 1.00 92.44 390 ASN A CA 1
ATOM 3079 C C . ASN A 1 390 ? 26.225 9.028 -25.330 1.00 92.44 390 ASN A C 1
ATOM 3081 O O . ASN A 1 390 ? 25.223 9.691 -25.580 1.00 92.44 390 ASN A O 1
ATOM 3085 N N . ARG A 1 391 ? 27.425 9.385 -25.808 1.00 93.94 391 ARG A N 1
ATOM 3086 C CA . ARG A 1 391 ? 27.614 10.538 -26.701 1.00 93.94 391 ARG A CA 1
ATOM 3087 C C . ARG A 1 391 ? 26.906 10.334 -28.039 1.00 93.94 391 ARG A C 1
ATOM 3089 O O . ARG A 1 391 ? 26.310 11.277 -28.551 1.00 93.94 391 ARG A O 1
ATOM 3096 N N . ALA A 1 392 ? 26.968 9.129 -28.602 1.00 94.62 392 ALA A N 1
ATOM 3097 C CA . ALA A 1 392 ? 26.252 8.789 -29.825 1.00 94.62 392 ALA A CA 1
ATOM 3098 C C . ALA A 1 392 ? 24.733 8.906 -29.634 1.00 94.62 392 ALA A C 1
ATOM 3100 O O . ALA A 1 392 ? 24.063 9.461 -30.500 1.00 94.62 392 ALA A O 1
ATOM 3101 N N . PHE A 1 393 ? 24.210 8.462 -28.487 1.00 94.88 393 PHE A N 1
ATOM 3102 C CA . PHE A 1 393 ? 22.806 8.638 -28.118 1.00 94.88 393 PHE A CA 1
ATOM 3103 C C . PHE A 1 393 ? 22.401 10.118 -28.071 1.00 94.88 393 PHE A C 1
ATOM 3105 O O . PHE A 1 393 ? 21.470 10.512 -28.767 1.00 94.88 393 PHE A O 1
ATOM 3112 N N . TRP A 1 394 ? 23.109 10.964 -27.318 1.00 94.62 394 TRP A N 1
ATOM 3113 C CA . TRP A 1 394 ? 22.731 12.380 -27.222 1.00 94.62 394 TRP A CA 1
ATOM 3114 C C . TRP A 1 394 ? 22.884 13.120 -28.549 1.00 94.62 394 TRP A C 1
ATOM 3116 O O . TRP A 1 394 ? 21.999 13.878 -28.925 1.00 94.62 394 TRP A O 1
ATOM 3126 N N . LYS A 1 395 ? 23.921 12.805 -29.332 1.00 95.38 395 LYS A N 1
ATOM 3127 C CA . LYS A 1 395 ? 24.059 13.337 -30.692 1.00 95.38 395 LYS A CA 1
ATOM 3128 C C . LYS A 1 395 ? 22.903 12.908 -31.600 1.00 95.38 395 LYS A C 1
ATOM 3130 O O . LYS A 1 395 ? 22.456 13.698 -32.426 1.00 95.38 395 LYS A O 1
ATOM 3135 N N . TYR A 1 396 ? 22.410 11.678 -31.454 1.00 94.81 396 TYR A N 1
ATOM 3136 C CA . TYR A 1 396 ? 21.219 11.220 -32.168 1.00 94.81 396 TYR A CA 1
ATOM 3137 C C . TYR A 1 396 ? 19.985 12.036 -31.775 1.00 94.81 396 TYR A C 1
ATOM 3139 O O . TYR A 1 396 ? 19.234 12.456 -32.657 1.00 94.81 396 TYR A O 1
ATOM 3147 N N . VAL A 1 397 ? 19.797 12.280 -30.474 1.0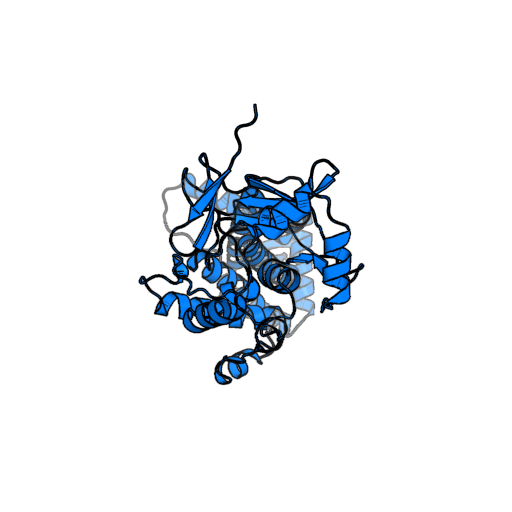0 93.12 397 VAL A N 1
ATOM 3148 C CA . VAL A 1 397 ? 18.692 13.093 -29.948 1.00 93.12 397 VAL A CA 1
ATOM 3149 C C . VAL A 1 397 ? 18.778 14.535 -30.452 1.00 93.12 397 VAL A C 1
ATOM 3151 O O . VAL A 1 397 ? 17.766 15.068 -30.893 1.00 93.12 397 VAL A O 1
ATOM 3154 N N . ASP A 1 398 ? 19.961 15.146 -30.487 1.00 94.50 398 ASP A N 1
ATOM 3155 C CA . ASP A 1 398 ? 20.146 16.498 -31.037 1.00 94.50 398 ASP A CA 1
ATOM 3156 C C . ASP A 1 398 ? 19.774 16.569 -32.529 1.00 94.50 398 ASP A C 1
ATOM 3158 O O . ASP A 1 398 ? 19.209 17.557 -32.996 1.00 94.50 398 ASP A O 1
ATOM 3162 N N . GLN A 1 399 ? 20.073 15.508 -33.286 1.00 93.06 399 GLN A N 1
ATOM 3163 C CA . GLN A 1 399 ? 19.822 15.430 -34.729 1.00 93.06 399 GLN A CA 1
ATOM 3164 C C . GLN A 1 399 ? 18.356 15.145 -35.080 1.00 93.06 399 GLN A C 1
ATOM 3166 O O . GLN A 1 399 ? 17.851 15.658 -36.076 1.00 93.06 399 GLN A O 1
ATOM 3171 N N . ASN A 1 400 ? 17.680 14.304 -34.296 1.00 89.88 400 ASN A N 1
ATOM 3172 C CA . ASN A 1 400 ? 16.379 13.727 -34.657 1.00 89.88 400 ASN A CA 1
ATOM 3173 C C . ASN A 1 400 ? 15.257 14.090 -33.667 1.00 89.88 400 ASN A C 1
ATOM 3175 O O . ASN A 1 400 ? 14.099 13.696 -33.851 1.00 89.88 400 ASN A O 1
ATOM 3179 N N . GLY A 1 401 ? 15.582 14.814 -32.595 1.00 90.12 401 GLY A N 1
ATOM 3180 C CA . GLY A 1 401 ? 14.764 14.873 -31.389 1.00 90.12 401 GLY A CA 1
ATOM 3181 C C . GLY A 1 401 ? 14.643 13.494 -30.731 1.00 90.12 401 GLY A C 1
ATOM 3182 O O . GLY A 1 401 ? 15.375 12.553 -31.033 1.00 90.12 401 GLY A O 1
ATOM 3183 N N . PHE A 1 402 ? 13.632 13.318 -29.882 1.00 87.81 402 PHE A N 1
ATOM 3184 C CA . PHE A 1 402 ? 13.332 12.017 -29.270 1.00 87.81 402 PHE A CA 1
ATOM 3185 C C . PHE A 1 402 ? 12.681 11.004 -30.236 1.00 87.81 402 PHE A C 1
ATOM 3187 O O . PHE A 1 402 ? 12.105 10.008 -29.800 1.00 87.81 402 PHE A O 1
ATOM 3194 N N . ARG A 1 403 ? 12.719 11.244 -31.554 1.00 85.44 403 ARG A N 1
ATOM 3195 C CA . ARG A 1 403 ? 12.099 10.370 -32.559 1.00 85.44 403 ARG A CA 1
ATOM 3196 C C . ARG A 1 403 ? 13.083 9.291 -32.988 1.00 85.44 403 ARG A C 1
ATOM 3198 O O . ARG A 1 403 ? 14.063 9.589 -33.659 1.00 85.44 403 ARG A O 1
ATOM 3205 N N . LEU A 1 404 ? 12.771 8.033 -32.681 1.00 81.19 404 LEU A N 1
ATOM 3206 C CA . LEU A 1 404 ? 13.565 6.910 -33.166 1.00 81.19 404 LEU A CA 1
ATOM 3207 C C . LEU A 1 404 ? 13.183 6.505 -34.598 1.00 81.19 404 LEU A C 1
ATOM 3209 O O . LEU A 1 404 ? 12.005 6.317 -34.922 1.00 81.19 404 LEU A O 1
ATOM 3213 N N . THR A 1 405 ? 14.214 6.316 -35.415 1.00 77.88 405 THR A N 1
ATOM 3214 C CA . THR A 1 405 ? 14.200 5.720 -36.753 1.00 77.88 405 THR A CA 1
ATOM 3215 C C . THR A 1 405 ? 15.355 4.723 -36.819 1.00 77.88 405 THR A C 1
ATOM 3217 O O . THR A 1 405 ? 16.518 5.128 -36.714 1.00 77.88 405 THR A O 1
ATOM 3220 N N . LEU A 1 406 ? 15.028 3.433 -36.936 1.00 74.56 406 LEU A N 1
ATOM 3221 C CA . LEU A 1 406 ? 16.019 2.366 -37.085 1.00 74.56 406 LEU A CA 1
ATOM 3222 C C . LEU A 1 406 ? 16.690 2.486 -38.458 1.00 74.56 406 LEU A C 1
ATOM 3224 O O . LEU A 1 406 ? 16.004 2.747 -39.447 1.00 74.56 406 LEU A O 1
ATOM 3228 N N . THR A 1 407 ? 18.017 2.359 -38.481 1.00 67.69 407 THR A N 1
ATOM 3229 C CA . THR A 1 407 ? 18.818 2.239 -39.709 1.00 67.69 407 THR A CA 1
ATOM 3230 C C . THR A 1 407 ? 18.994 0.779 -40.078 1.00 67.69 407 THR A C 1
ATOM 3232 O O . THR A 1 407 ? 19.210 -0.028 -39.143 1.00 67.69 407 THR A O 1
#

Solvent-accessible surface area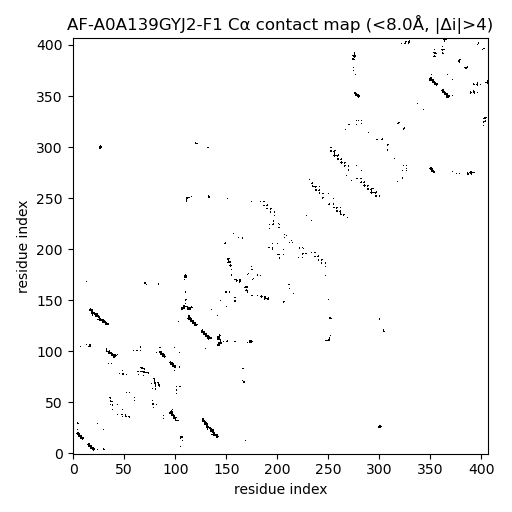 (backbone atoms only — not comparable to full-atom values): 22118 Å² total; per-residue (Å²): 130,86,76,66,56,51,47,80,45,81,30,92,98,64,57,56,25,31,24,24,65,41,77,43,46,44,28,39,77,64,45,80,40,57,86,36,54,76,39,78,44,92,68,80,49,72,68,57,50,53,51,36,54,66,74,45,52,75,66,53,45,56,52,53,73,68,45,65,67,30,78,63,92,58,100,39,71,68,56,18,26,44,74,52,43,54,40,82,38,70,48,96,87,77,43,56,21,31,22,36,33,79,67,63,52,44,47,38,74,22,70,47,36,42,31,47,81,47,81,49,50,56,97,88,41,73,39,36,35,35,28,25,38,33,72,39,50,57,71,38,73,46,20,28,52,92,47,54,78,56,40,61,23,42,34,58,68,58,42,31,52,51,39,31,72,56,59,64,44,79,64,66,36,82,71,50,33,92,69,64,49,70,59,52,30,53,44,15,48,49,40,38,50,39,51,21,54,71,68,75,45,62,64,72,60,78,60,56,60,87,78,45,94,67,92,85,74,73,70,74,68,52,68,76,50,70,61,81,77,52,76,77,54,47,28,55,41,27,45,50,40,23,51,43,34,54,75,64,53,40,54,35,58,67,32,15,48,26,22,38,50,17,17,52,43,42,44,46,60,59,56,76,55,57,42,26,55,45,52,44,61,58,50,53,51,26,53,54,30,38,50,51,12,49,54,42,51,55,44,36,68,54,96,61,44,71,66,49,61,53,43,52,54,52,50,52,55,56,56,66,32,68,69,46,36,26,49,49,50,38,54,53,54,50,50,62,48,54,78,72,39,86,93,73,80,84,80,77,66,38,25,36,37,30,43,63,45,97,88,68,51,45,48,35,35,73,36,49,64,73,56,48,54,53,50,54,53,48,27,73,77,36,62,64,56,20,53,51,17,30,49,17,36,52,50,29,33,74,74,52,44,56,57,65,63,79,103

Radius of gyration: 26.38 Å; Cα contacts (8 Å, |Δi|>4): 636; chains: 1; bounding box: 65×46×79 Å

Sequence (407 aa):
MMEDLYTVRAAPGKGEGCFATGRLRVGDIIMRDTDKMIIQGRKASEEQIASAFADLSIEEKAQFMRLYEGHLEYDSKVKRIWKANSFECGGKDDGVGSCMRLKLSKVNHSCSPNADCLEVVSDGVPGVFLIAIQDILPEEEILISYNDDYTRSMDRSNRRQWLSKCFGFECNCSACGPADVSI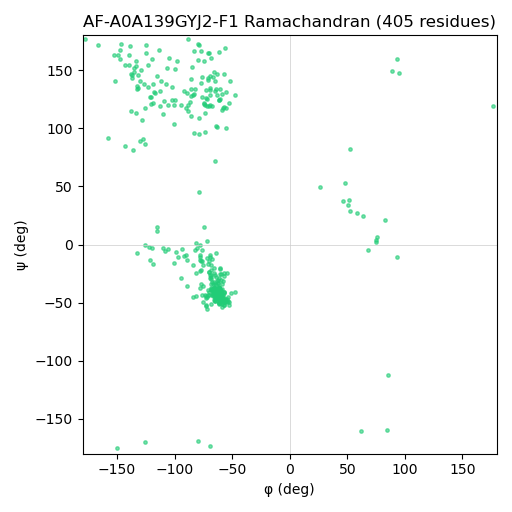SDARRRIIFALEALRMKRNPTEYLNPYNAESRIIDPSAIELLMARPDFERTTAYHYLLANFLEAEGLGGSNVGVAWKNAAVKMYNQISDAENGIIPLRQVKNFLVWLARAKQMILAMRWDGHPDVARFLEQESAMLQSGYIQVAINFLERKRNRDTAAAADCEEEHFAITFRIEADGIARSFSIGEPECNKLLWKQRQVPSLKKEANRAFWKYVDQNGFRLTLT

Secondary structure (DSSP, 8-state):
-PPPSEEEEEETTTEEEEEESSPBPTT-EEEEE--EEEEESSS--HHHHHHHHHTS-HHHHHHHTTS---SS--S-HHHHHHHHH-EEE--TTT--EEEE-TTGGGPEE-SS-SEEEEEEEETTEEEEEEEESS-B-TTPBPEE-SSHHHHHHS-HHHHHHHHHHHHS----SGGGSSS-HHHHHHHHHHHHHHHHHHHT--HHHHS-TTS-------THHHHTT-SPPPHHHHHHHHHHHHHHHHHTT--SHHHHHHHHHHHHHHHHHHHTT-SSEEEHHHHHHHHHHHHHHHHHHHHT--TT-HHHHHHHHHHHHHHTSHHHHHHHHHHHHHHHHHTTS---------EEEEEE-TTS-EEEEEE-HHHHHHHHHHHHH-HHHHHHHHHHHHHHHHHHTT---B-

pLDDT: mean 83.09, std 15.24, range [36.56, 98.38]

InterPro domains:
  IPR001214 SET domain [PF00856] (15-147)
  IPR001214 SET domain [PS50280] (3-147)
  IPR001214 SET domain [SM00317] (4-153)
  IPR046341 SET domain superfamily [G3DSA:2.170.270.10] (6-179)
  IPR046341 SET domain superfamily [SSF82199] (8-176)
  IPR053185 SET domain-containing protein [PTHR47332] (5-195)

Nearest PDB structures (foldseek):
  6boz-assembly1_B  TM=6.705E-01  e=5.648E-06  Homo sapiens
  6u9n-assembly1_A  TM=6.833E-01  e=4.147E-05  Homo sapiens
  6u9r-assembly1_A  TM=6.713E-01  e=2.784E-05  Homo sapiens
  6pww-assembly1_C  TM=6.376E-01  e=1.964E-05  Homo sapiens
  8wa1-assembly1_J  TM=3.628E-01  e=3.946E-05  Nicotiana tabacum

Mean predicted aligned error: 8.82 Å

Organism: NCBI:txid321146